Protein AF-A0A521IK72-F1 (afdb_monomer)

Radius of gyration: 29.75 Å; Cα contacts (8 Å, |Δi|>4): 896; chains: 1; bounding box: 71×50×107 Å

Mean predicted aligned error: 8.85 Å

Foldseek 3Di:
DDDDDPDDDPVNVVCCVPPNDPDDDDDPVVVVVPDDPVNVVVVVQVVPPVSVVVVVVVVVLVCCLVPVCVVVPDDPPFFDQLQAPFAAFLKQPVWDCVLFLFWQEWEGESFKIWTAGVQQAITIIGDADPFNVPDDDRVFRWRYKEDESFKIWTATPQQDIAIIGDCPQNRRPDPPVSVPFRWDDWYHEHFKIWTATPQGAIDIGGNCPQAPFDDDPVQGSFFDDKEDYNHWIWTAGVQRAIDTRGPDDAQAVPDPPVQGSFFQEKYDAQFKIWTQGVQQAIDITGDCAQNQRVDDPVSGSFFRYWEDANFKIKTQGNQRDIAIGGDQSQPQRVDDGTGQWDDKYYYNFKIWTQHPSSGIDIGGHSAANRGAHRRSTHPVSVCSNVVSVVVVVVVVVVVVVVVD

pLDDT: mean 89.46, std 13.86, range [34.28, 98.69]

Nearest PDB structures (foldseek):
  8bqs-assembly1_Dl  TM=6.826E-01  e=6.479E-10  Tetrahymena thermophila SB210
  6g6o-assembly3_C  TM=5.583E-01  e=1.402E-08  synthetic construct
  6g6n-assembly2_B  TM=5.170E-01  e=1.220E-07  synthetic construct
  6y7o-assembly2_B  TM=5.011E-01  e=4.032E-07  synthetic construct
  4gbf-assembly1_A  TM=4.387E-01  e=2.776E-08  Phikzvirus phiKZ

Secondary structure (DSSP, 8-state):
-PPPP----HHHHHHHHHH-PPPP---HHHHHHS--HHHHHHHHHHH-HHHHHHHHHHHHHHHHHHHHHHHS---SS---GGGTTPPSBS-TT---GGGTTTEEEEEE-SSEEEEEETT--EEEEES--TTTTSPPPTTS-EEEEEE-SSEEEEEETTS-EEEEE--GGGTT---GGGGGS-EEEEEE-SSEEEEEETTS-EEEEE-TTT---PPPGGGTT-EEEEEE-SS-EEEEETT--EEEE-SS--GGG---GGGTT-EEEEEE-SSEEEEEETTS-EEEEE--GGGTT---GGGTTTEEEEEE-SSEEEEEETTS-EEEEE--TTSTT---S--SEEEEEE-SSEEEEEETT--EEEEE---BSS-B-TTS-BHHHHHHHHHHHHHHHHHHHHHHHHH-

Solvent-accessible surface area (backbone atoms only — not comparable to full-atom values): 21494 Å² total; per-residue (Å²): 138,84,87,79,82,89,72,85,51,74,66,56,55,50,48,50,72,73,68,57,77,89,72,82,90,73,60,74,72,63,55,66,78,70,55,54,71,66,58,56,49,52,50,59,42,63,72,33,61,71,55,44,51,51,52,52,51,49,50,50,51,52,50,45,29,65,52,47,40,74,82,42,72,74,68,86,83,58,71,34,85,74,42,40,60,37,68,58,39,69,32,36,72,53,64,66,72,78,37,55,50,33,49,58,24,63,31,34,15,55,46,22,25,27,29,12,22,73,86,6,52,80,47,74,32,38,64,73,50,82,46,47,68,54,63,77,74,83,93,49,45,31,52,38,33,20,23,11,58,62,30,34,32,36,31,31,75,84,17,49,78,47,60,38,22,54,50,70,55,48,45,60,57,73,64,73,74,52,78,83,44,48,42,74,46,68,42,25,27,50,61,36,39,38,40,32,28,71,68,9,36,77,48,77,43,23,33,62,88,84,39,45,62,53,74,61,78,91,53,54,49,38,39,71,46,75,40,58,30,74,65,39,33,39,34,32,32,77,65,17,34,76,43,72,21,48,79,61,92,48,61,65,66,66,61,66,74,88,46,57,54,36,41,69,30,59,27,37,25,70,55,27,38,40,35,24,29,77,71,9,35,69,48,62,44,42,53,59,64,61,47,49,64,63,67,59,75,88,47,56,54,33,28,70,40,51,26,23,16,48,45,25,43,37,35,36,33,77,80,14,36,69,50,45,40,29,41,47,96,50,40,52,36,63,67,71,100,61,65,49,39,74,47,72,37,40,13,50,46,38,35,41,35,28,28,78,67,24,41,72,47,77,46,27,44,39,66,30,91,62,7,23,36,87,40,31,44,55,40,54,44,49,51,30,49,52,48,35,54,54,51,50,54,50,51,51,52,52,54,49,67,73,75,106

Sequence (404 aa):
MAKKPLGSTFTDVLKTFFLGRQRATLSILEEEQVQSPYRTMLRNFREKWSAMLGVYMFLAIFLAVFILPIFFPLDTQFQDPTQQNTRPTFSYMKYDKALQGNVASIDGGSVFGVGVDRDGKLYQWGTLSAKLQKMPPADKRYVQASAGLDHAVALDADGKVYTWGNDRFTLNMIPPELSSRKVKQVIAGHQISIALTEGGEIYVWGNSNLISIPVPKDKQGTFTKVVANTTLAAAITGNNELVILSSRETPFSYIPSEIQGRVRDVDLTERSAAAVTTDGRIYVWGGNDYGVMDIPAHAQGRAIAVSAGRGHFVALLDDGSVVAWGRNNYKQTNVPKL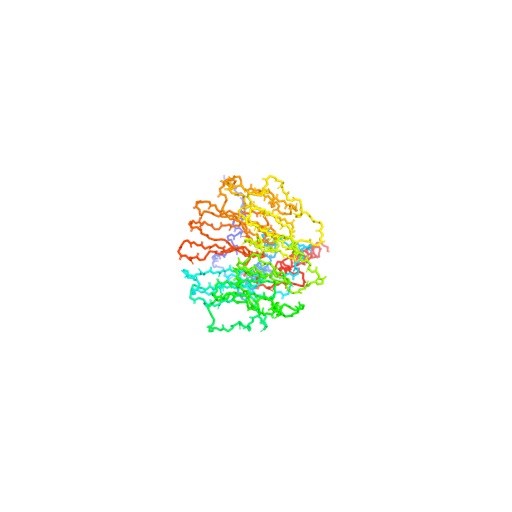KNIVSIQSSYYQNYAVDKNGRIHTWGLKGYLMGTDQYGRDLFVRLLTGGRVTLTIGALAVIISAII

Structure (mmCIF, N/CA/C/O backbone):
data_AF-A0A521IK72-F1
#
_entry.id   AF-A0A521IK72-F1
#
loop_
_atom_site.group_PDB
_atom_site.id
_atom_site.type_symbol
_atom_site.label_atom_id
_atom_site.label_alt_id
_atom_site.label_comp_id
_atom_site.label_asym_id
_atom_site.label_entity_id
_atom_site.label_seq_id
_atom_site.pdbx_PDB_ins_code
_atom_site.Cartn_x
_atom_site.Cartn_y
_atom_site.Cartn_z
_atom_site.occupancy
_atom_site.B_iso_or_equiv
_atom_site.auth_seq_id
_atom_site.auth_comp_id
_atom_site.auth_asym_id
_atom_site.auth_atom_id
_atom_site.pdbx_PDB_model_num
ATOM 1 N N . MET A 1 1 ? 17.890 -14.342 -79.275 1.00 38.78 1 MET A N 1
ATOM 2 C CA . MET A 1 1 ? 18.682 -14.633 -78.056 1.00 38.78 1 MET A CA 1
ATOM 3 C C . MET A 1 1 ? 18.665 -13.405 -77.156 1.00 38.78 1 MET A C 1
ATOM 5 O O . MET A 1 1 ? 19.284 -12.409 -77.500 1.00 38.78 1 MET A O 1
ATOM 9 N N . ALA A 1 2 ? 17.902 -13.434 -76.062 1.00 35.03 2 ALA A N 1
ATOM 10 C CA . ALA A 1 2 ? 17.752 -12.293 -75.158 1.00 35.03 2 ALA A CA 1
ATOM 11 C C . ALA A 1 2 ? 18.741 -12.399 -73.983 1.00 35.03 2 ALA A C 1
ATOM 13 O O . ALA A 1 2 ? 18.732 -13.392 -73.257 1.00 35.03 2 ALA A O 1
ATOM 14 N N . LYS A 1 3 ? 19.591 -11.381 -73.794 1.00 41.09 3 LYS A N 1
ATOM 15 C CA . LYS A 1 3 ? 20.442 -11.225 -72.602 1.00 41.09 3 LYS A CA 1
ATOM 16 C C . LYS A 1 3 ? 19.570 -10.768 -71.423 1.00 41.09 3 LYS A C 1
ATOM 18 O O . LYS A 1 3 ? 18.978 -9.696 -71.489 1.00 41.09 3 LYS A O 1
ATOM 23 N N . LYS A 1 4 ? 19.503 -11.561 -70.348 1.00 34.28 4 LYS A N 1
ATOM 24 C CA . LYS A 1 4 ? 18.968 -11.129 -69.041 1.00 34.28 4 LYS A CA 1
ATOM 25 C C . LYS A 1 4 ? 20.072 -10.416 -68.241 1.00 34.28 4 LYS A C 1
ATOM 27 O O . LYS A 1 4 ? 21.198 -10.914 -68.239 1.00 34.28 4 LYS A O 1
ATOM 32 N N . PRO A 1 5 ? 19.783 -9.303 -67.543 1.00 41.03 5 PRO A N 1
ATOM 33 C CA . PRO A 1 5 ? 20.752 -8.655 -66.671 1.00 41.03 5 PRO A CA 1
ATOM 34 C C . PRO A 1 5 ? 20.843 -9.413 -65.339 1.00 41.03 5 PRO A C 1
ATOM 36 O O . PRO A 1 5 ? 19.829 -9.734 -64.718 1.00 41.03 5 PRO A O 1
ATOM 39 N N . LEU A 1 6 ? 22.068 -9.714 -64.906 1.00 47.88 6 LEU A N 1
ATOM 40 C CA . LEU A 1 6 ? 22.363 -10.292 -63.595 1.00 47.88 6 LEU A CA 1
ATOM 41 C C . LEU A 1 6 ? 22.220 -9.191 -62.528 1.00 47.88 6 LEU A C 1
ATOM 43 O O . LEU A 1 6 ? 23.176 -8.490 -62.212 1.00 47.88 6 LEU A O 1
ATOM 47 N N . GLY A 1 7 ? 21.014 -9.002 -62.000 1.00 44.12 7 GLY A N 1
ATOM 48 C CA . GLY A 1 7 ? 20.789 -8.213 -60.791 1.00 44.12 7 GLY A CA 1
ATOM 49 C C . GLY A 1 7 ? 20.762 -9.144 -59.585 1.00 44.12 7 GLY A C 1
ATOM 50 O O . GLY A 1 7 ? 19.801 -9.889 -59.423 1.00 44.12 7 GLY A O 1
ATOM 51 N N . SER A 1 8 ? 21.802 -9.138 -58.749 1.00 50.53 8 SER A N 1
ATOM 52 C CA . SER A 1 8 ? 21.770 -9.837 -57.461 1.00 50.53 8 SER A CA 1
ATOM 53 C C . SER A 1 8 ? 20.790 -9.132 -56.522 1.00 50.53 8 SER A C 1
ATOM 55 O O . SER A 1 8 ? 20.986 -7.965 -56.175 1.00 50.53 8 SER A O 1
ATOM 57 N N . THR A 1 9 ? 19.749 -9.832 -56.089 1.00 55.84 9 THR A N 1
ATOM 58 C CA . THR A 1 9 ? 18.769 -9.298 -55.140 1.00 55.84 9 THR A CA 1
ATOM 59 C C . THR A 1 9 ? 19.326 -9.262 -53.712 1.00 55.84 9 THR A C 1
ATOM 61 O O . THR A 1 9 ? 20.138 -10.100 -53.323 1.00 55.84 9 THR A O 1
ATOM 64 N N . PHE A 1 10 ? 18.874 -8.302 -52.897 1.00 46.41 10 PHE A N 1
ATOM 65 C CA . PHE A 1 10 ? 19.293 -8.108 -51.494 1.00 46.41 10 PHE A CA 1
ATOM 66 C C . PHE A 1 10 ? 19.143 -9.384 -50.635 1.00 46.41 10 PHE A C 1
ATOM 68 O O . PHE A 1 10 ? 19.936 -9.658 -49.734 1.00 46.41 10 PHE A O 1
ATOM 75 N N . THR A 1 11 ? 18.170 -10.225 -50.983 1.00 47.75 11 THR A N 1
ATOM 76 C CA . THR A 1 11 ? 17.919 -11.548 -50.397 1.00 47.75 11 THR A CA 1
ATOM 77 C C . THR A 1 11 ? 19.032 -12.565 -50.657 1.00 47.75 11 THR A C 1
ATOM 79 O O . THR A 1 11 ? 19.299 -13.407 -49.798 1.00 47.75 11 THR A O 1
ATOM 82 N N . ASP A 1 12 ? 19.719 -12.483 -51.797 1.00 48.94 12 ASP A N 1
ATOM 83 C CA . ASP A 1 12 ? 20.824 -13.388 -52.135 1.00 48.94 12 ASP A CA 1
ATOM 84 C C . ASP A 1 12 ? 22.108 -12.995 -51.409 1.00 48.94 12 ASP A C 1
ATOM 86 O O . ASP A 1 12 ? 22.876 -13.861 -50.989 1.00 48.94 12 ASP A O 1
ATOM 90 N N . VAL A 1 13 ? 22.307 -11.695 -51.175 1.00 55.47 13 VAL A N 1
ATOM 91 C CA . VAL A 1 13 ? 23.398 -11.185 -50.335 1.00 55.47 13 VAL A CA 1
ATOM 92 C C . VAL A 1 13 ? 23.219 -11.674 -48.898 1.00 55.47 13 VAL A C 1
ATOM 94 O O . VAL A 1 13 ? 24.152 -12.238 -48.333 1.00 55.47 13 VAL A O 1
ATOM 97 N N . LEU A 1 14 ? 22.004 -11.578 -48.347 1.00 47.62 14 LEU A N 1
ATOM 98 C CA . LEU A 1 14 ? 21.662 -12.078 -47.009 1.00 47.62 14 LEU A CA 1
ATOM 99 C C . LEU A 1 14 ? 21.850 -13.596 -46.869 1.00 47.62 14 LEU A C 1
ATOM 101 O O . LEU A 1 14 ? 22.486 -14.049 -45.918 1.00 47.62 14 LEU A O 1
ATOM 105 N N . LYS A 1 15 ? 21.379 -14.396 -47.833 1.00 49.59 15 LYS A N 1
ATOM 106 C CA . LYS A 1 15 ? 21.599 -15.855 -47.819 1.00 49.59 15 LYS A CA 1
ATOM 107 C C . LYS A 1 15 ? 23.081 -16.219 -47.905 1.00 49.59 15 LYS A C 1
ATOM 109 O O . LYS A 1 15 ? 23.531 -17.122 -47.205 1.00 49.59 15 LYS A O 1
ATOM 114 N N . THR A 1 16 ? 23.855 -15.488 -48.704 1.00 55.19 16 THR A N 1
ATOM 115 C CA . THR A 1 16 ? 25.302 -15.720 -48.837 1.00 55.19 16 THR A CA 1
ATOM 116 C C . THR A 1 16 ? 26.066 -15.314 -47.570 1.00 55.19 16 THR A C 1
ATOM 118 O O . THR A 1 16 ? 27.059 -15.956 -47.220 1.00 55.19 16 THR A O 1
ATOM 121 N N . PHE A 1 17 ? 25.584 -14.291 -46.859 1.00 47.25 17 PHE A N 1
ATOM 122 C CA . PHE A 1 17 ? 26.175 -13.799 -45.614 1.00 47.25 17 PHE A CA 1
ATOM 123 C C . PHE A 1 17 ? 25.916 -14.736 -44.421 1.00 47.25 17 PHE A C 1
ATOM 125 O O . PHE A 1 17 ? 26.812 -14.927 -43.602 1.00 47.25 17 PHE A O 1
ATOM 132 N N . PHE A 1 18 ? 24.734 -15.365 -44.349 1.00 45.03 18 PHE A N 1
ATOM 133 C CA . PHE A 1 18 ? 24.325 -16.193 -43.203 1.00 45.03 18 PHE A CA 1
ATOM 134 C C . PHE A 1 18 ? 24.533 -17.707 -43.364 1.00 45.03 18 PHE A C 1
ATOM 136 O O . PHE A 1 18 ? 24.784 -18.372 -42.365 1.00 45.03 18 PHE A O 1
ATOM 143 N N . LEU A 1 19 ? 24.441 -18.272 -44.575 1.00 49.16 19 LEU A N 1
ATOM 144 C CA . LEU A 1 19 ? 24.436 -19.737 -44.765 1.00 49.16 19 LEU A CA 1
ATOM 145 C C . LEU A 1 19 ? 25.697 -20.304 -45.428 1.00 49.16 19 LEU A C 1
ATOM 147 O O . LEU A 1 19 ? 25.856 -21.519 -45.474 1.00 49.16 19 LEU A O 1
ATOM 151 N N . GLY A 1 20 ? 26.617 -19.449 -45.887 1.00 43.03 20 GLY A N 1
ATOM 152 C CA . GLY A 1 20 ? 27.845 -19.879 -46.559 1.00 43.03 20 GLY A CA 1
ATOM 153 C C . GLY A 1 20 ? 27.587 -20.500 -47.941 1.00 43.03 20 GLY A C 1
ATOM 154 O O . GLY A 1 20 ? 26.664 -21.276 -48.158 1.00 43.03 20 GLY A O 1
ATOM 155 N N . ARG A 1 21 ? 28.413 -20.151 -48.932 1.00 46.16 21 ARG A N 1
ATOM 156 C CA . ARG A 1 21 ? 28.364 -20.799 -50.251 1.00 46.16 21 ARG A CA 1
ATOM 157 C C . ARG A 1 21 ? 28.992 -22.192 -50.150 1.00 46.16 21 ARG A C 1
ATOM 159 O O . ARG A 1 21 ? 30.169 -22.279 -49.810 1.00 46.16 21 ARG A O 1
ATOM 166 N N . GLN A 1 22 ? 28.272 -23.247 -50.539 1.00 50.16 22 GLN A N 1
ATOM 167 C CA . GLN A 1 22 ? 28.930 -24.460 -51.036 1.00 50.16 22 GLN A CA 1
ATOM 168 C C . GLN A 1 22 ? 29.690 -24.076 -52.312 1.00 50.16 22 GLN A C 1
ATOM 170 O O . GLN A 1 22 ? 29.088 -23.569 -53.263 1.00 50.16 22 GLN A O 1
ATOM 175 N N . ARG A 1 23 ? 31.017 -24.232 -52.317 1.00 46.41 23 ARG A N 1
ATOM 176 C CA . ARG A 1 23 ? 31.846 -23.981 -53.501 1.00 46.41 23 ARG A CA 1
ATOM 177 C C . ARG A 1 23 ? 32.214 -25.299 -54.168 1.00 46.41 23 ARG A C 1
ATOM 179 O O . ARG A 1 23 ? 32.703 -26.211 -53.512 1.00 46.41 23 ARG A O 1
ATOM 186 N N . ALA A 1 24 ? 32.003 -25.338 -55.482 1.00 47.16 24 ALA A N 1
ATOM 187 C CA . ALA A 1 24 ? 32.691 -26.251 -56.378 1.00 47.16 24 ALA A CA 1
ATOM 188 C C . ALA A 1 24 ? 34.210 -26.052 -56.242 1.00 47.16 24 ALA A C 1
ATOM 190 O O . ALA A 1 24 ? 34.688 -24.923 -56.109 1.00 47.16 24 ALA A O 1
ATOM 191 N N . THR A 1 25 ? 34.932 -27.166 -56.236 1.00 43.25 25 THR A N 1
ATOM 192 C CA . THR A 1 25 ? 36.379 -27.283 -56.048 1.00 43.25 25 THR A CA 1
ATOM 193 C C . THR A 1 25 ? 37.148 -26.565 -57.157 1.00 43.25 25 THR A C 1
ATOM 195 O O . THR A 1 25 ? 37.098 -26.987 -58.311 1.00 43.25 25 THR A O 1
ATOM 198 N N . LEU A 1 26 ? 37.878 -25.507 -56.803 1.00 49.88 26 LEU A N 1
ATOM 199 C CA . LEU A 1 26 ? 38.933 -24.918 -57.629 1.00 49.88 26 LEU A CA 1
ATOM 200 C C . LEU A 1 26 ? 40.292 -25.167 -56.964 1.00 49.88 26 LEU A C 1
ATOM 202 O O . LEU A 1 26 ? 40.383 -25.290 -55.743 1.00 49.88 26 LEU A O 1
ATOM 20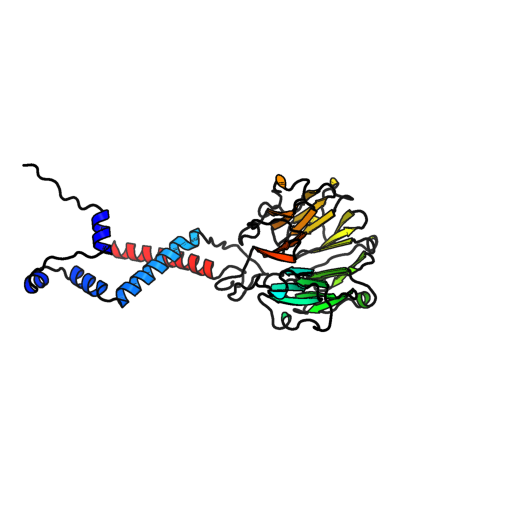6 N N . SER A 1 27 ? 41.320 -25.285 -57.802 1.00 50.66 27 SER A N 1
ATOM 207 C CA . SER A 1 27 ? 42.713 -25.563 -57.446 1.00 50.66 27 SER A CA 1
ATOM 208 C C . SER A 1 27 ? 43.263 -24.543 -56.438 1.00 50.66 27 SER A C 1
ATOM 210 O O . SER A 1 27 ? 43.130 -23.335 -56.631 1.00 50.66 27 SER A O 1
ATOM 212 N N . ILE A 1 28 ? 43.924 -25.040 -55.386 1.00 52.28 28 ILE A N 1
ATOM 213 C CA . ILE A 1 28 ? 44.531 -24.266 -54.283 1.00 52.28 28 ILE A CA 1
ATOM 214 C C . ILE A 1 28 ? 45.421 -23.108 -54.773 1.00 52.28 28 ILE A C 1
ATOM 216 O O . ILE A 1 28 ? 45.452 -22.055 -54.143 1.00 52.28 28 ILE A O 1
ATOM 220 N N . LEU A 1 29 ? 46.086 -23.270 -55.921 1.00 49.31 29 LEU A N 1
ATOM 221 C CA . LEU A 1 29 ? 47.016 -22.281 -56.477 1.00 49.31 29 LEU A CA 1
ATOM 222 C C . LEU A 1 29 ? 46.310 -21.128 -57.217 1.00 49.31 29 LEU A C 1
ATOM 224 O O . LEU A 1 29 ? 46.814 -20.008 -57.233 1.00 49.31 29 LEU A O 1
ATOM 228 N N . GLU A 1 30 ? 45.119 -21.363 -57.778 1.00 52.41 30 GLU A N 1
ATOM 229 C CA . GLU A 1 30 ? 44.314 -20.314 -58.427 1.00 52.41 30 GLU A CA 1
ATOM 230 C C . GLU A 1 30 ? 43.484 -19.512 -57.410 1.00 52.41 30 GLU A C 1
ATOM 232 O O . GLU A 1 30 ? 43.156 -18.347 -57.647 1.00 52.41 30 GLU A O 1
ATOM 237 N N . GLU A 1 31 ? 43.173 -20.095 -56.245 1.00 50.66 31 GLU A N 1
ATOM 238 C CA . GLU A 1 31 ? 42.528 -19.362 -55.149 1.00 50.66 31 GLU A CA 1
ATOM 239 C C . GLU A 1 31 ? 43.481 -18.388 -54.434 1.00 50.66 31 GLU A C 1
ATOM 241 O O . GLU A 1 31 ? 43.010 -17.350 -53.962 1.00 50.66 31 GLU A O 1
ATOM 246 N N . GLU A 1 32 ? 44.791 -18.661 -54.382 1.00 51.66 32 GLU A N 1
ATOM 247 C CA . GLU A 1 32 ? 45.775 -17.767 -53.747 1.00 51.66 32 GLU A CA 1
ATOM 248 C C . GLU A 1 32 ? 46.127 -16.534 -54.595 1.00 51.66 32 GLU A C 1
ATOM 250 O O . GLU A 1 32 ? 46.355 -15.463 -54.035 1.00 51.66 32 GLU A O 1
ATOM 255 N N . GLN A 1 33 ? 46.098 -16.622 -55.931 1.00 49.12 33 GLN A N 1
ATOM 256 C CA . GLN A 1 33 ? 46.442 -15.489 -56.809 1.00 49.12 33 GLN A CA 1
ATOM 257 C C . GLN A 1 33 ? 45.295 -14.491 -57.063 1.00 49.12 33 GLN A C 1
ATOM 259 O O . GLN A 1 33 ? 45.544 -13.397 -57.568 1.00 49.12 33 GLN A O 1
ATOM 264 N N . VAL A 1 34 ? 44.045 -14.820 -56.706 1.00 55.25 34 VAL A N 1
ATOM 265 C CA . VAL A 1 34 ? 42.853 -14.012 -57.069 1.00 55.25 34 VAL A CA 1
ATOM 266 C C . VAL A 1 34 ? 42.024 -13.562 -55.853 1.00 55.25 34 VAL A C 1
ATOM 268 O O . VAL A 1 34 ? 40.974 -12.924 -55.991 1.00 55.25 34 VAL A O 1
ATOM 271 N N . GLN A 1 35 ? 42.461 -13.841 -54.623 1.00 55.25 35 GLN A N 1
ATOM 272 C CA . GLN A 1 35 ? 41.761 -13.354 -53.432 1.00 55.25 35 GLN A CA 1
ATOM 273 C C . GLN A 1 35 ? 42.338 -12.027 -52.948 1.00 55.25 35 GLN A C 1
ATOM 275 O O . GLN A 1 35 ? 43.495 -11.931 -52.556 1.00 55.25 35 GLN A O 1
ATOM 280 N N . SER A 1 36 ? 41.499 -10.982 -52.952 1.00 74.56 36 SER A N 1
ATOM 281 C CA . SER A 1 36 ? 41.892 -9.708 -52.357 1.00 74.56 36 SER A CA 1
ATOM 282 C C . SER A 1 36 ? 42.227 -9.918 -50.873 1.00 74.56 36 SER A C 1
ATOM 284 O O . SER A 1 36 ? 41.519 -10.680 -50.202 1.00 74.56 36 SER A O 1
ATOM 286 N N . PRO A 1 37 ? 43.242 -9.221 -50.330 1.00 74.69 37 PRO A N 1
ATOM 287 C CA . PRO A 1 37 ? 43.638 -9.335 -48.923 1.00 74.69 37 PRO A CA 1
ATOM 288 C C . PRO A 1 37 ? 42.454 -9.242 -47.944 1.00 74.69 37 PRO A C 1
ATOM 290 O O . PRO A 1 37 ? 42.395 -9.949 -46.940 1.00 74.69 37 PRO A O 1
ATOM 293 N N . TYR A 1 38 ? 41.448 -8.437 -48.297 1.00 72.38 38 TYR A N 1
ATOM 294 C CA . TYR A 1 38 ? 40.195 -8.286 -47.562 1.00 72.38 38 TYR A CA 1
ATOM 295 C C . TYR A 1 38 ? 39.359 -9.576 -47.478 1.00 72.38 38 TYR A C 1
ATOM 297 O O . TYR A 1 38 ? 38.846 -9.918 -46.412 1.00 72.38 38 TYR A O 1
ATOM 305 N N . ARG A 1 39 ? 39.224 -10.325 -48.580 1.00 74.50 39 ARG A N 1
ATOM 306 C CA . ARG A 1 39 ? 38.463 -11.588 -48.599 1.00 74.50 39 ARG A CA 1
ATOM 307 C C . ARG A 1 39 ? 39.148 -12.669 -47.768 1.00 74.50 39 ARG A C 1
ATOM 309 O O . ARG A 1 39 ? 38.462 -13.377 -47.032 1.00 74.50 39 ARG A O 1
ATOM 316 N N . THR A 1 40 ? 40.475 -12.744 -47.832 1.00 77.25 40 THR A N 1
ATOM 317 C CA . THR A 1 40 ? 41.277 -13.665 -47.014 1.00 77.25 40 THR A CA 1
ATOM 318 C C . THR A 1 40 ? 41.147 -13.330 -45.527 1.00 77.25 40 THR A C 1
ATOM 320 O O . THR A 1 40 ? 40.929 -14.222 -44.708 1.00 77.25 40 THR A O 1
ATOM 323 N N . MET A 1 41 ? 41.176 -12.039 -45.176 1.00 76.00 41 MET A N 1
ATOM 324 C CA . MET A 1 41 ? 40.956 -11.575 -43.804 1.00 76.00 41 MET A CA 1
ATOM 325 C C . MET A 1 41 ? 39.560 -11.948 -43.285 1.00 76.00 41 MET A C 1
ATOM 327 O O . MET A 1 41 ? 39.456 -12.512 -42.198 1.00 76.00 41 MET A O 1
ATOM 331 N N . LEU A 1 42 ? 38.492 -11.695 -44.053 1.00 75.62 42 LEU A N 1
ATOM 332 C CA . LEU A 1 42 ? 37.123 -12.047 -43.646 1.00 75.62 42 LEU A CA 1
ATOM 333 C C . LEU A 1 42 ? 36.916 -13.551 -43.485 1.00 75.62 42 LEU A C 1
ATOM 335 O O . LEU A 1 42 ? 36.214 -13.974 -42.567 1.00 75.62 42 LEU A O 1
ATOM 339 N N . ARG A 1 43 ? 37.511 -14.360 -44.365 1.00 79.75 43 ARG A N 1
ATOM 340 C CA . ARG A 1 43 ? 37.460 -15.820 -44.253 1.00 79.75 43 ARG A CA 1
ATOM 341 C C . ARG A 1 43 ? 38.117 -16.276 -42.952 1.00 79.75 43 ARG A C 1
ATOM 343 O O . ARG A 1 43 ? 37.454 -16.918 -42.143 1.00 79.75 43 ARG A O 1
ATOM 350 N N . ASN A 1 44 ? 39.355 -15.845 -42.710 1.00 79.94 44 ASN A N 1
ATOM 351 C CA . ASN A 1 44 ? 40.103 -16.180 -41.496 1.00 79.94 44 ASN A CA 1
ATOM 352 C C . ASN A 1 44 ? 39.402 -15.670 -40.224 1.00 79.94 44 ASN A C 1
ATOM 354 O O . ASN A 1 44 ? 39.478 -16.298 -39.170 1.00 79.94 44 ASN A O 1
ATOM 358 N N . PHE A 1 45 ? 38.713 -14.530 -40.310 1.00 79.44 45 PHE A N 1
ATOM 359 C CA . PHE A 1 45 ? 37.910 -13.987 -39.219 1.00 79.44 45 PHE A CA 1
ATOM 360 C C . PHE A 1 45 ? 36.675 -14.850 -38.935 1.00 79.44 45 PHE A C 1
ATOM 362 O O . PHE A 1 45 ? 36.399 -15.163 -37.780 1.00 79.44 45 PHE A O 1
ATOM 369 N N . ARG A 1 46 ? 35.960 -15.282 -39.981 1.00 79.38 46 ARG A N 1
ATOM 370 C CA . ARG A 1 46 ? 34.752 -16.106 -39.857 1.00 79.38 46 ARG A CA 1
ATOM 371 C C . ARG A 1 46 ? 35.042 -17.535 -39.399 1.00 79.38 46 ARG A C 1
ATOM 373 O O . ARG A 1 46 ? 34.220 -18.129 -38.712 1.00 79.38 46 ARG A O 1
ATOM 380 N N . GLU A 1 47 ? 36.200 -18.076 -39.760 1.00 83.00 47 GLU A N 1
ATOM 381 C CA . GLU A 1 47 ? 36.652 -19.404 -39.326 1.00 83.00 47 GLU A CA 1
ATOM 382 C C . GLU A 1 47 ? 37.066 -19.427 -37.845 1.00 83.00 47 GLU A C 1
ATOM 384 O O . GLU A 1 47 ? 36.993 -20.467 -37.190 1.00 83.00 47 GLU A O 1
ATOM 389 N N . LYS A 1 48 ? 37.430 -18.273 -37.269 1.00 88.06 48 LYS A N 1
ATOM 390 C CA . LYS A 1 48 ? 37.703 -18.143 -35.835 1.00 88.06 48 LYS A CA 1
ATOM 391 C C . LYS A 1 48 ? 36.402 -17.962 -35.055 1.00 88.06 48 LYS A C 1
ATOM 393 O O . LYS A 1 48 ? 35.878 -16.856 -34.931 1.00 88.06 48 LYS A O 1
ATOM 398 N N . TRP A 1 49 ? 35.928 -19.043 -34.436 1.00 81.81 49 TRP A N 1
ATOM 399 C CA . TRP A 1 49 ? 34.732 -19.038 -33.580 1.00 81.81 49 TRP A CA 1
ATOM 400 C C . TRP A 1 49 ? 34.743 -17.930 -32.511 1.00 81.81 49 TRP A C 1
ATOM 402 O O . TRP A 1 49 ? 33.739 -17.252 -32.316 1.00 81.81 49 TRP A O 1
ATOM 412 N N . SER A 1 50 ? 35.884 -17.693 -31.854 1.00 85.88 50 SER A N 1
ATOM 413 C CA . SER A 1 50 ? 36.024 -16.640 -30.836 1.00 85.88 50 SER A CA 1
ATOM 414 C C . SER A 1 50 ? 35.842 -15.225 -31.398 1.00 85.88 50 SER A C 1
ATOM 416 O O . SER A 1 50 ? 35.270 -14.369 -30.725 1.00 85.88 50 SER A O 1
ATOM 418 N N . ALA A 1 51 ? 36.269 -14.983 -32.640 1.00 81.06 51 ALA A N 1
ATOM 419 C CA . ALA A 1 51 ? 36.092 -13.702 -33.317 1.00 81.06 51 ALA A CA 1
ATOM 420 C C . ALA A 1 51 ? 34.623 -13.478 -33.712 1.00 81.06 51 ALA A C 1
ATOM 422 O O . ALA A 1 51 ? 34.069 -12.405 -33.465 1.00 81.06 51 ALA A O 1
ATOM 423 N N . MET A 1 52 ? 33.961 -14.516 -34.234 1.00 87.00 52 MET A N 1
ATOM 424 C CA . MET A 1 52 ? 32.528 -14.478 -34.543 1.00 87.00 52 MET A CA 1
ATOM 425 C C . MET A 1 52 ? 31.670 -14.291 -33.290 1.00 87.00 52 MET A C 1
ATOM 427 O O . MET A 1 52 ? 30.756 -13.468 -33.298 1.00 87.00 52 MET A O 1
ATOM 431 N N . LEU A 1 53 ? 32.003 -14.974 -32.190 1.00 89.44 53 LEU A N 1
ATOM 432 C CA . LEU A 1 53 ? 31.347 -14.783 -30.895 1.00 89.44 53 LEU A CA 1
ATOM 433 C C . LEU A 1 53 ? 31.461 -13.330 -30.416 1.00 89.44 53 LEU A C 1
ATOM 435 O O . LEU A 1 53 ? 30.470 -12.758 -29.967 1.00 89.44 53 LEU A O 1
ATOM 439 N N . GLY A 1 54 ? 32.642 -12.720 -30.557 1.00 88.44 54 GLY A N 1
ATOM 440 C CA . GLY A 1 54 ? 32.859 -11.311 -30.230 1.00 88.44 54 GLY A CA 1
ATOM 441 C C . GLY A 1 54 ? 31.945 -10.373 -31.023 1.00 88.44 54 GLY A C 1
ATOM 442 O O . GLY A 1 54 ? 31.316 -9.494 -30.437 1.00 88.44 54 GLY A O 1
ATOM 443 N N . VAL A 1 55 ? 31.798 -10.599 -32.333 1.00 88.06 55 VAL A N 1
ATOM 444 C CA . VAL A 1 55 ? 30.889 -9.807 -33.182 1.00 88.06 55 VAL A CA 1
ATOM 445 C C . VAL A 1 55 ? 29.432 -10.032 -32.811 1.00 88.06 55 VAL A C 1
ATOM 447 O O . VAL A 1 55 ? 28.684 -9.063 -32.720 1.00 88.06 55 VAL A O 1
ATOM 450 N N . TYR A 1 56 ? 29.015 -11.272 -32.554 1.00 91.50 56 TYR A N 1
ATOM 451 C CA . TYR A 1 56 ? 27.642 -11.550 -32.134 1.00 91.50 56 TYR A CA 1
ATOM 452 C C . TYR A 1 56 ? 27.307 -10.882 -30.802 1.00 91.50 56 TYR A C 1
ATOM 454 O O . TYR A 1 56 ? 26.256 -10.256 -30.689 1.00 91.50 56 TYR A O 1
ATOM 462 N N . MET A 1 57 ? 28.211 -10.947 -29.824 1.00 91.62 57 MET A N 1
ATOM 463 C CA . MET A 1 57 ? 28.049 -10.258 -28.543 1.00 91.62 57 MET A CA 1
ATOM 464 C C . MET A 1 57 ? 28.012 -8.740 -28.717 1.00 91.62 57 MET A C 1
ATOM 466 O O . MET A 1 57 ? 27.143 -8.084 -28.145 1.00 91.62 57 MET A O 1
ATOM 470 N N . PHE A 1 58 ? 28.903 -8.180 -29.538 1.00 88.31 58 PHE A N 1
ATOM 471 C CA . PHE A 1 58 ? 28.906 -6.753 -29.842 1.00 88.31 58 PHE A CA 1
ATOM 472 C C . PHE A 1 58 ? 27.594 -6.315 -30.497 1.00 88.31 58 PHE A C 1
ATOM 474 O O . PHE A 1 58 ? 26.969 -5.373 -30.022 1.00 88.31 58 PHE A O 1
ATOM 481 N N . LEU A 1 59 ? 27.140 -7.018 -31.538 1.00 90.12 59 LEU A N 1
ATOM 482 C CA . LEU A 1 59 ? 25.881 -6.718 -32.220 1.00 90.12 59 LEU A CA 1
ATOM 483 C C . LEU A 1 59 ? 24.683 -6.876 -31.283 1.00 90.12 59 LEU A C 1
ATOM 485 O O . LEU A 1 59 ? 23.780 -6.047 -31.319 1.00 90.12 59 LEU A O 1
ATOM 489 N N . ALA A 1 60 ? 24.680 -7.889 -30.415 1.00 90.56 60 ALA A N 1
ATOM 490 C CA . ALA A 1 60 ? 23.627 -8.077 -29.426 1.00 90.56 60 ALA A CA 1
ATOM 491 C C . ALA A 1 60 ? 23.575 -6.915 -28.423 1.00 90.56 60 ALA A C 1
ATOM 493 O O . ALA A 1 60 ? 22.499 -6.371 -28.187 1.00 90.56 60 ALA A O 1
ATOM 494 N N . ILE A 1 61 ? 24.721 -6.491 -27.875 1.00 87.69 61 ILE A N 1
ATOM 495 C CA . ILE A 1 61 ? 24.808 -5.334 -26.969 1.00 87.69 61 ILE A CA 1
ATOM 496 C C . ILE A 1 61 ? 24.406 -4.054 -27.703 1.00 87.69 61 ILE A C 1
ATOM 498 O O . ILE A 1 61 ? 23.619 -3.272 -27.177 1.00 87.69 61 ILE A O 1
ATOM 502 N N . PHE A 1 62 ? 24.905 -3.855 -28.921 1.00 86.81 62 PHE A N 1
ATOM 503 C CA . PHE A 1 62 ? 24.590 -2.695 -29.747 1.00 86.81 62 PHE A CA 1
ATOM 504 C C . PHE A 1 62 ? 23.081 -2.602 -29.984 1.00 86.81 62 PHE A C 1
ATOM 506 O O . PHE A 1 62 ? 22.455 -1.606 -29.627 1.00 86.81 62 PHE A O 1
ATOM 513 N N . LEU A 1 63 ? 22.464 -3.672 -30.488 1.00 90.62 63 LEU A N 1
ATOM 514 C CA . LEU A 1 63 ? 21.019 -3.734 -30.690 1.00 90.62 63 LEU A CA 1
ATOM 515 C C . LEU A 1 63 ? 20.262 -3.529 -29.375 1.00 90.62 63 LEU A C 1
ATOM 517 O O . LEU A 1 63 ? 19.311 -2.753 -29.346 1.00 90.62 63 LEU A O 1
ATOM 521 N N . ALA A 1 64 ? 20.695 -4.149 -28.277 1.00 88.31 64 ALA A N 1
ATOM 522 C CA . ALA A 1 64 ? 20.068 -3.972 -26.971 1.00 88.31 64 ALA A CA 1
ATOM 523 C C . ALA A 1 64 ? 20.095 -2.506 -26.507 1.00 88.31 64 ALA A C 1
ATOM 525 O O . ALA A 1 64 ? 19.078 -1.993 -26.049 1.00 88.31 64 ALA A O 1
ATOM 526 N N . VAL A 1 65 ? 21.217 -1.805 -26.671 1.00 87.94 65 VAL A N 1
ATOM 527 C CA . VAL A 1 65 ? 21.373 -0.401 -26.266 1.00 87.94 65 VAL A CA 1
ATOM 528 C C . VAL A 1 65 ? 20.506 0.551 -27.100 1.00 87.94 65 VAL A C 1
ATOM 530 O O . VAL A 1 65 ? 20.045 1.563 -26.579 1.00 87.94 65 VAL A O 1
ATOM 533 N N . PHE A 1 66 ? 20.229 0.243 -28.368 1.00 87.88 66 PHE A N 1
ATOM 534 C CA . PHE A 1 66 ? 19.349 1.080 -29.195 1.00 87.88 66 PHE A CA 1
ATOM 535 C C . PHE A 1 66 ? 17.866 0.711 -29.071 1.00 87.88 66 PHE A C 1
ATOM 537 O O . PHE A 1 66 ? 17.017 1.603 -29.083 1.00 87.88 66 PHE A O 1
ATOM 544 N N . ILE A 1 67 ? 17.549 -0.575 -28.912 1.00 90.25 67 ILE A N 1
ATOM 545 C CA . ILE A 1 67 ? 16.172 -1.081 -28.889 1.00 90.25 67 ILE A CA 1
ATOM 546 C C . ILE A 1 67 ? 15.571 -1.005 -27.482 1.00 90.25 67 ILE A C 1
ATOM 548 O O . ILE A 1 67 ? 14.447 -0.532 -27.326 1.00 90.25 67 ILE A O 1
ATOM 552 N N . LEU A 1 68 ? 16.284 -1.445 -26.438 1.00 89.38 68 LEU A N 1
ATOM 553 C CA . LEU A 1 68 ? 15.703 -1.546 -25.093 1.00 89.38 68 LEU A CA 1
ATOM 554 C C . LEU A 1 68 ? 15.256 -0.194 -24.509 1.00 89.38 68 LEU A C 1
ATOM 556 O O . LEU A 1 68 ? 14.160 -0.165 -23.953 1.00 89.38 68 LEU A O 1
ATOM 560 N N . PRO A 1 69 ? 15.981 0.935 -24.660 1.00 88.62 69 PRO A N 1
ATOM 561 C CA . PRO A 1 69 ? 15.500 2.234 -24.174 1.00 88.62 69 PRO A CA 1
ATOM 562 C C . PRO A 1 69 ? 14.157 2.692 -24.749 1.00 88.62 69 PRO A C 1
ATOM 564 O O . PRO A 1 69 ? 13.518 3.557 -24.161 1.00 88.62 69 PRO A O 1
ATOM 567 N N . ILE A 1 70 ? 13.720 2.141 -25.889 1.00 86.94 70 ILE A N 1
ATOM 568 C CA . ILE A 1 70 ? 12.395 2.430 -26.459 1.00 86.94 70 ILE A CA 1
ATOM 569 C C . ILE A 1 70 ? 11.297 1.841 -25.563 1.00 86.94 70 ILE A C 1
ATOM 571 O O . ILE A 1 70 ? 10.261 2.464 -25.353 1.00 86.94 70 ILE A O 1
ATOM 575 N N . PHE A 1 71 ? 11.539 0.659 -24.997 1.00 86.19 71 PHE A N 1
ATOM 576 C CA . PHE A 1 71 ? 10.608 -0.030 -24.099 1.00 86.19 71 PHE A CA 1
ATOM 577 C C . PHE A 1 71 ? 10.786 0.365 -22.629 1.00 86.19 71 PHE A C 1
ATOM 579 O O . PHE A 1 71 ? 9.876 0.171 -21.825 1.00 86.19 71 PHE A O 1
ATOM 586 N N . PHE A 1 72 ? 11.949 0.918 -22.283 1.00 84.75 72 PHE A N 1
ATOM 587 C CA . PHE A 1 72 ? 12.303 1.356 -20.937 1.00 84.75 72 PHE A CA 1
ATOM 588 C C . PHE A 1 72 ? 12.784 2.814 -20.969 1.00 84.75 72 PHE A C 1
ATOM 590 O O . PHE A 1 72 ? 13.990 3.062 -20.899 1.00 84.75 72 PHE A O 1
ATOM 597 N N . PRO A 1 73 ? 11.872 3.790 -21.114 1.00 82.69 73 PRO A N 1
ATOM 598 C CA . PRO A 1 73 ? 12.250 5.195 -21.124 1.00 82.69 73 PRO A CA 1
ATOM 599 C C . PRO A 1 73 ? 12.772 5.627 -19.748 1.00 82.69 73 PRO A C 1
ATOM 601 O O . PRO A 1 73 ? 12.182 5.310 -18.713 1.00 82.69 73 PRO A O 1
ATOM 604 N N . LEU A 1 74 ? 13.877 6.377 -19.742 1.00 84.62 74 LEU A N 1
ATOM 605 C CA . LEU A 1 74 ? 14.395 7.018 -18.538 1.00 84.62 74 LEU A CA 1
ATOM 606 C C . LEU A 1 74 ? 13.766 8.400 -18.375 1.00 84.62 74 LEU A C 1
ATOM 608 O O . LEU A 1 74 ? 13.992 9.283 -19.201 1.00 84.62 74 LEU A O 1
ATOM 612 N N . ASP A 1 75 ? 13.068 8.607 -17.266 1.00 83.25 75 ASP A N 1
ATOM 613 C CA . ASP A 1 75 ? 12.754 9.948 -16.787 1.00 83.25 75 ASP A CA 1
ATOM 614 C C . ASP A 1 75 ? 13.953 10.489 -15.991 1.00 83.25 75 ASP A C 1
ATOM 616 O O . ASP A 1 75 ? 14.330 9.963 -14.940 1.00 83.25 75 ASP A O 1
ATOM 620 N N . THR A 1 76 ? 14.603 11.521 -16.528 1.00 77.81 76 THR A N 1
ATOM 621 C CA . THR A 1 76 ? 15.789 12.134 -15.921 1.00 77.81 76 THR A CA 1
ATOM 622 C C . THR A 1 76 ? 15.452 13.011 -14.720 1.00 77.81 76 THR A C 1
ATOM 624 O O . THR A 1 76 ? 16.317 13.182 -13.855 1.00 77.81 76 THR A O 1
ATOM 627 N N . GLN A 1 77 ? 14.220 13.520 -14.650 1.00 82.94 77 GLN A N 1
ATOM 628 C CA . GLN A 1 77 ? 13.714 14.360 -13.565 1.00 82.94 77 GLN A CA 1
ATOM 629 C C . GLN A 1 77 ? 13.129 13.532 -12.415 1.00 82.94 77 GLN A C 1
ATOM 631 O O . GLN A 1 77 ? 12.897 14.072 -11.334 1.00 82.94 77 GLN A O 1
ATOM 636 N N . PHE A 1 78 ? 12.942 12.224 -12.616 1.00 84.25 78 PHE A N 1
ATOM 637 C CA . PHE A 1 78 ? 12.411 11.333 -11.595 1.00 84.25 78 PHE A CA 1
ATOM 638 C C . PHE A 1 78 ? 13.270 11.330 -10.325 1.00 84.25 78 PHE A C 1
ATOM 640 O O . PHE A 1 78 ? 14.473 11.049 -10.363 1.00 84.25 78 PHE A O 1
ATOM 647 N N . GLN A 1 79 ? 12.620 11.594 -9.191 1.00 86.62 79 GLN A N 1
ATOM 648 C CA . GLN A 1 79 ? 13.198 11.452 -7.861 1.00 86.62 79 GLN A CA 1
ATOM 649 C C . GLN A 1 79 ? 12.237 10.707 -6.948 1.00 86.62 79 GLN A C 1
ATOM 651 O O . GLN A 1 79 ? 11.050 11.025 -6.863 1.00 86.62 79 GLN A O 1
ATOM 656 N N . ASP A 1 80 ? 12.779 9.735 -6.228 1.00 89.12 80 ASP A N 1
ATOM 657 C CA . ASP A 1 80 ? 12.048 8.941 -5.263 1.00 89.12 80 ASP A CA 1
ATOM 658 C C . ASP A 1 80 ? 12.921 8.607 -4.046 1.00 89.12 80 ASP A C 1
ATOM 660 O O . ASP A 1 80 ? 13.709 7.658 -4.091 1.00 89.12 80 ASP A O 1
ATOM 664 N N . PRO A 1 81 ? 12.733 9.335 -2.928 1.00 88.00 81 PRO A N 1
ATOM 665 C CA . PRO A 1 81 ? 13.424 9.066 -1.669 1.00 88.00 81 PRO A CA 1
ATOM 666 C C . PRO A 1 81 ? 13.216 7.647 -1.125 1.00 88.00 81 PRO A C 1
ATOM 668 O O . PRO A 1 81 ? 14.103 7.089 -0.488 1.00 88.00 81 PRO A O 1
ATOM 671 N N . THR A 1 82 ? 12.059 7.041 -1.393 1.00 89.75 82 THR A N 1
ATOM 672 C CA . THR A 1 82 ? 11.670 5.732 -0.846 1.00 89.75 82 THR A CA 1
ATOM 673 C C . THR A 1 82 ? 12.351 4.572 -1.569 1.00 89.75 82 THR A C 1
ATOM 675 O O . THR A 1 82 ? 12.373 3.457 -1.055 1.00 89.75 82 THR A O 1
ATOM 678 N N . GLN A 1 83 ? 12.917 4.837 -2.750 1.00 92.00 83 GLN A N 1
ATOM 679 C CA . GLN A 1 83 ? 13.623 3.867 -3.582 1.00 92.00 83 GLN A CA 1
ATOM 680 C C . GLN A 1 83 ? 15.104 4.225 -3.735 1.00 92.00 83 GLN A C 1
ATOM 682 O O . GLN A 1 83 ? 15.738 3.735 -4.660 1.00 92.00 83 GLN A O 1
ATOM 687 N N . GLN A 1 84 ? 15.692 5.073 -2.888 1.00 92.19 84 GLN A N 1
ATOM 688 C CA . GLN A 1 84 ? 17.109 5.438 -3.017 1.00 92.19 84 GLN A CA 1
ATOM 689 C C . GLN A 1 84 ? 18.040 4.267 -2.696 1.00 92.19 84 GLN A C 1
ATOM 691 O O . GLN A 1 84 ? 17.858 3.575 -1.695 1.00 92.19 84 GLN A O 1
ATOM 696 N N . ASN A 1 85 ? 19.085 4.100 -3.513 1.00 92.75 85 ASN A N 1
ATOM 697 C CA . ASN A 1 85 ? 20.197 3.171 -3.275 1.00 92.75 85 ASN A CA 1
ATOM 698 C C . ASN A 1 85 ? 19.747 1.738 -2.944 1.00 92.75 85 ASN A C 1
ATOM 700 O O . ASN A 1 85 ? 20.347 1.045 -2.116 1.00 92.75 85 ASN A O 1
ATOM 704 N N . THR A 1 86 ? 18.663 1.283 -3.569 1.00 93.62 86 THR A N 1
ATOM 705 C CA . THR A 1 86 ? 18.186 -0.080 -3.366 1.00 93.62 86 THR A CA 1
ATOM 706 C C . THR A 1 86 ? 19.127 -1.047 -4.065 1.00 93.62 86 THR A C 1
ATOM 708 O O . THR A 1 86 ? 19.590 -0.813 -5.180 1.00 93.62 86 THR A O 1
ATOM 711 N N . ARG A 1 87 ? 19.424 -2.160 -3.400 1.00 93.88 87 ARG A N 1
ATOM 712 C CA . ARG A 1 87 ? 20.237 -3.234 -3.976 1.00 93.88 87 ARG A CA 1
ATOM 713 C C . ARG A 1 87 ? 19.483 -3.980 -5.093 1.00 93.88 87 ARG A C 1
ATOM 715 O O . ARG A 1 87 ? 18.252 -4.045 -5.044 1.00 93.88 87 ARG A O 1
ATOM 722 N N . PRO A 1 88 ? 20.199 -4.634 -6.024 1.00 96.44 88 PRO A N 1
ATOM 723 C CA . PRO A 1 88 ? 19.615 -5.582 -6.974 1.00 96.44 88 PRO A CA 1
ATOM 724 C C . PRO A 1 88 ? 18.717 -6.623 -6.289 1.00 96.44 88 PRO A C 1
ATOM 726 O O . PRO A 1 88 ? 19.173 -7.346 -5.399 1.00 96.44 88 PRO A O 1
ATOM 729 N N . THR A 1 89 ? 17.442 -6.712 -6.676 1.00 96.06 89 THR A N 1
ATOM 730 C CA . THR A 1 89 ? 16.515 -7.734 -6.163 1.00 96.06 89 THR A CA 1
ATOM 731 C C . THR A 1 89 ? 15.212 -7.796 -6.961 1.00 96.06 89 THR A C 1
ATOM 733 O O . THR A 1 89 ? 14.794 -6.824 -7.573 1.00 96.06 89 THR A O 1
ATOM 736 N N . PHE A 1 90 ? 14.508 -8.926 -6.865 1.00 96.06 90 PHE A N 1
ATOM 737 C CA . PHE A 1 90 ? 13.105 -9.068 -7.275 1.00 96.06 90 PHE A CA 1
ATOM 738 C C . PHE A 1 90 ? 12.224 -9.595 -6.129 1.00 96.06 90 PHE A C 1
ATOM 740 O O . PHE A 1 90 ? 11.300 -10.380 -6.352 1.00 96.06 90 PHE A O 1
ATOM 747 N N . SER A 1 91 ? 12.578 -9.272 -4.881 1.00 95.94 91 SER A N 1
ATOM 748 C CA . SER A 1 91 ? 11.953 -9.835 -3.678 1.00 95.94 91 SER A CA 1
ATOM 749 C C . SER A 1 91 ? 10.783 -9.031 -3.112 1.00 95.94 91 SER A C 1
ATOM 751 O O . SER A 1 91 ? 10.170 -9.507 -2.162 1.00 95.94 91 SER A O 1
ATOM 753 N N . TYR A 1 92 ? 10.430 -7.866 -3.665 1.00 96.06 92 TYR A N 1
ATOM 754 C CA . TYR A 1 92 ? 9.465 -6.952 -3.024 1.00 96.06 92 TYR A CA 1
ATOM 755 C C . TYR A 1 92 ? 8.057 -7.547 -2.872 1.00 96.06 92 TYR A C 1
ATOM 757 O O . TYR A 1 92 ? 7.329 -7.166 -1.967 1.00 96.06 92 TYR A O 1
ATOM 765 N N . MET A 1 93 ? 7.698 -8.524 -3.709 1.00 95.56 93 MET A N 1
ATOM 766 C CA . MET A 1 93 ? 6.424 -9.259 -3.630 1.00 95.56 93 MET A CA 1
ATOM 767 C C . MET A 1 93 ? 6.603 -10.755 -3.319 1.00 95.56 93 MET A C 1
ATOM 769 O O . MET A 1 93 ? 5.667 -11.535 -3.488 1.00 95.56 93 MET A O 1
ATOM 773 N N . LYS A 1 94 ? 7.809 -11.195 -2.930 1.00 96.06 94 LYS A N 1
ATOM 774 C CA . LYS A 1 94 ? 8.110 -12.610 -2.647 1.00 96.06 94 LYS A CA 1
ATOM 775 C C . LYS A 1 94 ? 7.812 -12.950 -1.185 1.00 96.06 94 LYS A C 1
ATOM 777 O O . LYS A 1 94 ? 8.741 -13.137 -0.405 1.00 96.06 94 LYS A O 1
ATOM 782 N N . TYR A 1 95 ? 6.531 -13.019 -0.841 1.00 95.69 95 TYR A N 1
ATOM 783 C CA . TYR A 1 95 ? 6.067 -13.446 0.480 1.00 95.69 95 TYR A CA 1
ATOM 784 C C . TYR A 1 95 ? 6.269 -14.958 0.709 1.00 95.69 95 TYR A C 1
ATOM 786 O O . TYR A 1 95 ? 6.519 -15.722 -0.230 1.00 95.69 95 TYR A O 1
ATOM 794 N N . ASP A 1 96 ? 6.176 -15.391 1.969 1.00 95.94 96 ASP A N 1
ATOM 795 C CA . ASP A 1 96 ? 6.292 -16.802 2.351 1.00 95.94 96 ASP A CA 1
ATOM 796 C C . ASP A 1 96 ? 5.062 -17.601 1.892 1.00 95.94 96 ASP A C 1
ATOM 798 O O . ASP A 1 96 ? 3.922 -17.204 2.129 1.00 95.94 96 ASP A O 1
ATOM 802 N N . LYS A 1 97 ? 5.280 -18.763 1.266 1.00 95.62 97 LYS A N 1
ATOM 803 C CA . LYS A 1 97 ? 4.198 -19.615 0.751 1.00 95.62 97 LYS A CA 1
ATOM 804 C C . LYS A 1 97 ? 3.224 -20.080 1.837 1.00 95.62 97 LYS A C 1
ATOM 806 O O . LYS A 1 97 ? 2.093 -20.397 1.488 1.00 95.62 97 LYS A O 1
ATOM 811 N N . ALA A 1 98 ? 3.627 -20.102 3.107 1.00 96.06 98 ALA A N 1
ATOM 812 C CA . ALA A 1 98 ? 2.746 -20.436 4.225 1.00 96.06 98 ALA A CA 1
ATOM 813 C C . ALA A 1 98 ? 1.563 -19.459 4.382 1.00 96.06 98 ALA A C 1
ATOM 815 O O . ALA A 1 98 ? 0.506 -19.859 4.857 1.00 96.06 98 ALA A O 1
ATOM 816 N N . LEU A 1 99 ? 1.696 -18.210 3.918 1.00 96.56 99 LEU A N 1
ATOM 817 C CA . LEU A 1 99 ? 0.583 -17.252 3.891 1.00 96.56 99 LEU A CA 1
ATOM 818 C C . LEU A 1 99 ? -0.480 -17.613 2.841 1.00 96.56 99 LEU A C 1
ATOM 820 O O . LEU A 1 99 ? -1.623 -17.167 2.928 1.00 96.56 99 LEU A O 1
ATOM 824 N N . GLN A 1 100 ? -0.133 -18.416 1.833 1.00 96.25 100 GLN A N 1
ATOM 825 C CA . GLN A 1 100 ? -1.053 -18.758 0.756 1.00 96.25 100 GLN A CA 1
ATOM 826 C C . GLN A 1 100 ? -2.184 -19.655 1.273 1.00 96.25 100 GLN A C 1
ATOM 828 O O . GLN A 1 100 ? -1.952 -20.787 1.682 1.00 96.25 100 GLN A O 1
ATOM 833 N N . GLY A 1 101 ? -3.423 -19.173 1.203 1.00 95.75 101 GLY A N 1
ATOM 834 C CA . GLY A 1 101 ? -4.602 -19.875 1.725 1.00 95.75 101 GLY A CA 1
ATOM 835 C C . GLY A 1 101 ? -4.858 -19.641 3.218 1.00 95.75 101 GLY A C 1
ATOM 836 O O . GLY A 1 101 ? -5.937 -19.975 3.706 1.00 95.75 101 GLY A O 1
ATOM 837 N N . ASN A 1 102 ? -3.909 -19.023 3.928 1.00 96.75 102 ASN A N 1
ATOM 838 C CA . ASN A 1 102 ? -3.963 -18.825 5.377 1.00 96.75 102 ASN A CA 1
ATOM 839 C C . ASN A 1 102 ? -3.692 -17.378 5.815 1.00 96.75 102 ASN A C 1
ATOM 841 O O . ASN A 1 102 ? -3.444 -17.128 6.985 1.00 96.75 102 ASN A O 1
ATOM 845 N N . VAL A 1 103 ? -3.711 -16.409 4.903 1.00 97.62 103 VAL A N 1
ATOM 846 C CA . VAL A 1 103 ? -3.449 -15.005 5.239 1.00 97.62 103 VAL A CA 1
ATOM 847 C C . VAL A 1 103 ? -4.577 -14.406 6.089 1.00 97.62 103 VAL A C 1
ATOM 849 O O . VAL A 1 103 ? -5.763 -14.562 5.779 1.00 97.62 103 VAL A O 1
ATOM 852 N N . ALA A 1 104 ? -4.195 -13.710 7.159 1.00 96.69 104 ALA A N 1
ATOM 853 C CA . ALA A 1 104 ? -5.069 -12.867 7.972 1.00 96.69 104 ALA A CA 1
ATOM 854 C C . ALA A 1 104 ? -4.879 -11.382 7.632 1.00 96.69 104 ALA A C 1
ATOM 856 O O . ALA A 1 104 ? -5.852 -10.662 7.433 1.00 96.69 104 ALA A O 1
ATOM 857 N N . SER A 1 105 ? -3.626 -10.944 7.497 1.00 97.38 105 SER A N 1
ATOM 858 C CA . SER A 1 105 ? -3.260 -9.571 7.141 1.00 97.38 105 SER A CA 1
ATOM 859 C C . SER A 1 105 ? -2.035 -9.584 6.238 1.00 97.38 105 SER A C 1
ATOM 861 O O . SER A 1 105 ? -1.124 -10.387 6.432 1.00 97.38 105 SER A O 1
ATOM 863 N N . ILE A 1 106 ? -1.985 -8.681 5.266 1.00 97.56 106 ILE A N 1
ATOM 864 C CA . ILE A 1 106 ? -0.829 -8.496 4.390 1.00 97.56 106 ILE A CA 1
ATOM 865 C C . ILE A 1 106 ? -0.694 -7.022 4.057 1.00 97.56 106 ILE A C 1
ATOM 867 O O . ILE A 1 106 ? -1.689 -6.387 3.731 1.00 97.56 106 ILE A O 1
ATOM 871 N N . ASP A 1 107 ? 0.522 -6.498 4.143 1.00 96.75 107 ASP A N 1
ATOM 872 C CA . ASP A 1 107 ? 0.826 -5.111 3.816 1.00 96.75 107 ASP A CA 1
ATOM 873 C C . ASP A 1 107 ? 2.243 -4.979 3.239 1.00 96.75 107 ASP A C 1
ATOM 875 O O . ASP A 1 107 ? 3.110 -5.842 3.426 1.00 96.75 107 ASP A O 1
ATOM 879 N N . GLY A 1 108 ? 2.484 -3.901 2.500 1.00 93.19 108 GLY A N 1
ATOM 880 C CA . GLY A 1 108 ? 3.777 -3.599 1.900 1.00 93.19 108 GLY A CA 1
ATOM 881 C C . GLY A 1 108 ? 4.268 -2.210 2.284 1.00 93.19 108 GLY A C 1
ATOM 882 O O . GLY A 1 108 ? 3.506 -1.254 2.304 1.00 93.19 108 GLY A O 1
ATOM 883 N N . GLY A 1 109 ? 5.570 -2.099 2.513 1.00 91.69 109 GLY A N 1
ATOM 884 C CA . GLY A 1 109 ? 6.274 -0.829 2.616 1.00 91.69 109 GLY A CA 1
ATOM 885 C C . GLY A 1 109 ? 6.792 -0.365 1.254 1.00 91.69 109 GLY A C 1
ATOM 886 O O . GLY A 1 109 ? 6.254 -0.703 0.197 1.00 91.69 109 GLY A O 1
ATOM 887 N N . SER A 1 110 ? 7.887 0.394 1.264 1.00 90.75 110 SER A N 1
ATOM 888 C CA . SER A 1 110 ? 8.546 0.866 0.037 1.00 90.75 110 SER A CA 1
ATOM 889 C C . SER A 1 110 ? 9.286 -0.252 -0.717 1.00 90.75 110 SER A C 1
ATOM 891 O O . SER A 1 110 ? 9.170 -0.378 -1.939 1.00 90.75 110 SER A O 1
ATOM 893 N N . VAL A 1 111 ? 10.063 -1.063 0.010 1.00 94.31 111 VAL A N 1
ATOM 894 C CA . VAL A 1 111 ? 10.993 -2.080 -0.533 1.00 94.31 111 VAL A CA 1
ATOM 895 C C . VAL A 1 111 ? 10.877 -3.441 0.162 1.00 94.31 111 VAL A C 1
ATOM 897 O O . VAL A 1 111 ? 11.652 -4.365 -0.107 1.00 94.31 111 VAL A O 1
ATOM 900 N N . PHE A 1 112 ? 9.937 -3.569 1.093 1.00 96.44 112 PHE A N 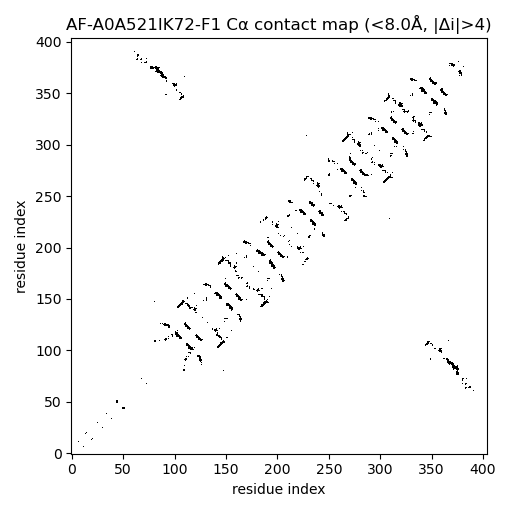1
ATOM 901 C CA . PHE A 1 112 ? 9.702 -4.766 1.892 1.00 96.44 112 PHE A CA 1
ATOM 902 C C . PHE A 1 112 ? 8.207 -4.938 2.152 1.00 96.44 112 PHE A C 1
ATOM 904 O O . PHE A 1 112 ? 7.422 -4.046 1.847 1.00 96.44 112 PHE A O 1
ATOM 911 N N . GLY A 1 113 ? 7.803 -6.084 2.683 1.00 97.25 113 GLY A N 1
ATOM 912 C CA . GLY A 1 113 ? 6.424 -6.307 3.102 1.00 97.25 113 GLY A CA 1
ATOM 913 C C . GLY A 1 113 ? 6.344 -7.183 4.337 1.00 97.25 113 GLY A C 1
ATOM 914 O O . GLY A 1 113 ? 7.329 -7.832 4.710 1.00 97.25 113 GLY A O 1
ATOM 915 N N . VAL A 1 114 ? 5.176 -7.158 4.969 1.00 98.12 114 VAL A N 1
ATOM 916 C CA . VAL A 1 114 ? 4.854 -7.895 6.191 1.00 98.12 114 VAL A CA 1
ATOM 917 C C . VAL A 1 114 ? 3.509 -8.586 6.042 1.00 98.12 114 VAL A C 1
ATOM 919 O O . VAL A 1 114 ? 2.609 -8.108 5.353 1.00 98.12 114 VAL A O 1
ATOM 922 N N . GLY A 1 115 ? 3.364 -9.733 6.686 1.00 97.75 115 GLY A N 1
ATOM 923 C CA . GLY A 1 115 ? 2.122 -10.489 6.647 1.00 97.75 115 GLY A CA 1
ATOM 924 C C . GLY A 1 115 ? 1.936 -11.308 7.905 1.00 97.75 115 GLY A C 1
ATOM 925 O O . GLY A 1 115 ? 2.901 -11.651 8.581 1.00 97.75 115 GLY A O 1
ATOM 926 N N . VAL A 1 116 ? 0.686 -11.611 8.207 1.00 98.12 116 VAL A N 1
ATOM 927 C CA . VAL A 1 116 ? 0.274 -12.425 9.344 1.00 98.12 116 VAL A CA 1
ATOM 928 C C . VAL A 1 116 ? -0.652 -13.509 8.818 1.00 98.12 116 VAL A C 1
ATOM 930 O O . VAL A 1 116 ? -1.549 -13.218 8.019 1.00 98.12 116 VAL A O 1
ATOM 933 N N . ASP A 1 117 ? -0.420 -14.752 9.223 1.00 97.62 117 ASP A N 1
ATOM 934 C CA . ASP A 1 117 ? -1.339 -15.854 8.93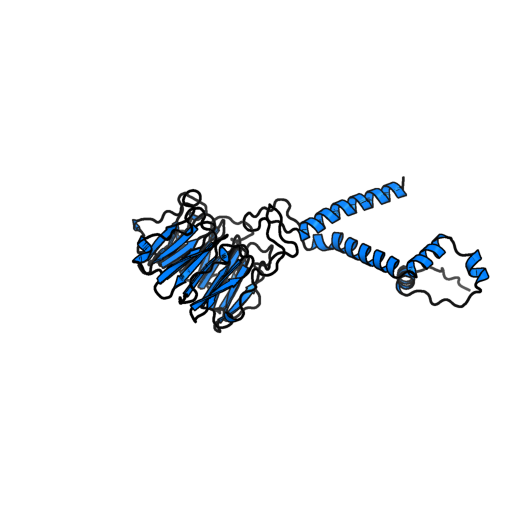6 1.00 97.62 117 ASP A CA 1
ATOM 935 C C . ASP A 1 117 ? -2.456 -15.959 9.997 1.00 97.62 117 ASP A C 1
ATOM 937 O O . ASP A 1 117 ? -2.438 -15.267 11.013 1.00 97.62 117 ASP A O 1
ATOM 941 N N . ARG A 1 118 ? -3.469 -16.802 9.776 1.00 96.31 118 ARG A N 1
ATOM 942 C CA . ARG A 1 118 ? -4.596 -16.964 10.721 1.00 96.31 118 ARG A CA 1
ATOM 943 C C . ARG A 1 118 ? -4.213 -17.692 12.013 1.00 96.31 118 ARG A C 1
ATOM 945 O O . ARG A 1 118 ? -4.942 -17.592 13.008 1.00 96.31 118 ARG A O 1
ATOM 952 N N . ASP A 1 119 ? -3.069 -18.371 12.012 1.00 96.25 119 ASP A N 1
ATOM 953 C CA . ASP A 1 119 ? -2.463 -18.973 13.203 1.00 96.25 119 ASP A CA 1
ATOM 954 C C . ASP A 1 119 ? -1.739 -17.917 14.060 1.00 96.25 119 ASP A C 1
ATOM 956 O O . ASP A 1 119 ? -1.453 -18.142 15.236 1.00 96.25 119 ASP A O 1
ATOM 960 N N . GLY A 1 120 ? -1.534 -16.725 13.499 1.00 97.00 120 GLY A N 1
ATOM 961 C CA . GLY A 1 120 ? -0.956 -15.548 14.126 1.00 97.00 120 GLY A CA 1
ATOM 962 C C . GLY A 1 120 ? 0.560 -15.474 14.039 1.00 97.00 120 GLY A C 1
ATOM 963 O O . GLY A 1 120 ? 1.184 -14.726 14.791 1.00 97.00 120 GLY A O 1
ATOM 964 N N . LYS A 1 121 ? 1.174 -16.213 13.117 1.00 97.94 121 LYS A N 1
ATOM 965 C CA . LYS A 1 121 ? 2.597 -16.104 12.825 1.00 97.94 121 LYS A CA 1
ATOM 966 C C . LYS A 1 121 ? 2.862 -14.901 11.925 1.00 97.94 121 LYS A C 1
ATOM 968 O O . LYS A 1 121 ? 2.177 -14.672 10.929 1.00 97.94 121 LYS A O 1
ATOM 973 N N . LEU A 1 122 ? 3.898 -14.146 12.279 1.00 98.00 122 LEU A N 1
ATOM 974 C CA . LEU A 1 122 ? 4.359 -12.973 11.544 1.00 98.00 122 LEU A CA 1
ATOM 975 C C . LEU A 1 122 ? 5.412 -13.359 10.493 1.00 98.00 122 LEU A C 1
ATOM 977 O O . LEU A 1 122 ? 6.306 -14.168 10.747 1.00 98.00 122 LEU A O 1
ATOM 981 N N . TYR A 1 123 ? 5.335 -12.725 9.328 1.00 97.62 123 TYR A N 1
ATOM 982 C CA . TYR A 1 123 ? 6.199 -12.934 8.169 1.00 97.62 123 TYR A CA 1
ATOM 983 C C . TYR A 1 123 ? 6.710 -11.600 7.626 1.00 97.62 123 TYR A C 1
ATOM 985 O O . TYR A 1 123 ? 6.036 -10.576 7.730 1.00 97.62 123 TYR A O 1
ATOM 993 N N . GLN A 1 124 ? 7.882 -11.627 6.988 1.00 97.38 124 GLN A N 1
ATOM 994 C CA . GLN A 1 124 ? 8.463 -10.479 6.292 1.00 97.38 124 GLN A CA 1
ATOM 995 C C . GLN A 1 124 ? 9.223 -10.905 5.032 1.00 97.38 124 GLN A C 1
ATOM 997 O O . GLN A 1 124 ? 9.778 -12.003 4.970 1.00 97.38 124 GLN A O 1
ATOM 1002 N N . TRP A 1 125 ? 9.274 -10.032 4.028 1.00 97.25 125 TRP A N 1
ATOM 1003 C CA . TRP A 1 125 ? 9.998 -10.263 2.773 1.00 97.25 125 TRP A CA 1
ATOM 1004 C C . TRP A 1 125 ? 10.518 -8.958 2.166 1.00 97.25 125 TRP A C 1
ATOM 1006 O O . TRP A 1 125 ? 10.236 -7.873 2.659 1.00 97.25 125 TRP A O 1
ATOM 1016 N N . GLY A 1 126 ? 11.269 -9.052 1.066 1.00 95.81 126 GLY A N 1
ATOM 1017 C CA . GLY A 1 126 ? 11.810 -7.893 0.353 1.00 95.81 126 GLY A CA 1
ATOM 1018 C C . GLY A 1 126 ? 13.248 -7.558 0.743 1.00 95.81 126 GLY A C 1
ATOM 1019 O O . GLY A 1 126 ? 14.098 -8.451 0.830 1.00 95.81 126 GLY A O 1
ATOM 1020 N N . THR A 1 127 ? 13.556 -6.271 0.896 1.00 94.50 127 THR A N 1
ATOM 1021 C CA . THR A 1 127 ? 14.863 -5.785 1.356 1.00 94.50 127 THR A CA 1
ATOM 1022 C C . THR A 1 127 ? 14.761 -5.308 2.795 1.00 94.50 127 THR A C 1
ATOM 1024 O O . THR A 1 127 ? 14.180 -4.269 3.075 1.00 94.50 127 THR A O 1
ATOM 1027 N N . LEU A 1 128 ? 15.361 -6.080 3.700 1.00 94.62 128 LEU A N 1
ATOM 1028 C CA . LEU A 1 128 ? 15.274 -5.867 5.140 1.00 94.62 128 LEU A CA 1
ATOM 1029 C C . LEU A 1 128 ? 16.586 -5.290 5.671 1.00 94.62 128 LEU A C 1
ATOM 1031 O O . LEU A 1 128 ? 17.655 -5.872 5.466 1.00 94.62 128 LEU A O 1
ATOM 1035 N N . SER A 1 129 ? 16.497 -4.173 6.391 1.00 93.50 129 SER A N 1
ATOM 1036 C CA . SER A 1 129 ? 17.616 -3.640 7.170 1.00 93.50 129 SER A CA 1
ATOM 1037 C C . SER A 1 129 ? 17.948 -4.562 8.351 1.00 93.50 129 SER A C 1
ATOM 1039 O O . SER A 1 129 ? 17.120 -5.368 8.778 1.00 93.50 129 SER A O 1
ATOM 1041 N N . ALA A 1 130 ? 19.138 -4.412 8.940 1.00 95.00 130 ALA A N 1
ATOM 1042 C CA . ALA A 1 130 ? 19.520 -5.178 10.131 1.00 95.00 130 ALA A CA 1
ATOM 1043 C C . ALA A 1 130 ? 18.546 -4.980 11.311 1.00 95.00 130 ALA A C 1
ATOM 1045 O O . ALA A 1 130 ? 18.373 -5.883 12.125 1.00 95.00 130 ALA A O 1
ATOM 1046 N N . LYS A 1 131 ? 17.887 -3.814 11.401 1.00 95.31 131 LYS A N 1
ATOM 1047 C CA . LYS A 1 131 ? 16.865 -3.560 12.424 1.00 95.31 131 LYS A CA 1
ATOM 1048 C C . LYS A 1 131 ? 15.526 -4.218 12.085 1.00 95.31 131 LYS A C 1
ATOM 1050 O O . LYS A 1 131 ? 14.893 -4.755 12.983 1.00 95.31 131 LYS A O 1
ATOM 1055 N N . LEU A 1 132 ? 15.116 -4.230 10.813 1.00 95.19 132 LEU A N 1
ATOM 1056 C CA . LEU A 1 132 ? 13.885 -4.913 10.381 1.00 95.19 132 LEU A CA 1
ATOM 1057 C C . LEU A 1 132 ? 13.974 -6.431 10.578 1.00 95.19 132 LEU A C 1
ATOM 1059 O O . LEU A 1 132 ? 12.983 -7.073 10.899 1.00 95.19 132 LEU A O 1
ATOM 10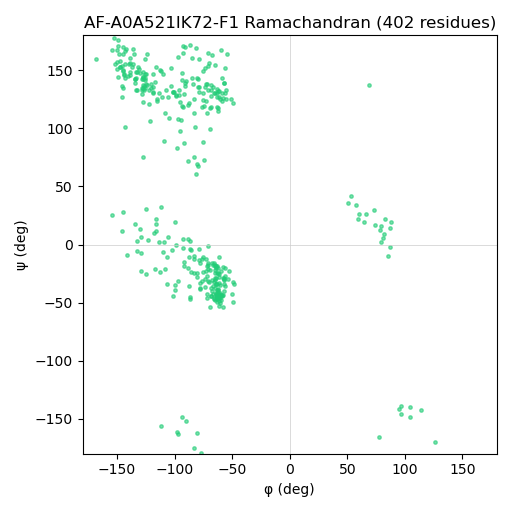63 N N . GLN A 1 133 ? 15.173 -7.007 10.473 1.00 95.50 133 GLN A N 1
ATOM 1064 C CA . GLN A 1 133 ? 15.386 -8.432 10.743 1.00 95.50 133 GLN A CA 1
ATOM 1065 C C . GLN A 1 133 ? 15.102 -8.831 12.204 1.00 95.50 133 GLN A C 1
ATOM 1067 O O . GLN A 1 133 ? 14.834 -10.001 12.465 1.00 95.50 133 GLN A O 1
ATOM 1072 N N . LYS A 1 134 ? 15.114 -7.881 13.151 1.00 95.50 134 LYS A N 1
ATOM 1073 C CA . LYS A 1 134 ? 14.788 -8.120 14.564 1.00 95.50 134 LYS A CA 1
ATOM 1074 C C . LYS A 1 134 ? 13.273 -8.096 14.769 1.00 95.50 134 LYS A C 1
ATOM 1076 O O . LYS A 1 134 ? 12.722 -7.109 15.248 1.00 95.50 134 LYS A O 1
ATOM 1081 N N . MET A 1 135 ? 12.613 -9.171 14.351 1.00 95.31 135 MET A N 1
ATOM 1082 C CA . MET A 1 135 ? 11.163 -9.301 14.471 1.00 95.31 135 MET A CA 1
ATOM 1083 C C . MET A 1 135 ? 10.707 -9.349 15.941 1.00 95.31 135 MET A C 1
ATOM 1085 O O . MET A 1 135 ? 11.474 -9.775 16.811 1.00 95.31 135 MET A O 1
ATOM 1089 N N . PRO A 1 136 ? 9.453 -8.947 16.215 1.00 95.81 136 PRO A N 1
ATOM 1090 C CA . PRO A 1 136 ? 8.792 -9.166 17.495 1.00 95.81 136 PRO A CA 1
ATOM 1091 C C . PRO A 1 136 ? 8.774 -10.646 17.940 1.00 95.81 136 PRO A C 1
ATOM 1093 O O . PRO A 1 136 ? 9.004 -11.538 17.118 1.00 95.81 136 PRO A O 1
ATOM 1096 N N . PRO A 1 137 ? 8.499 -10.922 19.231 1.00 96.25 137 PRO A N 1
ATOM 1097 C CA . PRO A 1 137 ? 8.523 -12.276 19.781 1.00 96.25 137 PRO A CA 1
ATOM 1098 C C . PRO A 1 137 ? 7.592 -13.251 19.046 1.00 96.25 137 PRO A C 1
ATOM 1100 O O . PRO A 1 137 ? 6.410 -12.981 18.852 1.00 96.25 137 PRO A O 1
ATOM 1103 N N . ALA A 1 138 ? 8.122 -14.413 18.662 1.00 94.56 138 ALA A N 1
ATOM 1104 C CA . ALA A 1 138 ? 7.388 -15.410 17.881 1.00 94.56 138 ALA A CA 1
ATOM 1105 C C . ALA A 1 138 ? 6.343 -16.203 18.692 1.00 94.56 138 ALA A C 1
ATOM 1107 O O . ALA A 1 138 ? 5.547 -16.927 18.104 1.00 94.56 138 ALA A O 1
ATOM 1108 N N . ASP A 1 139 ? 6.347 -16.090 20.024 1.00 94.56 139 ASP A N 1
ATOM 1109 C CA . ASP A 1 139 ? 5.380 -16.724 20.933 1.00 94.56 139 ASP A CA 1
ATOM 1110 C C . ASP A 1 139 ? 4.037 -15.977 21.004 1.00 94.56 139 ASP A C 1
ATOM 1112 O O . ASP A 1 139 ? 3.114 -16.420 21.687 1.00 94.56 139 ASP A O 1
ATOM 1116 N N . LYS A 1 140 ? 3.924 -14.827 20.330 1.00 96.81 140 LYS A N 1
ATOM 1117 C CA . LYS A 1 140 ? 2.700 -14.027 20.276 1.00 96.81 140 LYS A CA 1
ATOM 1118 C C . LYS A 1 140 ? 1.861 -14.387 19.063 1.00 96.81 140 LYS A C 1
ATOM 1120 O O . LYS A 1 140 ? 2.380 -14.711 17.998 1.00 96.81 140 LYS A O 1
ATOM 1125 N N . ARG A 1 141 ? 0.545 -14.278 19.236 1.00 97.75 141 ARG A N 1
ATOM 1126 C CA . ARG A 1 141 ? -0.435 -14.502 18.177 1.00 97.75 141 ARG A CA 1
ATOM 1127 C C . ARG A 1 141 ? -0.809 -13.170 17.542 1.00 97.75 141 ARG A C 1
ATOM 1129 O O . ARG A 1 141 ? -1.647 -12.447 18.072 1.00 97.75 141 ARG A O 1
ATOM 1136 N N . TYR A 1 142 ? -0.184 -12.845 16.420 1.00 98.31 142 TYR A N 1
ATOM 1137 C CA . TYR A 1 142 ? -0.461 -11.625 15.668 1.00 98.31 142 TYR A CA 1
ATOM 1138 C C . TYR A 1 142 ? -1.798 -11.707 14.921 1.00 98.31 142 TYR A C 1
ATOM 1140 O O . TYR A 1 142 ? -2.237 -12.786 14.535 1.00 98.31 142 TYR A O 1
ATOM 1148 N N . VAL A 1 143 ? -2.447 -10.567 14.694 1.00 98.06 143 VAL A N 1
ATOM 1149 C CA . VAL A 1 143 ? -3.683 -10.467 13.888 1.00 98.06 143 VAL A CA 1
ATOM 1150 C C . VAL A 1 143 ? -3.563 -9.455 12.754 1.00 98.06 143 VAL A C 1
ATOM 1152 O O . VAL A 1 143 ? -4.221 -9.598 11.727 1.00 98.06 143 VAL A O 1
ATOM 1155 N N . GLN A 1 144 ? -2.688 -8.459 12.902 1.00 98.19 144 GLN A N 1
ATOM 1156 C CA . GLN A 1 144 ? -2.430 -7.449 11.881 1.00 98.19 144 GLN A CA 1
ATOM 1157 C C . GLN A 1 144 ? -0.953 -7.062 11.872 1.00 98.19 144 GLN A C 1
ATOM 1159 O O . GLN A 1 144 ? -0.305 -7.020 12.918 1.00 98.19 144 GLN A O 1
ATOM 1164 N N . ALA A 1 145 ? -0.436 -6.739 10.691 1.00 98.00 145 ALA A N 1
ATOM 1165 C CA . ALA A 1 145 ? 0.853 -6.081 10.532 1.00 98.00 145 ALA A CA 1
ATOM 1166 C C . ALA A 1 145 ? 0.772 -5.037 9.418 1.00 98.00 145 ALA A C 1
ATOM 1168 O O . ALA A 1 145 ? 0.073 -5.255 8.428 1.00 98.00 145 ALA A O 1
ATOM 1169 N N . SER A 1 146 ? 1.497 -3.934 9.586 1.00 97.44 146 SER A N 1
ATOM 1170 C CA . SER A 1 146 ? 1.607 -2.858 8.602 1.00 97.44 146 SER A CA 1
ATOM 1171 C C . SER A 1 146 ? 3.064 -2.430 8.429 1.00 97.44 146 SER A C 1
ATOM 1173 O O . SER A 1 146 ? 3.838 -2.419 9.394 1.00 97.44 146 SER A O 1
ATOM 1175 N N . ALA A 1 147 ? 3.448 -2.117 7.191 1.00 96.00 147 ALA A N 1
ATOM 1176 C CA . ALA A 1 147 ? 4.822 -1.795 6.807 1.00 96.00 147 ALA A CA 1
ATOM 1177 C C . ALA A 1 147 ? 4.954 -0.345 6.325 1.00 96.00 147 ALA A C 1
ATOM 1179 O O . ALA A 1 147 ? 4.293 0.076 5.383 1.00 96.00 147 ALA A O 1
ATOM 1180 N N . GLY A 1 148 ? 5.868 0.396 6.952 1.00 93.19 148 GLY A N 1
ATOM 1181 C CA . GLY A 1 148 ? 6.171 1.785 6.624 1.00 93.19 148 GLY A CA 1
ATOM 1182 C C . GLY A 1 148 ? 7.336 1.923 5.643 1.00 93.19 148 GLY A C 1
ATOM 1183 O O . GLY A 1 148 ? 7.575 1.069 4.785 1.00 93.19 148 GLY A O 1
ATOM 1184 N N . LEU A 1 149 ? 8.101 3.011 5.771 1.00 91.56 149 LEU A N 1
ATOM 1185 C CA . LEU A 1 149 ? 9.307 3.227 4.960 1.00 91.56 149 LEU A CA 1
ATOM 1186 C C . LEU A 1 149 ? 10.428 2.245 5.323 1.00 91.56 149 LEU A C 1
ATOM 1188 O O . LEU A 1 149 ? 10.996 1.589 4.452 1.00 91.56 149 LEU A O 1
ATOM 1192 N N . ASP A 1 150 ? 10.781 2.196 6.606 1.00 91.62 150 ASP A N 1
ATOM 1193 C CA . ASP A 1 150 ? 11.913 1.433 7.142 1.00 91.62 150 ASP A CA 1
ATOM 1194 C C . ASP A 1 150 ? 11.644 0.853 8.547 1.00 91.62 150 ASP A C 1
ATOM 1196 O O . ASP A 1 150 ? 12.551 0.317 9.198 1.00 91.62 150 ASP A O 1
ATOM 1200 N N . HIS A 1 151 ? 10.386 0.904 8.990 1.00 95.44 151 HIS A N 1
ATOM 1201 C CA . HIS A 1 151 ? 9.859 0.301 10.212 1.00 95.44 151 HIS A CA 1
ATOM 1202 C C . HIS A 1 151 ? 8.531 -0.408 9.934 1.00 95.44 151 HIS A C 1
ATOM 1204 O O . HIS A 1 151 ? 7.894 -0.193 8.902 1.00 95.44 151 HIS A O 1
ATOM 1210 N N . ALA A 1 152 ? 8.114 -1.260 10.860 1.00 97.25 152 ALA A N 1
ATOM 1211 C CA . ALA A 1 152 ? 6.839 -1.954 10.790 1.00 97.25 152 ALA A CA 1
ATOM 1212 C C . ALA A 1 152 ? 6.176 -2.011 12.164 1.00 97.25 152 ALA A C 1
ATOM 1214 O O . ALA A 1 152 ? 6.841 -1.938 13.204 1.00 97.25 152 ALA A O 1
ATOM 1215 N N . VAL A 1 153 ? 4.853 -2.142 12.148 1.00 97.50 153 VAL A N 1
ATOM 1216 C CA . VAL A 1 153 ? 4.019 -2.278 13.341 1.00 97.50 153 VAL A CA 1
ATOM 1217 C C . VAL A 1 153 ? 3.172 -3.534 13.239 1.00 97.50 153 VAL A C 1
ATOM 1219 O O . VAL A 1 153 ? 2.756 -3.927 12.150 1.00 97.50 153 VAL A O 1
ATOM 1222 N N . ALA A 1 154 ? 2.917 -4.174 14.373 1.00 98.00 154 ALA A N 1
ATOM 1223 C CA . ALA A 1 154 ? 2.049 -5.337 14.456 1.00 98.00 154 ALA A CA 1
ATOM 1224 C C . ALA A 1 154 ? 1.128 -5.234 15.666 1.00 98.00 154 ALA A C 1
ATOM 1226 O O . ALA A 1 154 ? 1.460 -4.600 16.669 1.00 98.00 154 ALA A O 1
ATOM 1227 N N . LEU A 1 155 ? -0.023 -5.878 15.542 1.00 98.06 155 LEU A N 1
ATOM 1228 C CA . LEU A 1 155 ? -1.052 -6.000 16.559 1.00 98.06 155 LEU A CA 1
ATOM 1229 C C . LEU A 1 155 ? -1.228 -7.480 16.881 1.00 98.06 155 LEU A C 1
ATOM 1231 O O . LEU A 1 155 ? -1.361 -8.289 15.957 1.00 98.06 155 LEU A O 1
ATOM 1235 N N . ASP A 1 156 ? -1.219 -7.833 18.162 1.00 97.31 156 ASP A N 1
ATOM 1236 C CA . ASP A 1 156 ? -1.560 -9.181 18.616 1.00 97.31 156 ASP A CA 1
ATOM 1237 C C . ASP A 1 156 ? -3.051 -9.346 18.945 1.00 97.31 156 ASP A C 1
ATOM 1239 O O . ASP A 1 156 ? -3.821 -8.386 18.970 1.00 97.31 156 ASP A O 1
ATOM 1243 N N . ALA A 1 157 ? -3.467 -10.594 19.156 1.00 96.50 157 ALA A N 1
ATOM 1244 C CA . ALA A 1 157 ? -4.846 -10.956 19.469 1.00 96.50 157 ALA A CA 1
ATOM 1245 C C . ALA A 1 157 ? -5.339 -10.398 20.818 1.00 96.50 157 ALA A C 1
ATOM 1247 O O . ALA A 1 157 ? -6.549 -10.320 21.029 1.00 96.50 157 ALA A O 1
ATOM 1248 N N . ASP A 1 158 ? -4.426 -9.993 21.705 1.00 95.12 158 ASP A N 1
ATOM 1249 C CA . ASP A 1 158 ? -4.742 -9.368 22.992 1.00 95.12 158 ASP A CA 1
ATOM 1250 C C . ASP A 1 158 ? -4.927 -7.842 22.865 1.00 95.12 158 ASP A C 1
ATOM 1252 O O . ASP A 1 158 ? -5.305 -7.169 23.828 1.00 95.12 158 ASP A O 1
ATOM 1256 N N . GLY A 1 159 ? -4.699 -7.284 21.671 1.00 95.50 159 GLY A N 1
ATOM 1257 C CA . GLY A 1 159 ? -4.819 -5.857 21.387 1.00 95.50 159 GLY A CA 1
ATOM 1258 C C . GLY A 1 159 ? -3.544 -5.063 21.681 1.00 95.50 159 GLY A C 1
ATOM 1259 O O . GLY A 1 159 ? -3.605 -3.832 21.749 1.00 95.50 159 GLY A O 1
ATOM 1260 N N . LYS A 1 160 ? -2.399 -5.732 21.867 1.00 96.25 160 LYS A N 1
ATOM 1261 C CA . LYS A 1 160 ? -1.107 -5.109 22.162 1.00 96.25 160 LYS A CA 1
ATOM 1262 C C . LYS A 1 160 ? -0.325 -4.809 20.886 1.00 96.25 160 LYS A C 1
ATOM 1264 O O . LYS A 1 160 ? -0.251 -5.606 19.951 1.00 96.25 160 LYS A O 1
ATOM 1269 N N . VAL A 1 161 ? 0.303 -3.636 20.881 1.00 97.62 161 VAL A N 1
ATOM 1270 C CA . VAL A 1 161 ? 1.080 -3.120 19.750 1.00 97.62 161 VAL A CA 1
ATOM 1271 C C . VAL A 1 161 ? 2.557 -3.471 19.897 1.00 97.62 161 VAL A C 1
ATOM 1273 O O . VAL A 1 161 ? 3.133 -3.409 20.984 1.00 97.62 161 VAL A O 1
ATOM 1276 N N . TYR A 1 162 ? 3.179 -3.796 18.771 1.00 96.81 162 TYR A N 1
ATOM 1277 C CA . TYR A 1 162 ? 4.605 -4.052 18.627 1.00 96.81 162 TYR A CA 1
ATOM 1278 C C . TYR A 1 162 ? 5.155 -3.183 17.501 1.00 96.81 162 TYR A C 1
ATOM 1280 O O . TYR A 1 162 ? 4.490 -2.974 16.489 1.00 96.81 162 TYR A O 1
ATOM 1288 N N . THR A 1 163 ? 6.373 -2.670 17.654 1.00 96.69 163 THR A N 1
ATOM 1289 C CA . THR A 1 163 ? 7.067 -1.903 16.609 1.00 96.69 163 THR A CA 1
ATOM 1290 C C . THR A 1 163 ? 8.507 -2.378 16.493 1.00 96.69 163 THR A C 1
ATOM 1292 O O . THR A 1 163 ? 9.153 -2.647 17.506 1.00 96.69 163 THR A O 1
ATOM 1295 N N . TRP A 1 164 ? 9.008 -2.502 15.266 1.00 96.94 164 TRP A N 1
ATOM 1296 C CA . TRP A 1 164 ? 10.391 -2.892 14.990 1.00 96.94 164 TRP A CA 1
ATOM 1297 C C . TRP A 1 164 ? 10.899 -2.254 13.693 1.00 96.94 164 TRP A C 1
ATOM 1299 O O . TRP A 1 164 ? 10.143 -1.648 12.935 1.00 96.94 164 TRP A O 1
ATOM 1309 N N . GLY A 1 165 ? 12.200 -2.385 13.429 1.00 95.56 165 GLY A N 1
ATOM 1310 C CA . GLY A 1 165 ? 12.862 -1.683 12.332 1.00 95.56 165 GLY A CA 1
ATOM 1311 C C . GLY A 1 165 ? 13.507 -0.383 12.794 1.00 95.56 165 GLY A C 1
ATOM 1312 O O . GLY A 1 165 ? 14.139 -0.344 13.852 1.00 95.56 165 GLY A O 1
ATOM 1313 N N . ASN A 1 166 ? 13.438 0.659 11.969 1.00 93.38 166 ASN A N 1
ATOM 1314 C CA . ASN A 1 166 ? 14.021 1.945 12.325 1.00 93.38 166 ASN A CA 1
ATOM 1315 C C . ASN A 1 166 ? 13.335 2.546 13.565 1.00 93.38 166 ASN A C 1
ATOM 1317 O O . ASN A 1 166 ? 12.117 2.553 13.679 1.00 93.38 166 ASN A O 1
ATOM 1321 N N . ASP A 1 167 ? 14.145 3.038 14.495 1.00 91.12 167 ASP A N 1
ATOM 1322 C CA . ASP A 1 167 ? 13.761 3.588 15.799 1.00 91.12 167 ASP A CA 1
ATOM 1323 C C . ASP A 1 167 ? 14.038 5.098 15.898 1.00 91.12 167 ASP A C 1
ATOM 1325 O O . ASP A 1 167 ? 13.801 5.712 16.940 1.00 91.12 167 ASP A O 1
ATOM 1329 N N . ARG A 1 168 ? 14.539 5.720 14.819 1.00 90.44 168 ARG A N 1
ATOM 1330 C CA . ARG A 1 168 ? 14.715 7.175 14.751 1.00 90.44 168 ARG A CA 1
ATOM 1331 C C . ARG A 1 168 ? 13.389 7.875 15.013 1.00 90.44 168 ARG A C 1
ATOM 1333 O O . ARG A 1 168 ? 12.326 7.354 14.692 1.00 90.44 168 ARG A O 1
ATOM 1340 N N . PHE A 1 169 ? 13.480 9.091 15.548 1.00 90.69 169 PHE A N 1
ATOM 1341 C CA . PHE A 1 169 ? 12.312 9.917 15.844 1.00 90.69 169 PHE A CA 1
ATOM 1342 C C . PHE A 1 169 ? 11.282 9.178 16.703 1.00 90.69 169 PHE A C 1
ATOM 1344 O O . PHE A 1 169 ? 10.105 9.230 16.398 1.00 90.69 169 PHE A O 1
ATOM 1351 N N . THR A 1 170 ? 11.735 8.429 17.713 1.00 90.25 170 THR A N 1
ATOM 1352 C CA . THR A 1 170 ? 10.869 7.741 18.688 1.00 90.25 170 THR A CA 1
ATOM 1353 C C . THR A 1 170 ? 9.882 6.734 18.084 1.00 90.25 170 THR A C 1
ATOM 1355 O O . THR A 1 170 ? 8.910 6.355 18.733 1.00 90.25 170 THR A O 1
ATOM 1358 N N . LEU A 1 171 ? 10.147 6.215 16.877 1.00 87.94 171 LEU A N 1
ATOM 1359 C CA . LEU A 1 171 ? 9.295 5.211 16.224 1.00 87.94 171 LEU A CA 1
ATOM 1360 C C . LEU A 1 171 ? 9.104 3.937 17.061 1.00 87.94 171 LEU A C 1
ATOM 1362 O O . LEU A 1 171 ? 8.049 3.313 16.998 1.00 87.94 171 LEU A O 1
ATOM 1366 N N . ASN A 1 172 ? 10.084 3.568 17.886 1.00 89.38 172 ASN A N 1
ATOM 1367 C CA . ASN A 1 172 ? 9.998 2.431 18.806 1.00 89.38 172 ASN A CA 1
ATOM 1368 C C . ASN A 1 172 ? 9.352 2.763 20.168 1.00 89.38 172 ASN A C 1
ATOM 1370 O O . ASN A 1 172 ? 9.180 1.860 20.987 1.00 89.38 172 ASN A O 1
ATOM 1374 N N . MET A 1 173 ? 9.021 4.028 20.440 1.00 91.38 173 MET A N 1
ATOM 1375 C CA . MET A 1 173 ? 8.409 4.458 21.697 1.00 91.38 173 MET A CA 1
ATOM 1376 C C . MET A 1 173 ? 6.888 4.442 21.575 1.00 91.38 173 MET A C 1
ATOM 1378 O O . MET A 1 173 ? 6.262 5.444 21.236 1.00 91.38 173 MET A O 1
ATOM 1382 N N . ILE A 1 174 ? 6.297 3.286 21.863 1.00 95.38 174 ILE A N 1
ATOM 1383 C CA . ILE A 1 174 ? 4.842 3.126 21.908 1.00 95.38 174 ILE A CA 1
ATOM 1384 C C . ILE A 1 174 ? 4.281 3.990 23.058 1.00 95.38 174 ILE A C 1
ATOM 1386 O O . ILE A 1 174 ? 4.797 3.886 24.176 1.00 95.38 174 ILE A O 1
ATOM 1390 N N . PRO A 1 175 ? 3.240 4.816 22.818 1.00 95.31 175 PRO A N 1
ATOM 1391 C CA . PRO A 1 175 ? 2.591 5.610 23.859 1.00 95.31 175 PRO A CA 1
ATOM 1392 C C . PRO A 1 175 ? 2.196 4.759 25.082 1.00 95.31 175 PRO A C 1
ATOM 1394 O O . PRO A 1 175 ? 1.494 3.756 24.909 1.00 95.31 175 PRO A O 1
ATOM 1397 N N . PRO A 1 176 ? 2.620 5.115 26.313 1.00 93.94 176 PRO A N 1
ATOM 1398 C CA . PRO A 1 176 ? 2.302 4.348 27.521 1.00 93.94 176 PRO A CA 1
ATOM 1399 C C . PRO A 1 176 ? 0.799 4.164 27.750 1.00 93.94 176 PRO A C 1
ATOM 1401 O O . PRO A 1 176 ? 0.376 3.153 28.309 1.00 93.94 176 PRO A O 1
ATOM 1404 N N . GLU A 1 177 ? -0.016 5.102 27.277 1.00 93.31 177 GLU A N 1
ATOM 1405 C CA . GLU A 1 177 ? -1.475 5.076 27.352 1.00 93.31 177 GLU A CA 1
ATOM 1406 C C . GLU A 1 177 ? -2.074 3.884 26.602 1.00 93.31 177 GLU A C 1
ATOM 1408 O O . GLU A 1 177 ? -3.130 3.394 26.989 1.00 93.31 177 GLU A O 1
ATOM 1413 N N . LEU A 1 178 ? -1.396 3.372 25.568 1.00 94.62 178 LEU A N 1
ATOM 1414 C CA . LEU A 1 178 ? -1.848 2.187 24.838 1.00 94.62 178 LEU A CA 1
ATOM 1415 C C . LEU A 1 178 ? -1.717 0.901 25.661 1.00 94.62 178 LEU A C 1
ATOM 1417 O O . LEU A 1 178 ? -2.363 -0.086 25.333 1.00 94.62 178 LEU A O 1
ATOM 1421 N N . SER A 1 179 ? -0.928 0.890 26.742 1.00 90.12 179 SER A N 1
ATOM 1422 C CA . SER A 1 179 ? -0.750 -0.312 27.573 1.00 90.12 179 SER A CA 1
ATOM 1423 C C . SER A 1 179 ? -2.030 -0.765 28.285 1.00 90.12 179 SER A C 1
ATOM 1425 O O . SER A 1 179 ? -2.158 -1.945 28.606 1.00 90.12 179 SER A O 1
ATOM 1427 N N . SER A 1 180 ? -2.979 0.149 28.510 1.00 90.88 180 SER A N 1
ATOM 1428 C CA . SER A 1 180 ? -4.269 -0.116 29.159 1.00 90.88 180 SER A CA 1
ATOM 1429 C C . SER A 1 180 ? -5.451 -0.131 28.184 1.00 90.88 180 SER A C 1
ATOM 1431 O O . SER A 1 180 ? -6.605 -0.209 28.611 1.00 90.88 180 SER A O 1
ATOM 1433 N N . ARG A 1 181 ? -5.193 -0.047 26.873 1.00 94.62 181 ARG A N 1
ATOM 1434 C CA . ARG A 1 181 ? -6.218 0.037 25.826 1.00 94.62 181 ARG A CA 1
ATOM 1435 C C . ARG A 1 181 ? -6.112 -1.150 24.879 1.00 94.62 181 ARG A C 1
ATOM 1437 O O . ARG A 1 181 ? -5.021 -1.613 24.572 1.00 94.62 181 ARG A O 1
ATOM 1444 N N . LYS A 1 182 ? -7.255 -1.601 24.364 1.00 95.69 182 LYS A N 1
ATOM 1445 C CA . LYS A 1 182 ? -7.297 -2.592 23.286 1.00 95.69 182 LYS A CA 1
ATOM 1446 C C . LYS A 1 182 ? -7.232 -1.894 21.938 1.00 95.69 182 LYS A C 1
ATOM 1448 O O . LYS A 1 182 ? -8.080 -1.050 21.637 1.00 95.69 182 LYS A O 1
ATOM 1453 N N . VAL A 1 183 ? -6.224 -2.229 21.141 1.00 98.00 183 VAL A N 1
ATOM 1454 C CA . VAL A 1 183 ? -6.051 -1.708 19.782 1.00 98.00 183 VAL A CA 1
ATOM 1455 C C . VAL A 1 183 ? -6.749 -2.627 18.783 1.00 98.00 183 VAL A C 1
ATOM 1457 O O . VAL A 1 183 ? -6.637 -3.843 18.888 1.00 98.00 183 VAL A O 1
ATOM 1460 N N . LYS A 1 184 ? -7.470 -2.046 17.814 1.00 97.19 184 LYS A N 1
ATOM 1461 C CA . LYS A 1 184 ? -8.133 -2.786 16.722 1.00 97.19 184 LYS A CA 1
ATOM 1462 C C . LYS A 1 184 ? -7.472 -2.591 15.360 1.00 97.19 184 LYS A C 1
ATOM 1464 O O . LYS A 1 184 ? -7.693 -3.392 14.460 1.00 97.19 184 LYS A O 1
ATOM 1469 N N . GLN A 1 185 ? -6.704 -1.513 15.186 1.00 98.12 185 GLN A N 1
ATOM 1470 C CA . GLN A 1 185 ? -6.018 -1.217 13.932 1.00 98.12 185 GLN A CA 1
ATOM 1471 C C . GLN A 1 185 ? -4.672 -0.535 14.195 1.00 98.12 185 GLN A C 1
ATOM 1473 O O . GLN A 1 185 ? -4.592 0.389 15.006 1.00 98.12 185 GLN A O 1
ATOM 1478 N N . VAL A 1 186 ? -3.634 -0.956 13.472 1.00 98.06 186 VAL A N 1
ATOM 1479 C CA . VAL A 1 186 ? -2.308 -0.324 13.444 1.00 98.06 186 VAL A CA 1
ATOM 1480 C C . VAL A 1 186 ? -1.890 0.017 12.013 1.00 98.06 186 VAL A C 1
ATOM 1482 O O . VAL A 1 186 ? -2.174 -0.740 11.086 1.00 98.06 186 VAL A O 1
ATOM 1485 N N . ILE A 1 187 ? -1.204 1.147 11.831 1.00 96.75 187 ILE A N 1
ATOM 1486 C CA . ILE A 1 187 ? -0.634 1.584 10.546 1.00 96.75 187 ILE A CA 1
ATOM 1487 C C . ILE A 1 187 ? 0.806 2.044 10.753 1.00 96.75 187 ILE A C 1
ATOM 1489 O O . ILE A 1 187 ? 1.081 2.851 11.644 1.00 96.75 187 ILE A O 1
ATOM 1493 N N . ALA A 1 188 ? 1.710 1.577 9.894 1.00 94.75 188 ALA A N 1
ATOM 1494 C CA . ALA A 1 188 ? 3.035 2.157 9.735 1.00 94.75 188 ALA A CA 1
ATOM 1495 C C . ALA A 1 188 ? 3.019 3.114 8.534 1.00 94.75 188 ALA A C 1
ATOM 1497 O O . ALA A 1 188 ? 2.944 2.694 7.385 1.00 94.75 188 ALA A O 1
ATOM 1498 N N . GLY A 1 189 ? 3.085 4.419 8.803 1.00 90.62 189 GLY A N 1
ATOM 1499 C CA . GLY A 1 189 ? 3.234 5.439 7.766 1.00 90.62 189 GLY A CA 1
ATOM 1500 C C . GLY A 1 189 ? 4.689 5.584 7.307 1.00 90.62 189 GLY A C 1
ATOM 1501 O O . GLY A 1 189 ? 5.542 4.736 7.559 1.00 90.62 189 GLY A O 1
ATOM 1502 N N . HIS A 1 190 ? 5.018 6.699 6.654 1.00 88.00 190 HIS A N 1
ATOM 1503 C CA . HIS A 1 190 ? 6.384 6.939 6.166 1.00 88.00 190 HIS A CA 1
ATOM 1504 C C . HIS A 1 190 ? 7.417 7.062 7.296 1.00 88.00 190 HIS A C 1
ATOM 1506 O O . HIS A 1 190 ? 8.466 6.436 7.237 1.00 88.00 190 HIS A O 1
ATOM 1512 N N . GLN A 1 191 ? 7.132 7.851 8.334 1.00 89.69 191 GLN A N 1
ATOM 1513 C CA . GLN A 1 191 ? 7.999 8.005 9.518 1.00 89.69 191 GLN A CA 1
ATOM 1514 C C . GLN A 1 191 ? 7.179 8.192 10.797 1.00 89.69 191 GLN A C 1
ATOM 1516 O O . GLN A 1 191 ? 7.601 8.852 11.747 1.00 89.69 191 GLN A O 1
ATOM 1521 N N . ILE A 1 192 ? 5.976 7.636 10.794 1.00 93.31 192 ILE A N 1
ATOM 1522 C CA . ILE A 1 192 ? 5.023 7.689 11.893 1.00 93.31 192 ILE A CA 1
ATOM 1523 C C . ILE A 1 192 ? 4.364 6.326 12.038 1.00 93.31 192 ILE A C 1
ATOM 1525 O O . ILE A 1 192 ? 4.331 5.529 11.097 1.00 93.31 192 ILE A O 1
ATOM 1529 N N . SER A 1 193 ? 3.800 6.097 13.206 1.00 95.56 193 SER A N 1
ATOM 1530 C CA . SER A 1 193 ? 2.978 4.942 13.509 1.00 95.56 193 SER A CA 1
ATOM 1531 C C . SER A 1 193 ? 1.671 5.423 14.117 1.00 95.56 193 SER A C 1
ATOM 1533 O O . SER A 1 193 ? 1.647 6.407 14.859 1.00 95.56 193 SER A O 1
ATOM 1535 N N . ILE A 1 194 ? 0.583 4.746 13.768 1.00 96.75 194 ILE A N 1
ATOM 1536 C CA . ILE A 1 194 ? -0.763 5.076 14.226 1.00 96.75 194 ILE A CA 1
ATOM 1537 C C . ILE A 1 194 ? -1.396 3.823 14.817 1.00 96.75 194 ILE A C 1
ATOM 1539 O O . ILE A 1 194 ? -1.300 2.742 14.235 1.00 96.75 194 ILE A O 1
ATOM 1543 N N . ALA A 1 195 ? -2.070 3.981 15.951 1.00 97.94 195 ALA A N 1
ATOM 1544 C CA . ALA A 1 195 ? -2.933 2.970 16.541 1.00 97.94 195 ALA A CA 1
ATOM 1545 C C . ALA A 1 195 ? -4.337 3.546 16.736 1.00 97.94 195 ALA A C 1
ATOM 1547 O O . ALA A 1 195 ? -4.489 4.678 17.194 1.00 97.94 195 ALA A O 1
ATOM 1548 N N . LEU A 1 196 ? -5.352 2.754 16.409 1.00 98.44 196 LEU A N 1
ATOM 1549 C CA . LEU A 1 196 ? -6.756 3.046 16.672 1.00 98.44 196 LEU A CA 1
ATOM 1550 C C . LEU A 1 196 ? -7.305 2.008 17.654 1.00 98.44 196 LEU A C 1
ATOM 1552 O O . LEU A 1 196 ? -7.249 0.801 17.397 1.00 98.44 196 LEU A O 1
ATOM 1556 N N . THR A 1 197 ? -7.836 2.479 18.779 1.00 98.19 197 THR A N 1
ATOM 1557 C CA . THR A 1 197 ? -8.397 1.626 19.831 1.00 98.19 197 THR A CA 1
ATOM 1558 C C . THR A 1 197 ? -9.797 1.124 19.482 1.00 98.19 197 THR A C 1
ATOM 1560 O O . THR A 1 197 ? -10.503 1.701 18.651 1.00 98.19 197 THR A O 1
ATOM 1563 N N . GLU A 1 198 ? -10.232 0.044 20.135 1.00 96.50 198 GLU A N 1
ATOM 1564 C CA . GLU A 1 198 ? -11.625 -0.423 20.078 1.00 96.50 198 GLU A CA 1
ATOM 1565 C C . GLU A 1 198 ? -12.607 0.669 20.512 1.00 96.50 198 GLU A C 1
ATOM 1567 O O . GLU A 1 198 ? -13.663 0.820 19.901 1.00 96.50 198 GLU A O 1
ATOM 1572 N N . GLY A 1 199 ? -12.207 1.481 21.496 1.00 96.06 199 GLY A N 1
ATOM 1573 C CA . GLY A 1 199 ? -12.962 2.634 21.982 1.00 96.06 199 GLY A CA 1
ATOM 1574 C C . GLY A 1 199 ? -13.010 3.820 21.019 1.00 96.06 199 GLY A C 1
ATOM 1575 O O . GLY A 1 199 ? -13.638 4.811 21.357 1.00 96.06 199 GLY A O 1
ATOM 1576 N N . GLY A 1 200 ? -12.368 3.745 19.848 1.00 97.06 200 GLY A N 1
ATOM 1577 C CA . GLY A 1 200 ? -12.395 4.801 18.834 1.00 97.06 200 GLY A CA 1
ATOM 1578 C C . GLY A 1 200 ? -11.399 5.934 19.071 1.00 97.06 200 GLY A C 1
ATOM 1579 O O . GLY A 1 200 ? -11.603 7.036 18.561 1.00 97.06 200 GLY A O 1
ATOM 1580 N N . GLU A 1 201 ? -10.340 5.690 19.846 1.00 97.44 201 GLU A N 1
ATOM 1581 C CA . GLU A 1 201 ? -9.282 6.666 20.122 1.00 97.44 201 GLU A CA 1
ATOM 1582 C C . GLU A 1 201 ? -8.087 6.457 19.176 1.00 97.44 201 GLU A C 1
ATOM 1584 O O . GLU A 1 201 ? -7.621 5.329 19.009 1.00 97.44 201 GLU A O 1
ATOM 1589 N N . ILE A 1 202 ? -7.566 7.529 18.572 1.00 97.62 202 ILE A N 1
ATOM 1590 C CA . ILE A 1 202 ? -6.373 7.493 17.707 1.00 97.62 202 ILE A CA 1
ATOM 1591 C C . ILE A 1 202 ? -5.150 7.996 18.477 1.00 97.62 202 ILE A C 1
ATOM 1593 O O . ILE A 1 202 ? -5.178 9.081 19.061 1.00 97.62 202 ILE A O 1
ATOM 1597 N N . TYR A 1 203 ? -4.062 7.232 18.411 1.00 95.94 203 TYR A N 1
ATOM 1598 C CA . TYR A 1 203 ? -2.748 7.571 18.954 1.00 95.94 203 TYR A CA 1
ATOM 1599 C C . TYR A 1 203 ? -1.712 7.574 17.833 1.00 95.94 203 TYR A C 1
ATOM 1601 O O . TYR A 1 203 ? -1.677 6.651 17.020 1.00 95.94 203 TYR A O 1
ATOM 1609 N N . VAL A 1 204 ? -0.858 8.599 17.802 1.00 94.94 204 VAL A N 1
ATOM 1610 C CA . VAL A 1 204 ? 0.187 8.776 16.784 1.00 94.94 204 VAL A CA 1
ATOM 1611 C C . VAL A 1 204 ? 1.530 8.990 17.474 1.00 94.94 204 VAL A C 1
ATOM 1613 O O . VAL A 1 204 ? 1.622 9.781 18.410 1.00 94.94 204 VAL A O 1
ATOM 1616 N N . TRP A 1 205 ? 2.573 8.305 17.008 1.00 94.62 205 TRP A N 1
ATOM 1617 C CA . TRP A 1 205 ? 3.953 8.490 17.470 1.00 94.62 205 TRP A CA 1
ATOM 1618 C C . TRP A 1 205 ? 4.943 8.366 16.306 1.00 94.62 205 TRP A C 1
ATOM 1620 O O . TRP A 1 205 ? 4.569 7.969 15.200 1.00 94.62 205 TRP A O 1
ATOM 1630 N N . GLY A 1 206 ? 6.203 8.739 16.528 1.00 92.94 206 GLY A N 1
ATOM 1631 C CA . GLY A 1 206 ? 7.219 8.834 15.480 1.00 92.94 206 GLY A CA 1
ATOM 1632 C C . GLY A 1 206 ? 7.680 10.276 15.252 1.00 92.94 206 GLY A C 1
ATOM 1633 O O . GLY A 1 206 ? 7.786 11.072 16.185 1.00 92.94 206 GLY A O 1
ATOM 1634 N N . ASN A 1 207 ? 7.934 10.637 13.992 1.00 90.06 207 ASN A N 1
ATOM 1635 C CA . ASN A 1 207 ? 8.486 11.937 13.610 1.00 90.06 207 ASN A CA 1
ATOM 1636 C C . ASN A 1 207 ? 7.478 13.097 13.701 1.00 90.06 207 ASN A C 1
ATOM 1638 O O . ASN A 1 207 ? 7.073 13.662 12.686 1.00 90.06 207 ASN A O 1
ATOM 1642 N N . SER A 1 208 ? 7.143 13.503 14.928 1.00 83.56 208 SER A N 1
ATOM 1643 C CA . SER A 1 208 ? 6.236 14.621 15.226 1.00 83.56 208 SER A CA 1
ATOM 1644 C C . SER A 1 208 ? 6.760 15.995 14.791 1.00 83.56 208 SER A C 1
ATOM 1646 O O . SER A 1 208 ? 5.988 16.948 14.724 1.00 83.56 208 SER A O 1
ATOM 1648 N N . ASN A 1 209 ? 8.061 16.112 14.505 1.00 83.25 209 ASN A N 1
ATOM 1649 C CA . ASN A 1 209 ? 8.681 17.365 14.068 1.00 83.25 209 ASN A CA 1
ATOM 1650 C C . ASN A 1 209 ? 8.409 17.659 12.588 1.00 83.25 209 ASN A C 1
ATOM 1652 O O . ASN A 1 209 ? 8.237 18.816 12.213 1.00 83.25 209 ASN A O 1
ATOM 1656 N N . LEU A 1 210 ? 8.402 16.619 11.746 1.00 81.81 210 LEU A N 1
ATOM 1657 C CA . LEU A 1 210 ? 8.196 16.751 10.301 1.00 81.81 210 LEU A CA 1
ATOM 1658 C C . LEU A 1 210 ? 6.759 16.420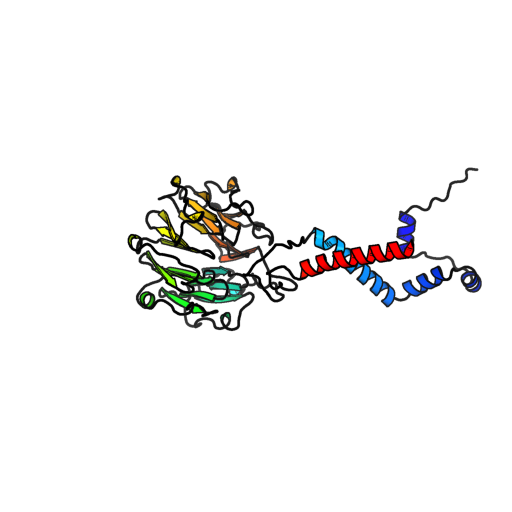 9.887 1.00 81.81 210 LEU A C 1
ATOM 1660 O O . LEU A 1 210 ? 6.233 17.031 8.960 1.00 81.81 210 LEU A O 1
ATOM 1664 N N . ILE A 1 211 ? 6.137 15.452 10.564 1.00 83.62 211 ILE A N 1
ATOM 1665 C CA . ILE A 1 211 ? 4.803 14.944 10.251 1.00 83.62 211 ILE A CA 1
ATOM 1666 C C . ILE A 1 211 ? 3.926 15.155 11.483 1.00 83.62 211 ILE A C 1
ATOM 1668 O O . ILE A 1 211 ? 4.053 14.460 12.489 1.00 83.62 211 ILE A O 1
ATOM 1672 N N . SER A 1 212 ? 3.026 16.134 11.401 1.00 85.31 212 SER A N 1
ATOM 1673 C CA . SER A 1 212 ? 2.077 16.439 12.470 1.00 85.31 212 SER A CA 1
ATOM 1674 C C . SER A 1 212 ? 0.675 16.009 12.058 1.00 85.31 212 SER A C 1
ATOM 1676 O O . SER A 1 212 ? 0.089 16.582 11.135 1.00 85.31 212 SER A O 1
ATOM 1678 N N . ILE A 1 213 ? 0.156 15.005 12.767 1.00 91.31 213 ILE A N 1
ATOM 1679 C CA . ILE A 1 213 ? -1.203 14.478 12.619 1.00 91.31 213 ILE A CA 1
ATOM 1680 C C . ILE A 1 213 ? -2.000 14.877 13.862 1.00 91.31 213 ILE A C 1
ATOM 1682 O O . ILE A 1 213 ? -1.987 14.154 14.862 1.00 91.31 213 ILE A O 1
ATOM 1686 N N . PRO A 1 214 ? -2.654 16.050 13.852 1.00 92.00 214 PRO A N 1
ATOM 1687 C CA . PRO A 1 214 ? -3.498 16.457 14.959 1.00 92.00 214 PRO A CA 1
ATOM 1688 C C . PRO A 1 214 ? -4.778 15.621 14.957 1.00 92.00 214 PRO A C 1
ATOM 1690 O O . PRO A 1 214 ? -5.526 15.608 13.981 1.00 92.00 214 PRO A O 1
ATOM 1693 N N . VAL A 1 215 ? -5.040 14.942 16.071 1.00 94.12 215 VAL A N 1
ATOM 1694 C CA . VAL A 1 215 ? -6.315 14.259 16.305 1.00 94.12 215 VAL A CA 1
ATOM 1695 C C . VAL A 1 215 ? -7.243 15.217 17.065 1.00 94.12 215 VAL A C 1
ATOM 1697 O O . VAL A 1 215 ? -6.884 15.631 18.173 1.00 94.12 215 VAL A O 1
ATOM 1700 N N . PRO A 1 216 ? -8.411 15.599 16.510 1.00 93.44 216 PRO A N 1
ATOM 1701 C CA . PRO A 1 216 ? -9.359 16.478 17.192 1.00 93.44 216 PRO A CA 1
ATOM 1702 C C . PRO A 1 216 ? -9.850 15.857 18.502 1.00 93.44 216 PRO A C 1
ATOM 1704 O O . PRO A 1 216 ? -10.350 14.730 18.519 1.00 93.44 216 PRO A O 1
ATOM 1707 N N . LYS A 1 217 ? -9.695 16.585 19.615 1.00 93.25 217 LYS A N 1
ATOM 1708 C CA . LYS A 1 217 ? -10.042 16.085 20.957 1.00 93.25 217 LYS A CA 1
ATOM 1709 C C . LYS A 1 217 ? -11.536 15.799 21.106 1.00 93.25 217 LYS A C 1
ATOM 1711 O O . LYS A 1 217 ? -11.901 14.859 21.796 1.00 93.25 217 LYS A O 1
ATOM 1716 N N . ASP A 1 218 ? -12.372 16.594 20.450 1.00 94.44 218 ASP A N 1
ATOM 1717 C CA . ASP A 1 218 ? -13.832 16.480 20.413 1.00 94.44 218 ASP A CA 1
ATOM 1718 C C . ASP A 1 218 ? -14.328 15.257 19.628 1.00 94.44 218 ASP A C 1
ATOM 1720 O O . ASP A 1 218 ? -15.438 14.790 19.867 1.00 94.44 218 ASP A O 1
ATOM 1724 N N . LYS A 1 219 ? -13.501 14.710 18.726 1.00 94.69 219 LYS A N 1
ATOM 1725 C CA . LYS A 1 219 ? -13.820 13.504 17.945 1.00 94.69 219 LYS A CA 1
ATOM 1726 C C . LYS A 1 219 ? -13.141 12.235 18.464 1.00 94.69 219 LYS A C 1
ATOM 1728 O O . LYS A 1 219 ? -13.429 11.152 17.949 1.00 94.69 219 LYS A O 1
ATOM 1733 N N . GLN A 1 220 ? -12.270 12.328 19.473 1.00 95.50 220 GLN A N 1
ATOM 1734 C CA . GLN A 1 220 ? -11.717 11.132 20.111 1.00 95.50 220 GLN A CA 1
ATOM 1735 C C . GLN A 1 220 ? -12.842 10.247 20.654 1.00 95.50 220 GLN A C 1
ATOM 1737 O O . GLN A 1 220 ? -13.825 10.733 21.206 1.00 95.50 220 GLN A O 1
ATOM 1742 N N . GLY A 1 221 ? -12.700 8.938 20.473 1.00 95.62 221 GLY A N 1
ATOM 1743 C CA . GLY A 1 221 ? -13.712 7.961 20.864 1.00 95.62 221 GLY A CA 1
ATOM 1744 C C . GLY A 1 221 ? -14.790 7.701 19.805 1.00 95.62 221 GLY A C 1
ATOM 1745 O O . GLY A 1 221 ? -15.662 6.862 20.006 1.00 95.62 221 GLY A O 1
ATOM 1746 N N . THR A 1 222 ? -14.746 8.397 18.663 1.00 97.25 222 THR A N 1
ATOM 1747 C CA . THR A 1 222 ? -15.740 8.231 17.587 1.00 97.25 222 THR A CA 1
ATOM 1748 C C . THR A 1 222 ? -15.202 7.478 16.372 1.00 97.25 222 THR A C 1
ATOM 1750 O O . THR A 1 222 ? -15.985 7.107 15.500 1.00 97.25 222 THR A O 1
ATOM 1753 N N . PHE A 1 223 ? -13.891 7.238 16.279 1.00 98.12 223 PHE A N 1
ATOM 1754 C CA . PHE A 1 223 ? -13.265 6.737 15.056 1.00 98.12 223 PHE A CA 1
ATOM 1755 C C . PHE A 1 223 ? -13.457 5.223 14.844 1.00 98.12 223 PHE A C 1
ATOM 1757 O O . PHE A 1 223 ? -13.269 4.388 15.734 1.00 98.12 223 PHE A O 1
ATOM 1764 N N . THR A 1 224 ? -13.793 4.838 13.616 1.00 97.69 224 THR A N 1
ATOM 1765 C CA . THR A 1 224 ? -13.994 3.441 13.201 1.00 97.69 224 THR A CA 1
ATOM 1766 C C . THR A 1 224 ? -12.857 2.919 12.338 1.00 97.69 224 THR A C 1
ATOM 1768 O O . THR A 1 224 ? -12.496 1.751 12.489 1.00 97.69 224 THR A O 1
ATOM 1771 N N . LYS A 1 225 ? -12.255 3.783 11.515 1.00 97.69 225 LYS A N 1
ATOM 1772 C CA . LYS A 1 225 ? -11.109 3.479 10.652 1.00 97.69 225 LYS A CA 1
ATOM 1773 C C . LYS A 1 225 ? -10.172 4.680 10.576 1.00 97.69 225 LYS A C 1
ATOM 1775 O O . LYS A 1 225 ? -10.630 5.820 10.559 1.00 97.69 225 LYS A O 1
ATOM 1780 N N . VAL A 1 226 ? -8.873 4.422 10.478 1.00 97.88 226 VAL A N 1
ATOM 1781 C CA . VAL A 1 226 ? -7.852 5.425 10.145 1.00 97.88 226 VAL A CA 1
ATOM 1782 C C . VAL A 1 226 ? -7.006 4.929 8.974 1.00 97.88 226 VAL A C 1
ATOM 1784 O O . VAL A 1 226 ? -6.838 3.725 8.805 1.00 97.88 226 VAL A O 1
ATOM 1787 N N . VAL A 1 227 ? -6.517 5.845 8.145 1.00 96.62 227 VAL A N 1
ATOM 1788 C CA . VAL A 1 227 ? -5.576 5.611 7.038 1.00 96.62 227 VAL A CA 1
ATOM 1789 C C . VAL A 1 227 ? -4.539 6.725 7.016 1.00 96.62 227 VAL A C 1
ATOM 1791 O O . VAL A 1 227 ? -4.800 7.820 7.516 1.00 96.62 227 VAL A O 1
ATOM 1794 N N . ALA A 1 228 ? -3.362 6.472 6.450 1.00 93.25 228 ALA A N 1
ATOM 1795 C CA . ALA A 1 228 ? -2.295 7.464 6.393 1.00 93.25 228 ALA A CA 1
ATOM 1796 C C . ALA A 1 228 ? -1.482 7.354 5.108 1.00 93.25 228 ALA A C 1
ATOM 1798 O O . ALA A 1 228 ? -1.286 6.263 4.581 1.00 93.25 228 ALA A O 1
ATOM 1799 N N . ASN A 1 229 ? -0.962 8.492 4.654 1.00 89.81 229 ASN A N 1
ATOM 1800 C CA . ASN A 1 229 ? 0.038 8.556 3.595 1.00 89.81 229 ASN A CA 1
ATOM 1801 C C . ASN A 1 229 ? 1.390 9.032 4.168 1.00 89.81 229 ASN A C 1
ATOM 1803 O O . ASN A 1 229 ? 1.686 8.872 5.355 1.00 89.81 229 ASN A O 1
ATOM 1807 N N . THR A 1 230 ? 2.249 9.606 3.323 1.00 83.81 230 THR A N 1
ATOM 1808 C CA . THR A 1 230 ? 3.570 10.104 3.728 1.00 83.81 230 THR A CA 1
ATOM 1809 C C . THR A 1 230 ? 3.542 11.378 4.576 1.00 83.81 230 THR A C 1
ATOM 1811 O O . THR A 1 230 ? 4.548 11.667 5.224 1.00 83.81 230 THR A O 1
ATOM 1814 N N . THR A 1 231 ? 2.444 12.140 4.584 1.00 82.81 231 THR A N 1
ATOM 1815 C CA . THR A 1 231 ? 2.392 13.491 5.174 1.00 82.81 231 THR A CA 1
ATOM 1816 C C . THR A 1 231 ? 1.233 13.734 6.144 1.00 82.81 231 THR A C 1
ATOM 1818 O O . THR A 1 231 ? 1.354 14.619 6.989 1.00 82.81 231 THR A O 1
ATOM 1821 N N . LEU A 1 232 ? 0.136 12.977 6.064 1.00 91.44 232 LEU A N 1
ATOM 1822 C CA . LEU A 1 232 ? -1.061 13.152 6.894 1.00 91.44 232 LEU A CA 1
ATOM 1823 C C . LEU A 1 232 ? -1.831 11.838 7.091 1.00 91.44 232 LEU A C 1
ATOM 1825 O O . LEU A 1 232 ? -1.487 10.803 6.514 1.00 91.44 232 LEU A O 1
ATOM 1829 N N . ALA A 1 233 ? -2.907 11.896 7.879 1.00 94.69 233 ALA A N 1
ATOM 1830 C CA . ALA A 1 233 ? -3.890 10.820 7.985 1.00 94.69 233 ALA A CA 1
ATOM 1831 C C . ALA A 1 233 ? -5.311 11.300 7.683 1.00 94.69 233 ALA A C 1
ATOM 1833 O O . ALA A 1 233 ? -5.612 12.492 7.706 1.00 94.69 233 ALA A O 1
ATOM 1834 N N . ALA A 1 234 ? -6.195 10.345 7.429 1.00 96.38 234 ALA A N 1
ATOM 1835 C CA . ALA A 1 234 ? -7.634 10.542 7.398 1.00 96.38 234 ALA A CA 1
ATOM 1836 C C . ALA A 1 234 ? -8.307 9.469 8.253 1.00 96.38 234 ALA A C 1
ATOM 1838 O O . ALA A 1 234 ? -7.783 8.365 8.405 1.00 96.38 234 ALA A O 1
ATOM 1839 N N . ALA A 1 235 ? -9.461 9.788 8.820 1.00 97.62 235 ALA A N 1
ATOM 1840 C CA . ALA A 1 235 ? -10.215 8.861 9.646 1.00 97.62 235 ALA A CA 1
ATOM 1841 C C . ALA A 1 235 ? -11.711 8.950 9.357 1.00 97.62 235 ALA A C 1
ATOM 1843 O O . ALA A 1 235 ? -12.229 10.017 9.027 1.00 97.62 235 ALA A O 1
ATOM 1844 N N . ILE A 1 236 ? -12.389 7.816 9.502 1.00 98.19 236 ILE A N 1
ATOM 1845 C CA . ILE A 1 236 ? -13.845 7.703 9.422 1.00 98.19 236 ILE A CA 1
ATOM 1846 C C . ILE A 1 236 ? -14.384 7.568 10.845 1.00 98.19 236 ILE A C 1
ATOM 1848 O O . ILE A 1 236 ? -13.813 6.845 11.666 1.00 98.19 236 ILE A O 1
ATOM 1852 N N . THR A 1 237 ? -15.464 8.274 11.151 1.00 97.94 237 THR A N 1
ATOM 1853 C CA . THR A 1 237 ? -16.174 8.212 12.437 1.00 97.94 237 THR A CA 1
ATOM 1854 C C . THR A 1 237 ? -17.325 7.193 12.408 1.00 97.94 237 THR A C 1
ATOM 1856 O O . THR A 1 237 ? -17.720 6.689 11.359 1.00 97.94 237 THR A O 1
ATOM 1859 N N . GLY A 1 238 ? -17.922 6.900 13.565 1.00 95.75 238 GLY A N 1
ATOM 1860 C CA . GLY A 1 238 ? -19.071 5.994 13.698 1.00 95.75 238 GLY A CA 1
ATOM 1861 C C . GLY A 1 238 ? -20.342 6.453 12.977 1.00 95.75 238 GLY A C 1
ATOM 1862 O O . GLY A 1 238 ? -21.215 5.635 12.712 1.00 95.75 238 GLY A O 1
ATOM 1863 N N . ASN A 1 239 ? -20.437 7.738 12.624 1.00 95.62 239 ASN A N 1
ATOM 1864 C CA . ASN A 1 239 ? -21.511 8.293 11.801 1.00 95.62 239 ASN A CA 1
ATOM 1865 C C . ASN A 1 239 ? -21.109 8.471 10.324 1.00 95.62 239 ASN A C 1
ATOM 1867 O O . ASN A 1 239 ? -21.769 9.217 9.608 1.00 95.62 239 ASN A O 1
ATOM 1871 N N . ASN A 1 240 ? -20.057 7.780 9.863 1.00 96.81 240 ASN A N 1
ATOM 1872 C CA . ASN A 1 240 ? -19.562 7.803 8.481 1.00 96.81 240 ASN A CA 1
ATOM 1873 C C . ASN A 1 240 ? -19.119 9.198 7.991 1.00 96.81 240 ASN A C 1
ATOM 1875 O O . ASN A 1 240 ? -19.154 9.482 6.788 1.00 96.81 240 ASN A O 1
ATOM 1879 N N . GLU A 1 241 ? -18.717 10.086 8.904 1.00 97.31 241 GLU A N 1
ATOM 1880 C CA . GLU A 1 241 ? -18.041 11.333 8.544 1.00 97.31 241 GLU A CA 1
ATOM 1881 C C . GLU A 1 241 ? -16.570 11.063 8.260 1.00 97.31 241 GLU A C 1
ATOM 1883 O O . GLU A 1 241 ? -15.915 10.275 8.947 1.00 97.31 241 GLU A O 1
ATOM 1888 N N . LEU A 1 242 ? -16.041 11.764 7.261 1.00 97.69 242 LEU A N 1
ATOM 1889 C CA . LEU A 1 242 ? -14.626 11.739 6.934 1.00 97.69 242 LEU A CA 1
ATOM 1890 C C . LEU A 1 242 ? -13.933 12.953 7.542 1.00 97.69 242 LEU A C 1
ATOM 1892 O O . LEU A 1 242 ? -14.345 14.094 7.325 1.00 97.69 242 LEU A O 1
ATOM 1896 N N . VAL A 1 243 ? -12.843 12.700 8.259 1.00 96.44 243 VAL A N 1
ATOM 1897 C CA . VAL A 1 243 ? -12.033 13.715 8.931 1.00 96.44 243 VAL A CA 1
ATOM 1898 C C . VAL A 1 243 ? -10.604 13.628 8.411 1.00 96.44 243 VAL A C 1
ATOM 1900 O O . VAL A 1 243 ? -9.956 12.592 8.552 1.00 96.44 243 VAL A O 1
ATOM 1903 N N . ILE A 1 244 ? -10.089 14.716 7.832 1.00 95.38 244 ILE A N 1
ATOM 1904 C CA . ILE A 1 244 ? -8.660 14.823 7.516 1.00 95.38 244 ILE A CA 1
ATOM 1905 C C . ILE A 1 244 ? -7.905 15.272 8.764 1.00 95.38 244 ILE A C 1
ATOM 1907 O O . ILE A 1 244 ? -8.202 16.311 9.351 1.00 95.38 244 ILE A O 1
ATOM 1911 N N . LEU A 1 245 ? -6.897 14.494 9.142 1.00 93.94 245 LEU A N 1
ATOM 1912 C CA . LEU A 1 245 ? -6.015 14.737 10.274 1.00 93.94 245 LEU A CA 1
ATOM 1913 C C . LEU A 1 245 ? -4.727 15.389 9.758 1.00 93.94 245 LEU A C 1
ATOM 1915 O O . LEU A 1 245 ? -3.724 14.723 9.491 1.00 93.94 245 LEU A O 1
ATOM 1919 N N . SER A 1 246 ? -4.778 16.709 9.575 1.00 89.38 246 SER A N 1
ATOM 1920 C CA . SER A 1 246 ? -3.663 17.524 9.086 1.00 89.38 246 SER A CA 1
ATOM 1921 C C . SER A 1 246 ? -3.504 18.786 9.929 1.00 89.38 246 SER A C 1
ATOM 1923 O O . SER A 1 246 ? -4.483 19.403 10.338 1.00 89.38 246 SER A O 1
ATOM 1925 N N . SER A 1 247 ? -2.255 19.191 10.167 1.00 82.69 247 SER A N 1
ATOM 1926 C CA . SER A 1 247 ? -1.915 20.442 10.866 1.00 82.69 247 SER A CA 1
ATOM 1927 C C . SER A 1 247 ? -2.092 21.698 10.012 1.00 82.69 247 SER A C 1
ATOM 1929 O O . SER A 1 247 ? -2.040 22.811 10.535 1.00 82.69 247 SER A O 1
ATOM 1931 N N . ARG A 1 248 ? -2.269 21.537 8.698 1.00 83.81 248 ARG A N 1
ATOM 1932 C CA . ARG A 1 248 ? -2.430 22.630 7.735 1.00 83.81 248 ARG A CA 1
ATOM 1933 C C . ARG A 1 248 ? -3.552 22.313 6.762 1.00 83.81 248 ARG A C 1
ATOM 1935 O O . ARG A 1 248 ? -3.841 21.143 6.500 1.00 83.81 248 ARG A O 1
ATOM 1942 N N . GLU A 1 249 ? -4.137 23.354 6.190 1.00 85.00 249 GLU A N 1
ATOM 1943 C CA . GLU A 1 249 ? -5.035 23.195 5.056 1.00 85.00 249 GLU A CA 1
ATOM 1944 C C . GLU A 1 249 ? -4.246 22.670 3.853 1.00 85.00 249 GLU A C 1
ATOM 1946 O O . GLU A 1 249 ? -3.162 23.155 3.521 1.00 85.00 249 GLU A O 1
ATOM 1951 N N . THR A 1 250 ? -4.764 21.617 3.237 1.00 87.44 250 THR A N 1
ATOM 1952 C CA . THR A 1 250 ? -4.145 20.941 2.093 1.00 87.44 250 THR A CA 1
ATOM 1953 C C . THR A 1 250 ? -5.223 20.651 1.052 1.00 87.44 250 THR A C 1
ATOM 1955 O O . THR A 1 250 ? -6.407 20.720 1.377 1.00 87.44 250 THR A O 1
ATOM 1958 N N . PRO A 1 251 ? -4.871 20.248 -0.181 1.00 89.50 251 PRO A N 1
ATOM 1959 C CA . PRO A 1 251 ? -5.859 19.779 -1.153 1.00 89.50 251 PRO A CA 1
ATOM 1960 C C . PRO A 1 251 ? -6.774 18.655 -0.628 1.00 89.50 251 PRO A C 1
ATOM 1962 O O . PRO A 1 251 ? -7.887 18.489 -1.114 1.00 89.50 251 PRO A O 1
ATOM 1965 N N . PHE A 1 252 ? -6.335 17.909 0.390 1.00 91.12 252 PHE A N 1
ATOM 1966 C CA . PHE A 1 252 ? -7.134 16.881 1.053 1.00 91.12 252 PHE A CA 1
ATOM 1967 C C . PHE A 1 252 ? -8.261 17.462 1.917 1.00 91.12 252 PHE A C 1
ATOM 1969 O O . PHE A 1 252 ? -9.284 16.805 2.089 1.00 91.12 252 PHE A O 1
ATOM 1976 N N . SER A 1 253 ? -8.098 18.683 2.437 1.00 89.81 253 SER A N 1
ATOM 1977 C CA . SER A 1 253 ? -9.076 19.361 3.297 1.00 89.81 253 SER A CA 1
ATOM 1978 C C . SER A 1 253 ? -10.392 19.673 2.574 1.00 89.81 253 SER A C 1
ATOM 1980 O O . SER A 1 253 ? -11.427 19.785 3.226 1.00 89.81 253 SER A O 1
ATOM 1982 N N . TYR A 1 254 ? -10.380 19.746 1.240 1.00 91.12 254 TYR A N 1
ATOM 1983 C CA . TYR A 1 254 ? -11.562 19.978 0.405 1.00 91.12 254 TYR A CA 1
ATOM 1984 C C . TYR A 1 254 ? -12.355 18.686 0.174 1.00 91.12 254 TYR A C 1
ATOM 1986 O O . TYR A 1 254 ? -12.501 18.219 -0.956 1.00 91.12 254 TYR A O 1
ATOM 1994 N N . ILE A 1 255 ? -12.842 18.082 1.259 1.00 95.75 255 ILE A N 1
ATOM 1995 C CA . ILE A 1 255 ? -13.712 16.906 1.177 1.00 95.75 255 ILE A CA 1
ATOM 1996 C C . ILE A 1 255 ? -15.017 17.308 0.460 1.00 95.75 255 ILE A C 1
ATOM 1998 O O . ILE A 1 255 ? -15.640 18.287 0.883 1.00 95.75 255 ILE A O 1
ATOM 2002 N N . PRO A 1 256 ? -15.477 16.564 -0.567 1.00 95.69 256 PRO A N 1
ATOM 2003 C CA . PRO A 1 256 ? -16.779 16.808 -1.187 1.00 95.69 256 PRO A CA 1
ATOM 2004 C C . PRO A 1 256 ? -17.900 16.768 -0.139 1.00 95.69 256 PRO A C 1
ATOM 2006 O O . PRO A 1 256 ? -18.029 15.799 0.612 1.00 95.69 256 PRO A O 1
ATOM 2009 N N . SER A 1 257 ? -18.712 17.819 -0.039 1.00 95.19 257 SER A N 1
ATOM 2010 C CA . SER A 1 257 ? -19.708 17.916 1.038 1.00 95.19 257 SER A CA 1
ATOM 2011 C C . SER A 1 257 ? -20.778 16.828 0.927 1.00 95.19 257 SER A C 1
ATOM 2013 O O . SER A 1 257 ? -21.282 16.350 1.942 1.00 95.19 257 SER A O 1
ATOM 2015 N N . GLU A 1 258 ? -21.060 16.358 -0.288 1.00 96.12 258 GLU A N 1
ATOM 2016 C CA . GLU A 1 258 ? -22.033 15.308 -0.565 1.00 96.12 258 GLU A CA 1
ATOM 2017 C C . GLU A 1 258 ? -21.656 13.926 -0.007 1.00 96.12 258 GLU A C 1
ATOM 2019 O O . GLU A 1 258 ? -22.531 13.061 0.090 1.00 96.12 258 GLU A O 1
ATOM 2024 N N . ILE A 1 259 ? -20.388 13.670 0.344 1.00 97.25 259 ILE A N 1
ATOM 2025 C CA . ILE A 1 259 ? -19.979 12.359 0.884 1.00 97.25 259 ILE A CA 1
ATOM 2026 C C . ILE A 1 259 ? -20.036 12.289 2.410 1.00 97.25 259 ILE A C 1
ATOM 2028 O O . ILE A 1 259 ? -20.007 11.189 2.963 1.00 97.25 259 ILE A O 1
ATOM 2032 N N . GLN A 1 260 ? -20.140 13.430 3.095 1.00 97.44 260 GLN A N 1
ATOM 2033 C CA . GLN A 1 260 ? -20.160 13.466 4.555 1.00 97.44 260 GLN A CA 1
ATOM 2034 C C . GLN A 1 260 ? -21.374 12.712 5.115 1.00 97.44 260 GLN A C 1
ATOM 2036 O O . GLN A 1 260 ? -22.497 12.864 4.637 1.00 97.44 260 GLN A O 1
ATOM 2041 N N . GLY A 1 261 ? -21.130 11.844 6.100 1.00 96.62 261 GLY A N 1
ATOM 2042 C CA . GLY A 1 261 ? -22.141 10.952 6.678 1.00 96.62 261 GLY A CA 1
ATOM 2043 C C . GLY A 1 261 ? -22.448 9.700 5.845 1.00 96.62 261 GLY A C 1
ATOM 2044 O O . GLY A 1 261 ? -23.313 8.903 6.211 1.00 96.62 261 GLY A O 1
ATOM 2045 N N . ARG A 1 262 ? -21.761 9.500 4.712 1.00 97.62 262 ARG A N 1
ATOM 2046 C CA . ARG A 1 262 ? -21.985 8.368 3.795 1.00 97.62 262 ARG A CA 1
ATOM 2047 C C . ARG A 1 262 ? -20.703 7.623 3.432 1.00 97.62 262 ARG A C 1
ATOM 2049 O O . ARG A 1 262 ? -20.754 6.751 2.569 1.00 97.62 262 ARG A O 1
ATOM 2056 N N . VAL A 1 263 ? -19.563 7.943 4.043 1.00 98.38 263 VAL A N 1
ATOM 2057 C CA . VAL A 1 263 ? -18.279 7.304 3.723 1.00 98.38 263 VAL A CA 1
ATOM 2058 C C . VAL A 1 263 ? -18.211 5.906 4.336 1.00 98.38 263 VAL A C 1
ATOM 2060 O O . VAL A 1 263 ? -18.265 5.747 5.551 1.00 98.38 263 VAL A O 1
ATOM 2063 N N . ARG A 1 264 ? -18.085 4.889 3.480 1.00 97.69 264 ARG A N 1
ATOM 2064 C CA . ARG A 1 264 ? -17.841 3.492 3.866 1.00 97.69 264 ARG A CA 1
ATOM 2065 C C . ARG A 1 264 ? -16.352 3.222 4.028 1.00 97.69 264 ARG A C 1
ATOM 2067 O O . ARG A 1 264 ? -15.951 2.543 4.966 1.00 97.69 264 ARG A O 1
ATOM 2074 N N . ASP A 1 265 ? -15.561 3.698 3.073 1.00 98.44 265 ASP A N 1
ATOM 2075 C CA . ASP A 1 265 ? -14.130 3.437 3.022 1.00 98.44 265 ASP A CA 1
ATOM 2076 C C . ASP A 1 265 ? -13.367 4.638 2.464 1.00 98.44 265 ASP A C 1
ATOM 2078 O O . ASP A 1 265 ? -13.926 5.431 1.706 1.00 98.44 265 ASP A O 1
ATOM 2082 N N . VAL A 1 266 ? -12.099 4.781 2.836 1.00 98.25 266 VAL A N 1
ATOM 2083 C CA . VAL A 1 266 ? -11.224 5.863 2.378 1.00 98.25 266 VAL A CA 1
ATOM 2084 C C . VAL A 1 266 ? -9.781 5.384 2.334 1.00 98.25 266 VAL A C 1
ATOM 2086 O O . VAL A 1 266 ? -9.361 4.632 3.212 1.00 98.25 266 VAL A O 1
ATOM 2089 N N . ASP A 1 267 ? -9.021 5.856 1.349 1.00 97.81 267 ASP A N 1
ATOM 2090 C CA . ASP A 1 267 ? -7.566 5.714 1.333 1.00 97.81 267 ASP A CA 1
ATOM 2091 C C . ASP A 1 267 ? -6.876 6.898 0.632 1.00 97.81 267 ASP A C 1
ATOM 2093 O O . ASP A 1 267 ? -7.513 7.705 -0.060 1.00 97.81 267 ASP A O 1
ATOM 2097 N N . LEU A 1 268 ? -5.567 7.031 0.844 1.00 96.12 268 LEU A N 1
ATOM 2098 C CA . LEU A 1 268 ? -4.778 8.211 0.510 1.00 96.12 268 LEU A CA 1
ATOM 2099 C C . LEU A 1 268 ? -3.548 7.861 -0.331 1.00 96.12 268 LEU A C 1
ATOM 2101 O O . LEU A 1 268 ? -2.647 7.151 0.105 1.00 96.12 268 LEU A O 1
ATOM 2105 N N . THR A 1 269 ? -3.447 8.473 -1.508 1.00 95.69 269 THR A N 1
ATOM 2106 C CA . THR A 1 269 ? -2.164 8.589 -2.222 1.00 95.69 269 THR A CA 1
ATOM 2107 C C . THR A 1 269 ? -1.312 9.693 -1.587 1.00 95.69 269 THR A C 1
ATOM 2109 O O . THR A 1 269 ? -1.747 10.379 -0.658 1.00 95.69 269 THR A O 1
ATOM 2112 N N . GLU A 1 270 ? -0.111 9.961 -2.107 1.00 91.75 270 GLU A N 1
ATOM 2113 C CA . GLU A 1 270 ? 0.698 11.089 -1.615 1.00 91.75 270 GLU A CA 1
ATOM 2114 C C . GLU A 1 270 ? 0.050 12.460 -1.814 1.00 91.75 270 GLU A C 1
ATOM 2116 O O . GLU A 1 270 ? 0.403 13.406 -1.110 1.00 91.75 270 GLU A O 1
ATOM 2121 N N . ARG A 1 271 ? -0.857 12.598 -2.788 1.00 92.62 271 ARG A N 1
ATOM 2122 C CA . ARG A 1 271 ? -1.384 13.908 -3.210 1.00 92.62 271 ARG A CA 1
ATOM 2123 C C . ARG A 1 271 ? -2.901 13.978 -3.351 1.00 92.62 271 ARG A C 1
ATOM 2125 O O . ARG A 1 271 ? -3.425 15.062 -3.586 1.00 92.62 271 ARG A O 1
ATOM 2132 N N . SER A 1 272 ? -3.593 12.857 -3.197 1.00 95.81 272 SER A N 1
ATOM 2133 C CA . SER A 1 272 ? -5.027 12.734 -3.485 1.00 95.81 272 SER A CA 1
ATOM 2134 C C . SER A 1 272 ? -5.661 11.686 -2.585 1.00 95.81 272 SER A C 1
ATOM 2136 O O . SER A 1 272 ? -5.002 10.713 -2.212 1.00 95.81 272 SER A O 1
ATOM 2138 N N . ALA A 1 273 ? -6.938 11.853 -2.278 1.00 97.19 273 ALA A N 1
ATOM 2139 C CA . ALA A 1 273 ? -7.736 10.909 -1.509 1.00 97.19 273 ALA A CA 1
ATOM 2140 C C . ALA A 1 273 ? -8.819 10.291 -2.387 1.00 97.19 273 ALA A C 1
ATOM 2142 O O . ALA A 1 273 ? -9.318 10.947 -3.303 1.00 97.19 273 ALA A O 1
ATOM 2143 N N . ALA A 1 274 ? -9.193 9.053 -2.079 1.00 98.06 274 ALA A N 1
ATOM 2144 C CA . ALA A 1 274 ? -10.379 8.419 -2.628 1.00 98.06 274 ALA A CA 1
ATOM 2145 C C . ALA A 1 274 ? -11.264 7.918 -1.492 1.00 98.06 274 ALA A C 1
ATOM 2147 O O . ALA A 1 274 ? -10.774 7.275 -0.567 1.00 98.06 274 ALA A O 1
ATOM 2148 N N . ALA A 1 275 ? -12.564 8.175 -1.587 1.00 98.44 275 ALA A N 1
ATOM 2149 C CA . ALA A 1 275 ? -13.568 7.644 -0.679 1.00 98.44 275 ALA A CA 1
ATOM 2150 C C . ALA A 1 275 ? -14.597 6.815 -1.447 1.00 98.44 275 ALA A C 1
ATOM 2152 O O . ALA A 1 275 ? -15.060 7.210 -2.519 1.00 98.44 275 ALA A O 1
ATOM 2153 N N . VAL A 1 276 ? -14.981 5.684 -0.865 1.00 98.62 276 VAL A N 1
ATOM 2154 C CA . VAL A 1 276 ? -16.122 4.873 -1.286 1.00 98.62 276 VAL A CA 1
ATOM 2155 C C . VAL A 1 276 ? -17.287 5.205 -0.373 1.00 98.62 276 VAL A C 1
ATOM 2157 O O . VAL A 1 276 ? -17.177 5.143 0.851 1.00 98.62 276 VAL A O 1
ATOM 2160 N N . THR A 1 277 ? -18.419 5.544 -0.969 1.00 98.44 277 THR A N 1
ATOM 2161 C CA . THR A 1 277 ? -19.656 5.858 -0.247 1.00 98.44 277 THR A CA 1
ATOM 2162 C C . THR A 1 277 ? -20.542 4.623 -0.078 1.00 98.44 277 THR A C 1
ATOM 2164 O O . THR A 1 277 ? -20.338 3.598 -0.730 1.00 98.44 277 THR A O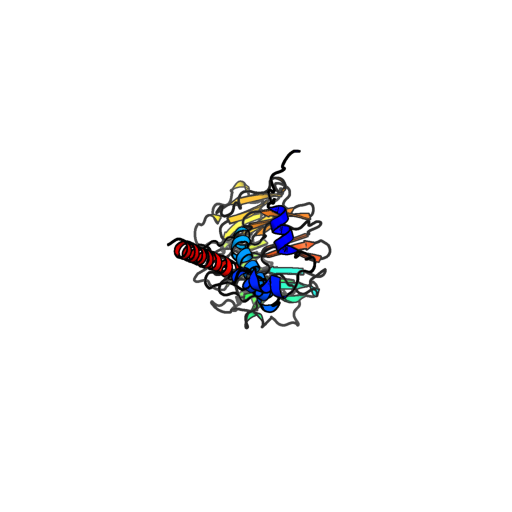 1
ATOM 2167 N N . THR A 1 278 ? -21.533 4.685 0.812 1.00 96.75 278 THR A N 1
ATOM 2168 C CA . THR A 1 278 ? -22.443 3.566 1.115 1.00 96.75 278 THR A CA 1
ATOM 2169 C C . THR A 1 278 ? -23.319 3.131 -0.067 1.00 96.75 278 THR A C 1
ATOM 2171 O O . THR A 1 278 ? -23.783 1.993 -0.088 1.00 96.75 278 THR A O 1
ATOM 2174 N N . ASP A 1 279 ? -23.493 3.964 -1.089 1.00 97.00 279 ASP A N 1
ATOM 2175 C CA . ASP A 1 279 ? -24.152 3.605 -2.356 1.00 97.00 279 ASP A CA 1
ATOM 2176 C C . ASP A 1 279 ? -23.172 3.024 -3.403 1.00 97.00 279 ASP A C 1
ATOM 2178 O O . ASP A 1 279 ? -23.554 2.743 -4.535 1.00 97.00 279 ASP A O 1
ATOM 2182 N N . GLY A 1 280 ? -21.902 2.832 -3.029 1.00 97.62 280 GLY A N 1
ATOM 2183 C CA . GLY A 1 280 ? -20.865 2.238 -3.870 1.00 97.62 280 GLY A CA 1
ATOM 2184 C C . GLY A 1 280 ? -20.206 3.197 -4.861 1.00 97.62 280 GLY A C 1
ATOM 2185 O O . GLY A 1 280 ? -19.449 2.753 -5.729 1.00 97.62 280 GLY A O 1
ATOM 2186 N N . ARG A 1 281 ? -20.467 4.507 -4.770 1.00 98.38 281 ARG A N 1
ATOM 2187 C CA . ARG A 1 281 ? -19.787 5.513 -5.601 1.00 98.38 281 ARG A CA 1
ATOM 2188 C C . ARG A 1 281 ? -18.406 5.852 -5.048 1.00 98.38 281 ARG A C 1
ATOM 2190 O O . ARG A 1 281 ? -18.216 5.938 -3.833 1.00 98.38 281 ARG A O 1
ATOM 2197 N N . ILE A 1 282 ? -17.464 6.083 -5.958 1.00 98.56 282 ILE A N 1
ATOM 2198 C CA . ILE A 1 282 ? -16.096 6.515 -5.657 1.00 98.56 282 ILE A CA 1
ATOM 2199 C C . ILE A 1 282 ? -16.004 8.024 -5.888 1.00 98.56 282 ILE A C 1
ATOM 2201 O O . ILE A 1 282 ? -16.401 8.517 -6.946 1.00 98.56 282 ILE A O 1
ATOM 2205 N N . TYR A 1 283 ? -15.439 8.741 -4.924 1.00 98.12 283 TYR A N 1
ATOM 2206 C CA . TYR A 1 283 ? -15.099 10.157 -5.025 1.00 98.12 283 TYR A CA 1
ATOM 2207 C C . TYR A 1 283 ? -13.594 10.314 -4.858 1.00 98.12 283 TYR A C 1
ATOM 2209 O O . TYR A 1 283 ? -13.035 9.760 -3.916 1.00 98.12 283 TYR A O 1
ATOM 2217 N N . VAL A 1 284 ? -12.950 11.062 -5.754 1.00 97.88 284 VAL A N 1
ATOM 2218 C CA . VAL A 1 284 ? -11.512 11.362 -5.695 1.00 97.88 284 VAL A CA 1
ATOM 2219 C C . VAL A 1 284 ? -11.324 12.874 -5.656 1.00 97.88 284 VAL A C 1
ATOM 2221 O O . VAL A 1 284 ? -11.938 13.587 -6.447 1.00 97.88 284 VAL A O 1
ATOM 2224 N N . TRP A 1 285 ? -10.480 13.364 -4.750 1.00 97.00 285 TRP A N 1
ATOM 2225 C CA . TRP A 1 285 ? -10.136 14.785 -4.639 1.00 97.00 285 TRP A CA 1
ATOM 2226 C C . TRP A 1 285 ? -8.662 14.976 -4.260 1.00 97.00 285 TRP A C 1
ATOM 2228 O O . TRP A 1 285 ? -7.976 14.033 -3.859 1.00 97.00 285 TRP A O 1
ATOM 2238 N N . GLY A 1 286 ? -8.165 16.205 -4.404 1.00 95.19 286 GLY A N 1
ATOM 2239 C CA . GLY A 1 286 ? -6.755 16.556 -4.227 1.00 95.19 286 GLY A CA 1
ATOM 2240 C C . GLY A 1 286 ? -6.044 16.783 -5.564 1.00 95.19 286 GLY A C 1
ATOM 2241 O O . GLY A 1 286 ? -6.599 17.409 -6.464 1.00 95.19 286 GLY A O 1
ATOM 2242 N N . GLY A 1 287 ? -4.801 16.319 -5.690 1.00 93.88 287 GLY A N 1
ATOM 2243 C CA . GLY A 1 287 ? -4.041 16.374 -6.940 1.00 93.88 287 GLY A CA 1
ATOM 2244 C C . GLY A 1 287 ? -4.573 15.400 -7.996 1.00 93.88 287 GLY A C 1
ATOM 2245 O O . GLY A 1 287 ? -5.150 14.371 -7.668 1.00 93.88 287 GLY A O 1
ATOM 2246 N N . ASN A 1 288 ? -4.356 15.703 -9.278 1.00 94.50 288 ASN A N 1
ATOM 2247 C CA . ASN A 1 288 ? -4.686 14.795 -10.387 1.00 94.50 288 ASN A CA 1
ATOM 2248 C C . ASN A 1 288 ? -3.432 14.260 -11.095 1.00 94.50 288 ASN A C 1
ATOM 2250 O O . ASN A 1 288 ? -3.415 14.032 -12.307 1.00 94.50 288 ASN A O 1
ATOM 2254 N N . ASP A 1 289 ? -2.347 14.087 -10.342 1.00 89.69 289 ASP A N 1
ATOM 2255 C CA . ASP A 1 289 ? -1.115 13.540 -10.896 1.00 89.69 289 ASP A CA 1
ATOM 2256 C C . ASP A 1 289 ? -1.390 12.115 -11.410 1.00 89.69 289 ASP A C 1
ATOM 2258 O O . ASP A 1 289 ? -1.989 11.296 -10.714 1.00 89.69 289 ASP A O 1
ATOM 2262 N N . TYR A 1 290 ? -0.951 11.812 -12.634 1.00 92.38 290 TYR A N 1
ATOM 2263 C CA . TYR A 1 290 ? -1.123 10.502 -13.281 1.00 92.38 290 TYR A CA 1
ATOM 2264 C C . TYR A 1 290 ? -2.575 10.080 -13.589 1.00 92.38 290 TYR A C 1
ATOM 2266 O O . TYR A 1 290 ? -2.807 8.891 -13.807 1.00 92.38 290 TYR A O 1
ATOM 2274 N N . GLY A 1 291 ? -3.538 11.011 -13.629 1.00 95.12 291 GLY A N 1
ATOM 2275 C CA . GLY A 1 291 ? -4.932 10.703 -13.990 1.00 95.12 291 GLY A CA 1
ATOM 2276 C C . GLY A 1 291 ? -5.698 9.956 -12.894 1.00 95.12 291 GLY A C 1
ATOM 2277 O O . GLY A 1 291 ? -6.576 9.142 -13.167 1.00 95.12 291 GLY A O 1
ATOM 2278 N N . VAL A 1 292 ? -5.352 10.179 -11.623 1.00 96.19 292 VAL A N 1
ATOM 2279 C CA . VAL A 1 292 ? -6.036 9.541 -10.482 1.00 96.19 292 VAL A CA 1
ATOM 2280 C C . VAL A 1 292 ? -7.503 9.963 -10.328 1.00 96.19 292 VAL A C 1
ATOM 2282 O O . VAL A 1 292 ? -8.259 9.251 -9.671 1.00 96.19 292 VAL A O 1
ATOM 2285 N N . MET A 1 293 ? -7.937 11.066 -10.943 1.00 96.62 293 MET A N 1
ATOM 2286 C CA . MET A 1 293 ? -9.352 11.460 -10.999 1.00 96.62 293 MET A CA 1
ATOM 2287 C C . MET A 1 293 ? -10.138 10.761 -12.121 1.00 96.62 293 MET A C 1
ATOM 2289 O O . MET A 1 293 ? -11.367 10.831 -12.124 1.00 96.62 293 MET A O 1
ATOM 2293 N N . ASP A 1 294 ? -9.471 10.051 -13.037 1.00 96.62 294 ASP A N 1
ATOM 2294 C CA . ASP A 1 294 ? -10.110 9.335 -14.148 1.00 96.62 294 ASP A CA 1
ATOM 2295 C C . ASP A 1 294 ? -10.683 7.991 -13.666 1.00 96.62 294 ASP A C 1
ATOM 2297 O O . ASP A 1 294 ? -10.195 6.906 -13.995 1.00 96.62 294 ASP A O 1
ATOM 2301 N N . ILE A 1 295 ? -11.718 8.066 -12.824 1.00 97.62 295 ILE A N 1
ATOM 2302 C CA . ILE A 1 295 ? -12.352 6.896 -12.210 1.00 97.62 295 ILE A CA 1
ATOM 2303 C C . ILE A 1 295 ? -12.972 6.016 -13.309 1.00 97.62 295 ILE A C 1
ATOM 2305 O O . ILE A 1 295 ? -13.806 6.493 -14.086 1.00 97.62 295 ILE A O 1
ATOM 2309 N N . PRO A 1 296 ? -12.653 4.711 -13.361 1.00 97.31 296 PRO A N 1
ATOM 2310 C CA . PRO A 1 296 ? -13.256 3.804 -14.328 1.00 97.31 296 PRO A CA 1
ATOM 2311 C C . PRO A 1 296 ? -14.783 3.751 -14.188 1.00 97.31 296 PRO A C 1
ATOM 2313 O O . PRO A 1 296 ? -15.310 3.398 -13.135 1.00 97.31 296 PRO A O 1
ATOM 2316 N N . ALA A 1 297 ? -15.510 4.049 -15.270 1.00 97.25 297 ALA A N 1
ATOM 2317 C CA . ALA A 1 297 ? -16.970 4.195 -15.235 1.00 97.25 297 ALA A CA 1
ATOM 2318 C C . ALA A 1 297 ? -17.711 2.954 -14.698 1.00 97.25 297 ALA A C 1
ATOM 2320 O O . ALA A 1 297 ? -18.709 3.083 -13.999 1.00 97.25 297 ALA A O 1
ATOM 2321 N N . HIS A 1 298 ? -17.197 1.751 -14.971 1.00 96.00 298 HIS A N 1
ATOM 2322 C CA . HIS A 1 298 ? -17.786 0.489 -14.508 1.00 96.00 298 HIS A CA 1
ATOM 2323 C C . HIS A 1 298 ? -17.606 0.225 -13.001 1.00 96.00 298 HIS A C 1
ATOM 2325 O O . HIS A 1 298 ? -18.226 -0.697 -12.475 1.00 96.00 298 HIS A O 1
ATOM 2331 N N . ALA A 1 299 ? -16.749 0.995 -12.323 1.00 96.94 299 ALA A N 1
ATOM 2332 C CA . ALA A 1 299 ? -16.540 0.918 -10.879 1.00 96.94 299 ALA A CA 1
ATOM 2333 C C . ALA A 1 299 ? -17.556 1.765 -10.096 1.00 96.94 299 ALA A C 1
ATOM 2335 O O . ALA A 1 299 ? -17.805 1.509 -8.918 1.00 96.94 299 ALA A O 1
ATOM 2336 N N . GLN A 1 300 ? -18.139 2.783 -10.739 1.00 97.69 300 GLN A N 1
ATOM 2337 C CA . GLN A 1 300 ? -19.057 3.703 -10.080 1.00 97.69 300 GLN A CA 1
ATOM 2338 C C . GLN A 1 300 ? -20.365 3.012 -9.686 1.00 97.69 300 GLN A C 1
ATOM 2340 O O . GLN A 1 300 ? -21.018 2.381 -10.514 1.00 97.69 300 GLN A O 1
ATOM 2345 N N . GLY A 1 301 ? -20.749 3.153 -8.415 1.00 97.56 301 GLY A N 1
ATOM 2346 C CA . GLY A 1 301 ? -21.949 2.534 -7.840 1.00 97.56 301 GLY A CA 1
ATOM 2347 C C . GLY A 1 301 ? -21.772 1.064 -7.443 1.00 97.56 301 GLY A C 1
ATOM 2348 O O . GLY A 1 301 ? -22.745 0.424 -7.066 1.00 97.56 301 GLY A O 1
ATOM 2349 N N . ARG A 1 302 ? -20.553 0.518 -7.541 1.00 98.00 302 ARG A N 1
ATOM 2350 C CA . ARG A 1 302 ? -20.259 -0.903 -7.283 1.00 98.00 302 ARG A CA 1
ATOM 2351 C C . ARG A 1 302 ? -19.098 -1.126 -6.321 1.00 98.00 302 ARG A C 1
ATOM 2353 O O . ARG A 1 302 ? -18.827 -2.263 -5.947 1.00 98.00 302 ARG A O 1
ATOM 2360 N N . ALA A 1 303 ? -18.381 -0.070 -5.942 1.00 98.44 303 ALA A N 1
ATOM 2361 C CA . ALA A 1 303 ? -17.211 -0.186 -5.088 1.00 98.44 303 ALA A CA 1
ATOM 2362 C C . ALA A 1 303 ? -17.610 -0.482 -3.638 1.00 98.44 303 ALA A C 1
ATOM 2364 O O . ALA A 1 303 ? -18.502 0.154 -3.075 1.00 98.44 303 ALA A O 1
ATOM 2365 N N . ILE A 1 304 ? -16.913 -1.425 -3.011 1.00 98.19 304 ILE A N 1
ATOM 2366 C CA . ILE A 1 304 ? -17.101 -1.767 -1.595 1.00 98.19 304 ILE A CA 1
ATOM 2367 C C . ILE A 1 304 ? -15.887 -1.408 -0.738 1.00 98.19 304 ILE A C 1
ATOM 2369 O O . ILE A 1 304 ? -16.055 -1.176 0.455 1.00 98.19 304 ILE A O 1
ATOM 2373 N N . ALA A 1 305 ? -14.699 -1.313 -1.340 1.00 98.44 305 ALA A N 1
ATOM 2374 C CA . ALA A 1 305 ? -13.474 -0.881 -0.675 1.00 98.44 305 ALA A CA 1
ATOM 2375 C C . ALA A 1 305 ? -12.532 -0.185 -1.662 1.00 98.44 305 ALA A C 1
ATOM 2377 O O . ALA A 1 305 ? -12.601 -0.423 -2.876 1.00 98.44 305 ALA A O 1
ATOM 2378 N N . VAL A 1 306 ? -11.634 0.643 -1.137 1.00 98.62 306 VAL A N 1
ATOM 2379 C CA . VAL A 1 306 ? -10.565 1.297 -1.895 1.00 98.62 306 VAL A CA 1
ATOM 2380 C C . VAL A 1 306 ? -9.249 1.173 -1.143 1.00 98.62 306 VAL A C 1
ATOM 2382 O O . VAL A 1 306 ? -9.211 1.241 0.081 1.00 98.62 306 VAL A O 1
ATOM 2385 N N . SER A 1 307 ? -8.165 0.992 -1.887 1.00 98.25 307 SER A N 1
ATOM 2386 C CA . SER A 1 307 ? -6.813 1.107 -1.368 1.00 98.25 307 SER A CA 1
ATOM 2387 C C . SER A 1 307 ? -5.955 1.964 -2.292 1.00 98.25 307 SER A C 1
ATOM 2389 O O . SER A 1 307 ? -6.175 2.012 -3.506 1.00 98.25 307 SER A O 1
ATOM 2391 N N . ALA A 1 308 ? -5.000 2.679 -1.719 1.00 97.25 308 ALA A N 1
ATOM 2392 C CA . ALA A 1 308 ? -4.151 3.631 -2.403 1.00 97.25 308 ALA A CA 1
ATOM 2393 C C . ALA A 1 308 ? -2.690 3.211 -2.295 1.00 97.25 308 ALA A C 1
ATOM 2395 O O . ALA A 1 308 ? -2.197 2.852 -1.231 1.00 97.25 308 ALA A O 1
ATOM 2396 N N . GLY A 1 309 ? -1.979 3.296 -3.414 1.00 95.81 309 GLY A N 1
ATOM 2397 C CA . GLY A 1 309 ? -0.530 3.382 -3.371 1.00 95.81 309 GLY A CA 1
ATOM 2398 C C . GLY A 1 309 ? -0.056 4.815 -3.490 1.00 95.81 309 GLY A C 1
ATOM 2399 O O . GLY A 1 309 ? -0.808 5.769 -3.314 1.00 95.81 309 GLY A O 1
ATOM 2400 N N . ARG A 1 310 ? 1.212 5.004 -3.854 1.00 93.50 310 ARG A N 1
ATOM 2401 C CA . ARG A 1 310 ? 1.814 6.343 -3.869 1.00 93.50 310 ARG A CA 1
ATOM 2402 C C . ARG A 1 310 ? 1.114 7.323 -4.822 1.00 93.50 310 ARG A C 1
ATOM 2404 O O . ARG A 1 310 ? 1.045 8.516 -4.541 1.00 93.50 310 ARG A O 1
ATOM 2411 N N . GLY A 1 311 ? 0.617 6.828 -5.954 1.00 95.44 311 GLY A N 1
ATOM 2412 C CA . GLY A 1 311 ? -0.029 7.642 -6.990 1.00 95.44 311 GLY A CA 1
ATOM 2413 C C . GLY A 1 311 ? -1.030 6.862 -7.835 1.00 95.44 311 GLY A C 1
ATOM 2414 O O . GLY A 1 311 ? -1.236 7.193 -8.998 1.00 95.44 311 GLY A O 1
ATOM 2415 N N . HIS A 1 312 ? -1.589 5.786 -7.292 1.00 97.94 312 HIS A N 1
ATOM 2416 C CA . HIS A 1 312 ? -2.594 4.956 -7.950 1.00 97.94 312 HIS A CA 1
ATOM 2417 C C . HIS A 1 312 ? -3.612 4.489 -6.916 1.00 97.94 312 HIS A C 1
ATOM 2419 O O . HIS A 1 312 ? -3.292 4.391 -5.732 1.00 97.94 312 HIS A O 1
ATOM 2425 N N . PHE A 1 313 ? -4.814 4.177 -7.379 1.00 98.56 313 PHE A N 1
ATOM 2426 C CA . PHE A 1 313 ? -5.867 3.586 -6.564 1.00 98.56 313 PHE A CA 1
ATOM 2427 C C . PHE A 1 313 ? -6.212 2.196 -7.083 1.00 98.56 313 PHE A C 1
ATOM 2429 O O . PHE A 1 313 ? -6.067 1.898 -8.273 1.00 98.56 313 PHE A O 1
ATOM 2436 N N . VAL A 1 314 ? -6.687 1.357 -6.173 1.00 98.62 314 VAL A N 1
ATOM 2437 C CA . VAL A 1 314 ? -7.259 0.041 -6.428 1.00 98.62 314 VAL A CA 1
ATOM 2438 C C . VAL A 1 314 ? -8.613 0.002 -5.730 1.00 98.62 314 VAL A C 1
ATOM 2440 O O . VAL A 1 314 ? -8.701 0.324 -4.551 1.00 98.62 314 VAL A O 1
ATOM 2443 N N . ALA A 1 315 ? -9.671 -0.388 -6.431 1.00 98.56 315 ALA A N 1
ATOM 2444 C CA . ALA A 1 315 ? -10.994 -0.572 -5.848 1.00 98.56 315 ALA A CA 1
ATOM 2445 C C . ALA A 1 315 ? -11.439 -2.029 -5.970 1.00 98.56 315 ALA A C 1
ATOM 2447 O O . ALA A 1 315 ? -11.222 -2.681 -6.998 1.00 98.56 315 ALA A O 1
ATOM 2448 N N . LEU A 1 316 ? -12.075 -2.520 -4.909 1.00 98.69 316 LEU A N 1
ATOM 2449 C CA . LEU A 1 316 ? -12.759 -3.806 -4.869 1.00 98.69 316 LEU A CA 1
ATOM 2450 C C . LEU A 1 316 ? -14.242 -3.567 -5.141 1.00 98.69 316 LEU A C 1
ATOM 2452 O O . LEU A 1 316 ? -14.857 -2.719 -4.488 1.00 98.69 316 LEU A O 1
ATOM 2456 N N . LEU A 1 317 ? -14.804 -4.305 -6.094 1.00 98.31 317 LEU A N 1
ATOM 2457 C CA . LEU A 1 317 ? -16.214 -4.210 -6.465 1.00 98.31 317 LEU A CA 1
ATOM 2458 C C . LEU A 1 317 ? -17.056 -5.297 -5.780 1.00 98.31 317 LEU A C 1
ATOM 2460 O O . LEU A 1 317 ? -16.537 -6.313 -5.317 1.00 98.31 317 LEU A O 1
ATOM 2464 N N . ASP A 1 318 ? -18.367 -5.076 -5.743 1.00 97.00 318 ASP A N 1
ATOM 2465 C CA . ASP A 1 318 ? -19.381 -5.955 -5.147 1.00 97.00 318 ASP A CA 1
ATOM 2466 C C . ASP A 1 318 ? -19.404 -7.397 -5.692 1.00 97.00 318 ASP A C 1
ATOM 2468 O O . ASP A 1 318 ? -19.768 -8.328 -4.976 1.00 97.00 318 ASP A O 1
ATOM 2472 N N . ASP A 1 319 ? -18.967 -7.606 -6.934 1.00 96.12 319 ASP A N 1
ATOM 2473 C CA . ASP A 1 319 ? -18.845 -8.920 -7.577 1.00 96.12 319 ASP A CA 1
ATOM 2474 C C . ASP A 1 319 ? -17.505 -9.630 -7.295 1.00 96.12 319 ASP A C 1
ATOM 2476 O O . ASP A 1 319 ? -17.233 -10.713 -7.829 1.00 96.12 319 ASP A O 1
ATOM 2480 N N . GLY A 1 320 ? -16.644 -9.026 -6.471 1.00 96.81 320 GLY A N 1
ATOM 2481 C CA . GLY A 1 320 ? -15.314 -9.533 -6.146 1.00 96.81 320 GLY A CA 1
ATOM 2482 C C . GLY A 1 320 ? -14.293 -9.372 -7.277 1.00 96.81 320 GLY A C 1
ATOM 2483 O O . GLY A 1 320 ? -13.269 -10.067 -7.271 1.00 96.81 320 GLY A O 1
ATOM 2484 N N . SER A 1 321 ? -14.565 -8.521 -8.272 1.00 97.44 321 SER A N 1
ATOM 2485 C CA . SER A 1 321 ? -13.570 -8.043 -9.235 1.00 97.44 321 SER A CA 1
ATOM 2486 C C . SER A 1 321 ? -12.799 -6.835 -8.691 1.00 97.44 321 SER A C 1
ATOM 2488 O O . SER A 1 321 ? -13.212 -6.173 -7.739 1.00 97.44 321 SER A O 1
ATOM 2490 N N . VAL A 1 322 ? -11.632 -6.573 -9.280 1.00 98.50 322 VAL A N 1
ATOM 2491 C CA . VAL A 1 322 ? -10.717 -5.512 -8.851 1.00 98.50 322 VAL A CA 1
ATOM 2492 C C . VAL A 1 322 ? -10.385 -4.631 -10.042 1.00 98.50 322 VAL A C 1
ATOM 2494 O O . VAL A 1 322 ? -10.081 -5.131 -11.127 1.00 98.50 322 VAL A O 1
ATOM 2497 N N . VAL A 1 323 ? -10.395 -3.323 -9.819 1.00 98.12 323 VAL A N 1
ATOM 2498 C CA . VAL A 1 323 ? -10.011 -2.314 -10.805 1.00 98.12 323 VAL A CA 1
ATOM 2499 C C . VAL A 1 323 ? -8.928 -1.417 -10.219 1.00 98.12 323 VAL A C 1
ATOM 2501 O O . VAL A 1 323 ? -8.912 -1.172 -9.018 1.00 98.12 323 VAL A O 1
ATOM 2504 N N . ALA A 1 324 ? -8.012 -0.931 -11.053 1.00 98.44 324 ALA A N 1
ATOM 2505 C CA . ALA A 1 324 ? -6.969 -0.005 -10.635 1.00 98.44 324 ALA A CA 1
ATOM 2506 C C 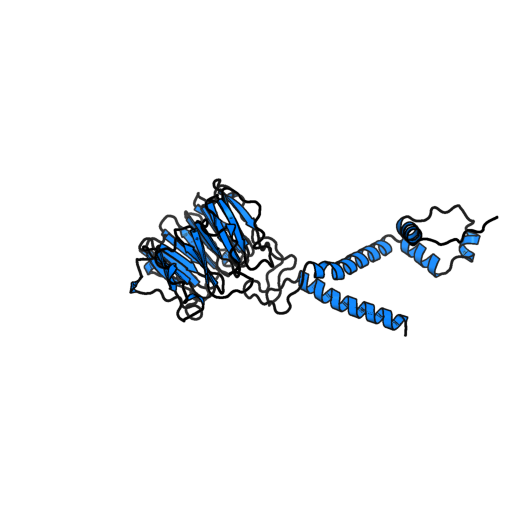. ALA A 1 324 ? -6.756 1.087 -11.685 1.00 98.44 324 ALA A C 1
ATOM 2508 O O . ALA A 1 324 ? -6.883 0.827 -12.883 1.00 98.44 324 ALA A O 1
ATOM 2509 N N . TRP A 1 325 ? -6.422 2.296 -11.242 1.00 98.50 325 TRP A N 1
ATOM 2510 C CA . TRP A 1 325 ? -6.187 3.455 -12.109 1.00 98.50 325 TRP A CA 1
ATOM 2511 C C . TRP A 1 325 ? -5.170 4.422 -11.483 1.00 98.50 325 TRP A C 1
ATOM 2513 O O . TRP A 1 325 ? -4.801 4.286 -10.315 1.00 98.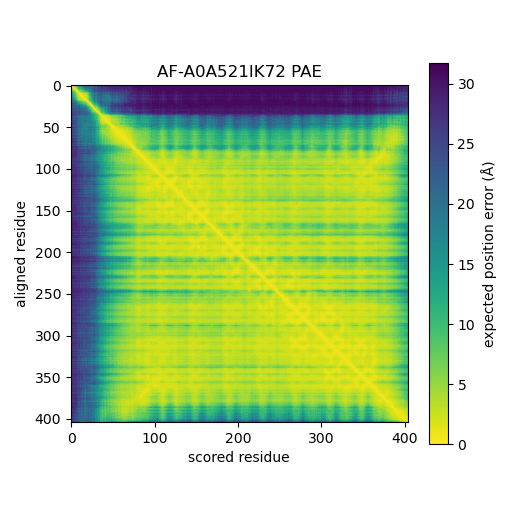50 325 TRP A O 1
ATOM 2523 N N . GLY A 1 326 ? -4.672 5.373 -12.275 1.00 98.00 326 GLY A N 1
ATOM 2524 C CA . GLY A 1 326 ? -3.581 6.274 -11.897 1.00 98.00 326 GLY A CA 1
ATOM 2525 C C . GLY A 1 326 ? -2.207 5.812 -12.398 1.00 98.00 326 GLY A C 1
ATOM 2526 O O . GLY A 1 326 ? -2.069 5.217 -13.472 1.00 98.00 326 GLY A O 1
ATOM 2527 N N . ARG A 1 327 ? -1.161 6.081 -11.611 1.00 96.00 327 ARG A N 1
ATOM 2528 C CA . ARG A 1 327 ? 0.243 5.828 -11.965 1.00 96.00 327 ARG A CA 1
ATOM 2529 C C . ARG A 1 327 ? 0.525 4.356 -12.280 1.00 96.00 327 ARG A C 1
ATOM 2531 O O . ARG A 1 327 ? 0.254 3.477 -11.471 1.00 96.00 327 ARG A O 1
ATOM 2538 N N . ASN A 1 328 ? 1.186 4.103 -13.416 1.00 95.25 328 ASN A N 1
ATOM 2539 C CA . ASN A 1 328 ? 1.421 2.738 -13.907 1.00 95.25 328 ASN A CA 1
ATOM 2540 C C . ASN A 1 328 ? 2.856 2.434 -14.392 1.00 95.25 328 ASN A C 1
ATOM 2542 O O . ASN A 1 328 ? 3.095 1.460 -15.106 1.00 95.25 328 ASN A O 1
ATOM 2546 N N . ASN A 1 329 ? 3.845 3.246 -14.018 1.00 90.44 329 ASN A N 1
ATOM 2547 C CA . ASN A 1 329 ? 5.240 3.072 -14.456 1.00 90.44 329 ASN A CA 1
ATOM 2548 C C . ASN A 1 329 ? 5.884 1.739 -14.008 1.00 90.44 329 ASN A C 1
ATOM 2550 O O . ASN A 1 329 ? 6.851 1.286 -14.613 1.00 90.44 329 ASN A O 1
ATOM 2554 N N . TYR A 1 330 ? 5.338 1.094 -12.977 1.00 92.75 330 TYR A N 1
ATOM 2555 C CA . TYR A 1 330 ? 5.741 -0.220 -12.474 1.00 92.75 330 TYR A CA 1
ATOM 2556 C C . TYR A 1 330 ? 4.635 -1.273 -12.612 1.00 92.75 330 TYR A C 1
ATOM 2558 O O . TYR A 1 330 ? 4.668 -2.290 -11.919 1.00 92.75 330 TYR A O 1
ATOM 2566 N N . LYS A 1 331 ? 3.675 -1.064 -13.525 1.00 95.62 331 LYS A N 1
ATOM 2567 C CA . LYS A 1 331 ? 2.545 -1.977 -13.769 1.00 95.62 331 LYS A CA 1
ATOM 2568 C C . LYS A 1 331 ? 1.567 -2.069 -12.584 1.00 95.62 331 LYS A C 1
ATOM 2570 O O . LYS A 1 331 ? 0.915 -3.099 -12.418 1.00 95.62 331 LYS A O 1
ATOM 2575 N N . GLN A 1 332 ? 1.474 -1.030 -11.750 1.00 96.56 332 GLN A N 1
ATOM 2576 C CA . GLN A 1 332 ? 0.594 -0.988 -10.576 1.00 96.56 332 GLN A CA 1
ATOM 2577 C C . GLN A 1 332 ? -0.893 -1.057 -10.944 1.00 96.56 332 GLN A C 1
ATOM 2579 O O . GLN A 1 332 ? -1.678 -1.595 -10.169 1.00 96.56 332 GLN A O 1
ATOM 2584 N N . THR A 1 333 ? -1.288 -0.572 -12.123 1.00 97.94 333 THR A N 1
ATOM 2585 C CA . THR A 1 333 ? -2.684 -0.621 -12.587 1.00 97.94 333 THR A CA 1
ATOM 2586 C C . THR A 1 333 ? -2.962 -1.783 -13.546 1.00 97.94 333 THR A C 1
ATOM 2588 O O . THR A 1 333 ? -4.101 -2.000 -13.948 1.00 97.94 333 THR A O 1
ATOM 2591 N N . ASN A 1 334 ? -1.955 -2.608 -13.860 1.00 97.62 334 ASN A N 1
ATOM 2592 C CA . ASN A 1 334 ? -2.122 -3.820 -14.668 1.00 97.62 334 ASN A CA 1
ATOM 2593 C C . ASN A 1 334 ? -2.670 -4.973 -13.812 1.00 97.62 334 ASN A C 1
ATOM 2595 O O . ASN A 1 334 ? -1.955 -5.939 -13.525 1.00 97.62 334 ASN A O 1
ATOM 2599 N N . VAL A 1 335 ? -3.931 -4.857 -13.395 1.00 97.81 335 VAL A N 1
ATOM 2600 C CA . VAL A 1 335 ? -4.606 -5.865 -12.568 1.00 97.81 335 VAL A CA 1
ATOM 2601 C C . VAL A 1 335 ? -4.667 -7.201 -13.328 1.00 97.81 335 VAL A C 1
ATOM 2603 O O . VAL A 1 335 ? -5.129 -7.242 -14.473 1.00 97.81 335 VAL A O 1
ATOM 2606 N N . PRO A 1 336 ? -4.203 -8.318 -12.735 1.00 96.81 336 PRO A N 1
ATOM 2607 C CA . PRO A 1 336 ? -4.422 -9.646 -13.298 1.00 96.81 336 PRO A CA 1
ATOM 2608 C C . PRO A 1 336 ? -5.919 -9.962 -13.427 1.00 96.81 336 PRO A C 1
ATOM 2610 O O . PRO A 1 336 ? -6.768 -9.308 -12.832 1.00 96.81 336 PRO A O 1
ATOM 2613 N N . LYS A 1 337 ? -6.280 -11.018 -14.161 1.00 95.00 337 LYS A N 1
ATOM 2614 C CA . LYS A 1 337 ? -7.674 -11.488 -14.164 1.00 95.00 337 LYS A CA 1
ATOM 2615 C C . LYS A 1 337 ? -8.005 -12.100 -12.798 1.00 95.00 337 LYS A C 1
ATOM 2617 O O . LYS A 1 337 ? -7.638 -13.245 -12.540 1.00 95.00 337 LYS A O 1
ATOM 2622 N N . LEU A 1 338 ? -8.667 -11.327 -11.938 1.00 95.75 338 LEU A N 1
ATOM 2623 C CA . LEU A 1 338 ? -9.049 -11.701 -10.575 1.00 95.75 338 LEU A CA 1
ATOM 2624 C C . LEU A 1 338 ? -10.570 -11.880 -10.459 1.00 95.75 338 LEU A C 1
ATOM 2626 O O . LEU A 1 338 ? -11.331 -11.206 -11.152 1.00 95.75 338 LEU A O 1
ATOM 2630 N N . LYS A 1 339 ? -11.005 -12.806 -9.599 1.00 92.12 339 LYS A N 1
ATOM 2631 C CA . LYS A 1 339 ? -12.417 -13.063 -9.266 1.00 92.12 339 LYS A CA 1
ATOM 2632 C C . LYS A 1 339 ? -12.529 -13.525 -7.817 1.00 92.12 339 LYS A C 1
ATOM 2634 O O . LYS A 1 339 ? -11.625 -14.205 -7.338 1.00 92.12 339 LYS A O 1
ATOM 2639 N N . ASN A 1 340 ? -13.675 -13.277 -7.182 1.00 96.38 340 ASN A N 1
ATOM 2640 C CA . ASN A 1 340 ? -13.942 -13.651 -5.787 1.00 96.38 340 ASN A CA 1
ATOM 2641 C C . ASN A 1 340 ? -12.930 -13.053 -4.791 1.00 96.38 340 ASN A C 1
ATOM 2643 O O . ASN A 1 340 ? -12.572 -13.711 -3.810 1.00 96.38 340 ASN A O 1
ATOM 2647 N N . ILE A 1 341 ? -12.434 -11.846 -5.071 1.00 98.25 341 ILE A N 1
ATOM 2648 C CA . ILE A 1 341 ? -11.583 -11.104 -4.142 1.00 98.25 341 ILE A CA 1
ATOM 2649 C C . ILE A 1 341 ? -12.435 -10.611 -2.974 1.00 98.25 341 ILE A C 1
ATOM 2651 O O . ILE A 1 341 ? -13.566 -10.174 -3.171 1.00 98.25 341 ILE A O 1
ATOM 2655 N N . VAL A 1 342 ? -11.893 -10.719 -1.762 1.00 97.94 342 VAL A N 1
ATOM 2656 C CA . VAL A 1 342 ? -12.550 -10.299 -0.514 1.00 97.94 342 VAL A CA 1
ATOM 2657 C C . VAL A 1 342 ? -11.800 -9.174 0.191 1.00 97.94 342 VAL A C 1
ATOM 2659 O O . VAL A 1 342 ? -12.397 -8.451 0.981 1.00 97.94 342 VAL A O 1
ATOM 2662 N N . SER A 1 343 ? -10.510 -8.994 -0.097 1.00 97.69 343 SER A N 1
ATOM 2663 C CA . SER A 1 343 ? -9.742 -7.856 0.399 1.00 97.69 343 SER A CA 1
ATOM 2664 C C . SER A 1 343 ? -8.667 -7.425 -0.588 1.00 97.69 343 SER A C 1
ATOM 2666 O O . SER A 1 343 ? -8.161 -8.219 -1.389 1.00 97.69 343 SER A O 1
ATOM 2668 N N . ILE A 1 344 ? -8.333 -6.140 -0.522 1.00 98.44 344 ILE A N 1
ATOM 2669 C CA . ILE A 1 344 ? -7.272 -5.501 -1.292 1.00 98.44 344 ILE A CA 1
ATOM 2670 C C . ILE A 1 344 ? -6.389 -4.694 -0.343 1.00 98.44 344 ILE A C 1
ATOM 2672 O O . ILE A 1 344 ? -6.881 -4.162 0.648 1.00 98.44 344 ILE A O 1
ATOM 2676 N N . GLN A 1 345 ? -5.104 -4.611 -0.662 1.00 97.75 345 GLN A N 1
ATOM 2677 C CA . GLN A 1 345 ? -4.145 -3.745 0.010 1.00 97.75 345 GLN A CA 1
ATOM 2678 C C . GLN A 1 345 ? -3.129 -3.245 -1.014 1.00 97.75 345 GLN A C 1
ATOM 2680 O O . GLN A 1 345 ? -2.500 -4.037 -1.725 1.00 97.75 345 GLN A O 1
ATOM 2685 N N . SER A 1 346 ? -2.949 -1.936 -1.074 1.00 96.62 346 SER A N 1
ATOM 2686 C CA . SER A 1 346 ? -1.920 -1.275 -1.863 1.00 96.62 346 SER A CA 1
ATOM 2687 C C . SER A 1 346 ? -0.846 -0.720 -0.937 1.00 96.62 346 SER A C 1
ATOM 2689 O O . SER A 1 346 ? -1.133 -0.081 0.066 1.00 96.62 346 SER A O 1
ATOM 2691 N N . SER A 1 347 ? 0.409 -0.981 -1.285 1.00 92.19 347 SER A N 1
ATOM 2692 C CA . SER A 1 347 ? 1.569 -0.306 -0.707 1.00 92.19 347 SER A CA 1
ATOM 2693 C C . SER A 1 347 ? 2.008 0.841 -1.619 1.00 92.19 347 SER A C 1
ATOM 2695 O O . SER A 1 347 ? 1.299 1.222 -2.548 1.00 92.19 347 SER A O 1
ATOM 2697 N N . TYR A 1 348 ? 3.234 1.347 -1.455 1.00 93.75 348 TYR A N 1
ATOM 2698 C CA . TYR A 1 348 ? 3.812 2.377 -2.328 1.00 93.75 348 TYR A CA 1
ATOM 2699 C C . TYR A 1 348 ? 3.661 2.032 -3.818 1.00 93.75 348 TYR A C 1
ATOM 2701 O O . TYR A 1 348 ? 3.201 2.865 -4.605 1.00 93.75 348 TYR A O 1
ATOM 2709 N N . TYR A 1 349 ? 4.032 0.803 -4.196 1.00 95.31 349 TYR A N 1
ATOM 2710 C CA . TYR A 1 349 ? 4.074 0.354 -5.592 1.00 95.31 349 TYR A CA 1
ATOM 2711 C C . TYR A 1 349 ? 3.618 -1.090 -5.821 1.00 95.31 349 TYR A C 1
ATOM 2713 O O . TYR A 1 349 ? 3.528 -1.518 -6.976 1.00 95.31 349 TYR A O 1
ATOM 2721 N N . GLN A 1 350 ? 3.401 -1.863 -4.758 1.00 96.81 350 GLN A N 1
ATOM 2722 C CA . GLN A 1 350 ? 2.916 -3.236 -4.831 1.00 96.81 350 GLN A CA 1
ATOM 2723 C C . GLN A 1 350 ? 1.436 -3.262 -4.472 1.00 96.81 350 GLN A C 1
ATOM 2725 O O . GLN A 1 350 ? 0.945 -2.436 -3.710 1.00 96.81 350 GLN A O 1
ATOM 2730 N N . ASN A 1 351 ? 0.729 -4.234 -5.022 1.00 98.31 351 ASN A N 1
ATOM 2731 C CA . ASN A 1 351 ? -0.659 -4.480 -4.687 1.00 98.31 351 ASN A CA 1
ATOM 2732 C C . ASN A 1 351 ? -0.830 -5.943 -4.305 1.00 98.31 351 ASN A C 1
ATOM 2734 O O . ASN A 1 351 ? -0.203 -6.829 -4.900 1.00 98.31 351 ASN A O 1
ATOM 2738 N N . TYR A 1 352 ? -1.710 -6.170 -3.344 1.00 98.12 352 TYR A N 1
ATOM 2739 C CA . TYR A 1 352 ? -2.103 -7.467 -2.831 1.00 98.12 352 TYR A CA 1
ATOM 2740 C C . TYR A 1 352 ? -3.625 -7.561 -2.908 1.00 98.12 352 TYR A C 1
ATOM 2742 O O . TYR A 1 352 ? -4.337 -6.644 -2.508 1.00 98.12 352 TYR A O 1
ATOM 2750 N N . ALA A 1 353 ? -4.130 -8.673 -3.423 1.00 98.19 353 ALA A N 1
ATOM 2751 C CA . ALA A 1 353 ? -5.543 -9.018 -3.365 1.00 98.19 353 ALA A CA 1
ATOM 2752 C C . ALA A 1 353 ? -5.680 -10.429 -2.802 1.00 98.19 353 ALA A C 1
ATOM 2754 O O . ALA A 1 353 ? -4.943 -11.329 -3.216 1.00 98.19 353 ALA A O 1
ATOM 2755 N N . VAL A 1 354 ? -6.610 -10.626 -1.875 1.00 98.19 354 VAL A N 1
ATOM 2756 C CA . VAL A 1 354 ? -6.872 -11.927 -1.255 1.00 98.19 354 VAL A CA 1
ATOM 2757 C C . VAL A 1 354 ? -8.231 -12.428 -1.716 1.00 98.19 354 VAL A C 1
ATOM 2759 O O . VAL A 1 354 ? -9.228 -11.711 -1.622 1.00 98.19 354 VAL A O 1
ATOM 2762 N N . ASP A 1 355 ? -8.277 -13.651 -2.238 1.00 97.00 355 ASP A N 1
ATOM 2763 C CA . ASP A 1 355 ? -9.534 -14.299 -2.613 1.00 97.00 355 ASP A CA 1
ATOM 2764 C C . ASP A 1 355 ? -10.250 -14.931 -1.406 1.00 97.00 355 ASP A C 1
ATOM 2766 O O . ASP A 1 355 ? -9.687 -15.091 -0.321 1.00 97.00 355 ASP A O 1
ATOM 2770 N N . LYS A 1 356 ? -11.505 -15.347 -1.594 1.00 95.19 356 LYS A N 1
ATOM 2771 C CA . LYS A 1 356 ? -12.297 -16.032 -0.555 1.00 95.19 356 LYS A CA 1
ATOM 2772 C C . LYS A 1 356 ? -11.654 -17.306 0.020 1.00 95.19 356 LYS A C 1
ATOM 2774 O O . LYS A 1 356 ? -12.031 -17.740 1.102 1.00 95.19 356 LYS A O 1
ATOM 2779 N N . ASN A 1 357 ? -10.704 -17.911 -0.693 1.00 94.50 357 ASN A N 1
ATOM 2780 C CA . ASN A 1 357 ? -9.970 -19.097 -0.253 1.00 94.50 357 ASN A CA 1
ATOM 2781 C C . ASN A 1 357 ? -8.657 -18.730 0.462 1.00 94.50 357 ASN A C 1
ATOM 2783 O O . ASN A 1 357 ? -7.873 -19.620 0.779 1.00 94.50 357 ASN A O 1
ATOM 2787 N N . GLY A 1 358 ? -8.378 -17.440 0.685 1.00 94.31 358 GLY A N 1
ATOM 2788 C CA . GLY A 1 358 ? -7.135 -16.951 1.281 1.00 94.31 358 GLY A CA 1
ATOM 2789 C C . GLY A 1 358 ? -5.943 -16.919 0.318 1.00 94.31 358 GLY A C 1
ATOM 2790 O O . GLY A 1 358 ? -4.806 -16.779 0.766 1.00 94.31 358 GLY A O 1
ATOM 2791 N N . ARG A 1 359 ? -6.141 -17.084 -0.996 1.00 96.25 359 ARG A N 1
ATOM 2792 C CA . ARG A 1 359 ? -5.051 -17.018 -1.983 1.00 96.25 359 ARG A CA 1
ATOM 2793 C C . ARG A 1 359 ? -4.648 -15.568 -2.208 1.00 96.25 359 ARG A C 1
ATOM 2795 O O . ARG A 1 359 ? -5.497 -14.732 -2.502 1.00 96.25 359 ARG A O 1
ATOM 2802 N N . ILE A 1 360 ? -3.347 -15.295 -2.139 1.00 97.75 360 ILE A N 1
ATOM 2803 C CA . ILE A 1 360 ? -2.790 -13.964 -2.374 1.00 97.75 360 ILE A CA 1
ATOM 2804 C C . ILE A 1 360 ? -2.418 -13.818 -3.854 1.00 97.75 360 ILE A C 1
ATOM 2806 O O . ILE A 1 360 ? -1.687 -14.635 -4.423 1.00 97.75 360 ILE A O 1
ATOM 2810 N N . HIS A 1 361 ? -2.877 -12.731 -4.461 1.00 97.56 361 HIS A N 1
ATOM 2811 C CA . HIS A 1 361 ? -2.535 -12.293 -5.807 1.00 97.56 361 HIS A CA 1
ATOM 2812 C C . HIS A 1 361 ? -1.751 -10.985 -5.727 1.00 97.56 361 HIS A C 1
ATOM 2814 O O . HIS A 1 361 ? -2.186 -10.057 -5.051 1.00 97.56 361 HIS A O 1
ATOM 2820 N N . THR A 1 362 ? -0.611 -10.899 -6.419 1.00 97.62 362 THR A N 1
ATOM 2821 C CA . THR A 1 362 ? 0.263 -9.717 -6.367 1.00 97.62 362 THR A CA 1
ATOM 2822 C C . THR A 1 362 ? 0.606 -9.175 -7.747 1.00 97.62 362 THR A C 1
ATOM 2824 O O . THR A 1 362 ? 0.771 -9.928 -8.712 1.00 97.62 362 THR A O 1
ATOM 2827 N N . TRP A 1 363 ? 0.715 -7.852 -7.850 1.00 98.12 363 TRP A N 1
ATOM 2828 C CA . TRP A 1 363 ? 1.170 -7.149 -9.051 1.00 98.12 363 TRP A CA 1
ATOM 2829 C C . TRP A 1 363 ? 1.774 -5.783 -8.690 1.00 98.12 363 TRP A C 1
ATOM 2831 O O . TRP A 1 363 ? 1.651 -5.320 -7.559 1.00 98.12 363 TRP A O 1
ATOM 2841 N N . GLY A 1 364 ? 2.460 -5.148 -9.646 1.00 97.38 364 GLY A N 1
ATOM 2842 C CA . GLY A 1 364 ? 3.223 -3.915 -9.425 1.00 97.38 364 GLY A CA 1
ATOM 2843 C C . GLY A 1 364 ? 4.740 -4.138 -9.373 1.00 97.38 364 GLY A C 1
ATOM 2844 O O . GLY A 1 364 ? 5.278 -5.032 -10.043 1.00 97.38 364 GLY A O 1
ATOM 2845 N N . LEU A 1 365 ? 5.443 -3.319 -8.583 1.00 95.94 365 LEU A N 1
ATOM 2846 C CA . LEU A 1 365 ? 6.910 -3.289 -8.538 1.00 95.94 365 LEU A CA 1
ATOM 2847 C C . LEU A 1 365 ? 7.509 -4.524 -7.843 1.00 95.94 365 LEU A C 1
ATOM 2849 O O . LEU A 1 365 ? 7.423 -4.686 -6.627 1.00 95.94 365 LEU A O 1
ATOM 2853 N N . LYS A 1 366 ? 8.210 -5.364 -8.613 1.00 95.56 366 LYS A N 1
ATOM 2854 C CA . LYS A 1 366 ? 8.910 -6.566 -8.108 1.00 95.56 366 LYS A CA 1
ATOM 2855 C C . LYS A 1 366 ? 10.267 -6.262 -7.465 1.00 95.56 366 LYS A C 1
ATOM 2857 O O . LYS A 1 366 ? 10.744 -7.067 -6.667 1.00 95.56 366 LYS A O 1
ATOM 2862 N N . GLY A 1 367 ? 10.880 -5.146 -7.847 1.00 95.38 367 GLY A N 1
ATOM 2863 C CA . GLY A 1 367 ? 12.268 -4.782 -7.569 1.00 95.38 367 GLY A CA 1
ATOM 2864 C C . GLY A 1 367 ? 13.019 -4.446 -8.862 1.00 95.38 367 GLY A C 1
ATOM 2865 O O . GLY A 1 367 ? 12.403 -4.333 -9.924 1.00 95.38 367 GLY A O 1
ATOM 2866 N N . TYR A 1 368 ? 14.339 -4.304 -8.767 1.00 95.06 368 TYR A N 1
ATOM 2867 C CA . TYR A 1 368 ? 15.216 -3.809 -9.827 1.00 95.06 368 TYR A CA 1
ATOM 2868 C C . TYR A 1 368 ? 16.339 -4.802 -10.134 1.00 95.06 368 TYR A C 1
ATOM 2870 O O . TYR A 1 368 ? 16.974 -5.332 -9.219 1.00 95.06 368 TYR A O 1
ATOM 2878 N N . LEU A 1 369 ? 16.639 -5.001 -11.423 1.00 94.12 369 LEU A N 1
ATOM 2879 C CA . LEU A 1 369 ? 17.692 -5.924 -11.872 1.00 94.12 369 LEU A CA 1
ATOM 2880 C C . LEU A 1 369 ? 19.074 -5.532 -11.339 1.00 94.12 369 LEU A C 1
ATOM 2882 O O . LEU A 1 369 ? 19.840 -6.400 -10.939 1.00 94.12 369 LEU A O 1
ATOM 2886 N N . MET A 1 370 ? 19.383 -4.235 -11.353 1.00 94.69 370 MET A N 1
ATOM 2887 C CA . MET A 1 370 ? 20.675 -3.686 -10.927 1.00 94.69 370 MET A CA 1
ATOM 2888 C C . MET A 1 370 ? 20.549 -2.744 -9.727 1.00 94.69 370 MET A C 1
ATOM 2890 O O . MET A 1 370 ? 21.523 -2.097 -9.360 1.00 94.69 370 MET A O 1
ATOM 2894 N N . GLY A 1 371 ? 19.377 -2.692 -9.091 1.00 95.06 371 GLY A N 1
ATOM 2895 C CA . GLY A 1 371 ? 19.106 -1.727 -8.032 1.00 95.06 371 GLY A CA 1
ATOM 2896 C C . GLY A 1 371 ? 18.801 -0.328 -8.565 1.00 95.06 371 GLY A C 1
ATOM 2897 O O . GLY A 1 371 ? 18.545 -0.130 -9.758 1.00 95.06 371 GLY A O 1
ATOM 2898 N N . THR A 1 372 ? 18.839 0.644 -7.665 1.00 95.06 372 THR A N 1
ATOM 2899 C CA . THR A 1 372 ? 18.567 2.053 -7.961 1.00 95.06 372 THR A CA 1
ATOM 2900 C C . THR A 1 372 ? 19.704 2.956 -7.510 1.00 95.06 372 THR A C 1
ATOM 2902 O O . THR A 1 372 ? 20.521 2.596 -6.664 1.00 95.06 372 THR A O 1
ATOM 2905 N N . ASP A 1 373 ? 19.762 4.148 -8.093 1.00 92.94 373 ASP A N 1
ATOM 2906 C CA . ASP A 1 373 ? 20.728 5.175 -7.714 1.00 92.94 373 ASP A CA 1
ATOM 2907 C C . ASP A 1 373 ? 20.281 6.014 -6.500 1.00 92.94 373 ASP A C 1
ATOM 2909 O O . ASP A 1 373 ? 19.226 5.790 -5.901 1.00 92.94 373 ASP A O 1
ATOM 2913 N N . GLN A 1 374 ? 21.072 7.040 -6.173 1.00 92.81 374 GLN A N 1
ATOM 2914 C CA . GLN A 1 374 ? 20.798 7.991 -5.088 1.00 92.81 374 GLN A CA 1
ATOM 2915 C C . GLN A 1 374 ? 19.508 8.813 -5.252 1.00 92.81 374 GLN A C 1
ATOM 2917 O O . GLN A 1 374 ? 19.101 9.491 -4.316 1.00 92.81 374 GLN A O 1
ATOM 2922 N N . TYR A 1 375 ? 18.866 8.775 -6.420 1.00 91.44 375 TYR A N 1
ATOM 2923 C CA . TYR A 1 375 ? 17.589 9.439 -6.691 1.00 91.44 375 TYR A CA 1
ATOM 2924 C C . TYR A 1 375 ? 16.436 8.438 -6.844 1.00 91.44 375 TYR A C 1
ATOM 2926 O O . TYR A 1 375 ? 15.314 8.849 -7.117 1.00 91.44 375 TYR A O 1
ATOM 2934 N N . GLY A 1 376 ? 16.690 7.137 -6.684 1.00 91.69 376 GLY A N 1
ATOM 2935 C CA . GLY A 1 376 ? 15.688 6.086 -6.844 1.00 91.69 376 GLY A CA 1
ATOM 2936 C C . GLY A 1 376 ? 15.381 5.699 -8.291 1.00 91.69 376 GLY A C 1
ATOM 2937 O O . GLY A 1 376 ? 14.378 5.039 -8.553 1.00 91.69 376 GLY A O 1
ATOM 2938 N N . ARG A 1 377 ? 16.239 6.078 -9.244 1.00 91.31 377 ARG A N 1
ATOM 2939 C CA . ARG A 1 377 ? 16.101 5.700 -10.660 1.00 91.31 377 ARG A CA 1
ATOM 2940 C C . ARG A 1 377 ? 16.719 4.327 -10.908 1.00 91.31 377 ARG A C 1
ATOM 2942 O O . ARG A 1 377 ? 17.779 4.023 -10.363 1.00 91.31 377 ARG A O 1
ATOM 2949 N N . ASP A 1 378 ? 16.095 3.537 -11.780 1.00 92.88 378 ASP A N 1
ATOM 2950 C CA . ASP A 1 378 ? 16.576 2.203 -12.164 1.00 92.88 378 ASP A CA 1
ATOM 2951 C C . ASP A 1 378 ? 17.954 2.283 -12.846 1.00 92.88 378 ASP A C 1
ATOM 2953 O O . ASP A 1 378 ? 18.107 2.874 -13.922 1.00 92.88 378 ASP A O 1
ATOM 2957 N N . LEU A 1 379 ? 18.965 1.669 -12.223 1.00 93.31 379 LEU A N 1
ATOM 2958 C CA . LEU A 1 379 ? 20.339 1.670 -12.725 1.00 93.31 379 LEU A CA 1
ATOM 2959 C C . LEU A 1 379 ? 20.471 0.975 -14.081 1.00 93.31 379 LEU A C 1
ATOM 2961 O O . LEU A 1 379 ? 21.261 1.422 -14.914 1.00 93.31 379 LEU A O 1
ATOM 2965 N N . PHE A 1 380 ? 19.682 -0.067 -14.343 1.00 92.00 380 PHE A N 1
ATOM 2966 C CA . PHE A 1 380 ? 19.720 -0.774 -15.621 1.00 92.00 380 PHE A CA 1
ATOM 2967 C C . PHE A 1 380 ? 19.254 0.135 -16.763 1.00 92.00 380 PHE A C 1
ATOM 2969 O O . PHE A 1 380 ? 19.934 0.272 -17.781 1.00 92.00 380 PHE A O 1
ATOM 2976 N N . VAL A 1 381 ? 18.138 0.839 -16.563 1.00 89.81 381 VAL A N 1
ATOM 2977 C CA . VAL A 1 381 ? 17.590 1.785 -17.548 1.00 89.81 381 VAL A CA 1
ATOM 2978 C C . VAL A 1 381 ? 18.536 2.968 -17.773 1.00 89.81 381 VAL A C 1
ATOM 2980 O O . VAL A 1 381 ? 18.729 3.416 -18.910 1.00 89.81 381 VAL A O 1
ATOM 2983 N N . ARG A 1 382 ? 19.195 3.442 -16.707 1.00 90.38 382 ARG A N 1
ATOM 2984 C CA . ARG A 1 382 ? 20.239 4.473 -16.806 1.00 90.38 382 ARG A CA 1
ATOM 2985 C C . ARG A 1 382 ? 21.430 4.014 -17.640 1.00 90.38 382 ARG A C 1
ATOM 2987 O O . ARG A 1 382 ? 21.872 4.773 -18.500 1.00 90.38 382 ARG A O 1
ATOM 2994 N N . LEU A 1 383 ? 21.927 2.798 -17.418 1.00 89.88 383 LEU A N 1
ATOM 2995 C CA . LEU A 1 383 ? 23.045 2.238 -18.182 1.00 89.88 383 LEU A CA 1
ATOM 2996 C C . LEU A 1 383 ? 22.698 2.086 -19.665 1.00 89.88 383 LEU A C 1
ATOM 2998 O O . LEU A 1 383 ? 23.505 2.460 -20.512 1.00 89.88 383 LEU A O 1
ATOM 3002 N N . LEU A 1 384 ? 21.489 1.619 -19.987 1.00 89.38 384 LEU A N 1
ATOM 3003 C CA . LEU A 1 384 ? 21.030 1.521 -21.374 1.00 89.38 384 LEU A CA 1
ATOM 3004 C C . LEU A 1 384 ? 20.949 2.898 -22.048 1.00 89.38 384 LEU A C 1
ATOM 3006 O O . LEU A 1 384 ? 21.427 3.079 -23.167 1.00 89.38 384 LEU A O 1
ATOM 3010 N N . THR A 1 385 ? 20.386 3.889 -21.354 1.00 87.25 385 THR A N 1
ATOM 3011 C CA . THR A 1 385 ? 20.219 5.243 -21.902 1.00 87.25 385 THR A CA 1
ATOM 3012 C C . THR A 1 385 ? 21.562 5.953 -22.074 1.00 87.25 385 THR A C 1
ATOM 3014 O O . THR A 1 385 ? 21.813 6.542 -23.125 1.00 87.25 385 THR A O 1
ATOM 3017 N N . GLY A 1 386 ? 22.447 5.865 -21.076 1.00 86.56 386 GLY A N 1
ATOM 3018 C CA . GLY A 1 386 ? 23.801 6.417 -21.146 1.00 86.56 386 GLY A CA 1
ATOM 3019 C C . GLY A 1 386 ? 24.643 5.734 -22.224 1.00 86.56 386 GLY A C 1
ATOM 3020 O O . GLY A 1 386 ? 25.264 6.412 -23.039 1.00 86.56 386 GLY A O 1
ATOM 3021 N N . GLY A 1 387 ? 24.583 4.400 -22.299 1.00 85.81 387 GLY A N 1
ATOM 3022 C CA . GLY A 1 387 ? 25.237 3.620 -23.349 1.00 85.81 387 GLY A CA 1
ATOM 3023 C C . GLY A 1 387 ? 24.791 4.040 -24.749 1.00 85.81 387 GLY A C 1
ATOM 3024 O O . GLY A 1 387 ? 25.629 4.169 -25.638 1.00 85.81 387 GLY A O 1
ATOM 3025 N N . ARG A 1 388 ? 23.497 4.334 -24.944 1.00 89.06 388 ARG A N 1
ATOM 3026 C CA . ARG A 1 388 ? 22.961 4.784 -26.239 1.00 89.06 388 ARG A CA 1
ATOM 3027 C C . ARG A 1 388 ? 23.575 6.105 -26.678 1.00 89.06 388 ARG A C 1
ATOM 3029 O O . ARG A 1 388 ? 23.950 6.233 -27.840 1.00 89.06 388 ARG A O 1
ATOM 3036 N N . VAL A 1 389 ? 23.705 7.066 -25.763 1.00 87.50 389 VAL A N 1
ATOM 3037 C CA . VAL A 1 389 ? 24.327 8.366 -26.057 1.00 87.50 389 VAL A CA 1
ATOM 3038 C C . VAL A 1 389 ? 25.793 8.175 -26.447 1.00 87.50 389 VAL A C 1
ATOM 3040 O O . VAL A 1 389 ? 26.201 8.634 -27.513 1.00 87.50 389 VAL A O 1
ATOM 3043 N N . THR A 1 390 ? 26.561 7.423 -25.653 1.00 88.94 390 THR A N 1
ATOM 3044 C CA . THR A 1 390 ? 27.985 7.174 -25.924 1.00 88.94 390 THR A CA 1
ATOM 3045 C C . THR A 1 390 ? 28.206 6.427 -27.242 1.00 88.94 390 THR A C 1
ATOM 3047 O O . THR A 1 390 ? 29.055 6.835 -28.033 1.00 88.94 390 THR A O 1
ATOM 3050 N N . LEU A 1 391 ? 27.427 5.374 -27.526 1.00 88.00 391 LEU A N 1
ATOM 3051 C CA . LEU A 1 391 ? 27.537 4.621 -28.783 1.00 88.00 391 LEU A CA 1
ATOM 3052 C C . LEU A 1 391 ? 27.115 5.448 -29.999 1.00 88.00 391 LEU A C 1
ATOM 3054 O O . LEU A 1 391 ? 27.724 5.307 -31.054 1.00 88.00 391 LEU A O 1
ATOM 3058 N N . THR A 1 392 ? 26.115 6.323 -29.866 1.00 86.75 392 THR A N 1
ATOM 3059 C CA . THR A 1 392 ? 25.701 7.218 -30.961 1.00 86.75 392 THR A CA 1
ATOM 3060 C C . THR A 1 392 ? 26.809 8.216 -31.291 1.00 86.75 392 THR A C 1
ATOM 3062 O O . THR A 1 392 ? 27.156 8.373 -32.458 1.00 86.75 392 THR A O 1
ATOM 3065 N N . ILE A 1 393 ? 27.413 8.844 -30.275 1.00 90.12 393 ILE A N 1
ATOM 3066 C CA . ILE A 1 393 ? 28.542 9.769 -30.462 1.00 90.12 393 ILE A CA 1
ATOM 3067 C C . ILE A 1 393 ? 29.737 9.035 -31.081 1.00 90.12 393 ILE A C 1
ATOM 3069 O O . ILE A 1 393 ? 30.324 9.528 -32.041 1.00 90.12 393 ILE A O 1
ATOM 3073 N N . GLY A 1 394 ? 30.061 7.836 -30.587 1.00 87.12 394 GLY A N 1
ATOM 3074 C CA . GLY A 1 394 ? 31.132 7.009 -31.144 1.00 87.12 394 GLY A CA 1
ATOM 3075 C C . GLY A 1 394 ? 30.883 6.615 -32.603 1.00 87.12 394 GLY A C 1
ATOM 3076 O O . GLY A 1 394 ? 31.778 6.744 -33.432 1.00 87.12 394 GLY A O 1
ATOM 3077 N N . ALA A 1 395 ? 29.661 6.198 -32.945 1.00 84.44 395 ALA A N 1
ATOM 3078 C CA . ALA A 1 395 ? 29.292 5.858 -34.317 1.00 84.44 395 ALA A CA 1
ATOM 3079 C C . ALA A 1 395 ? 29.404 7.068 -35.258 1.00 84.44 395 ALA A C 1
ATOM 3081 O O . ALA A 1 395 ? 29.963 6.942 -36.345 1.00 84.44 395 ALA A O 1
ATOM 3082 N N . LEU A 1 396 ? 28.935 8.246 -34.828 1.00 88.31 396 LEU A N 1
ATOM 3083 C CA . LEU A 1 396 ? 29.083 9.489 -35.590 1.00 88.31 396 LEU A CA 1
ATOM 3084 C C . LEU A 1 396 ? 30.557 9.857 -35.788 1.00 88.31 396 LEU A C 1
ATOM 3086 O O . LEU A 1 396 ? 30.946 10.192 -36.902 1.00 88.31 396 LEU A O 1
ATOM 3090 N N . ALA A 1 397 ? 31.385 9.739 -34.747 1.00 89.62 397 ALA A N 1
ATOM 3091 C CA . ALA A 1 397 ? 32.818 10.011 -34.837 1.00 89.62 397 ALA A CA 1
ATOM 3092 C C . ALA A 1 397 ? 33.519 9.092 -35.853 1.00 89.62 397 ALA A C 1
ATOM 3094 O O . ALA A 1 397 ? 34.295 9.576 -36.675 1.00 89.62 397 ALA A O 1
ATOM 3095 N N . VAL A 1 398 ? 33.199 7.791 -35.852 1.00 90.75 398 VAL A N 1
ATOM 3096 C CA . VAL A 1 398 ? 33.749 6.827 -36.821 1.00 90.75 398 VAL A CA 1
ATOM 3097 C C . VAL A 1 398 ? 33.317 7.169 -38.248 1.00 90.75 398 VAL A C 1
ATOM 3099 O O . VAL A 1 398 ? 34.158 7.180 -39.144 1.00 90.75 398 VAL A O 1
ATOM 3102 N N . ILE A 1 399 ? 32.037 7.490 -38.467 1.00 87.62 399 ILE A N 1
ATOM 3103 C CA . ILE A 1 399 ? 31.525 7.880 -39.791 1.00 87.62 399 ILE A CA 1
ATOM 3104 C C . ILE A 1 399 ? 32.242 9.134 -40.299 1.00 87.62 399 ILE A C 1
ATOM 3106 O O . ILE A 1 399 ? 32.686 9.154 -41.443 1.00 87.62 399 ILE A O 1
ATOM 3110 N N . ILE A 1 400 ? 32.398 10.152 -39.448 1.00 89.62 400 ILE A N 1
ATOM 3111 C CA . ILE A 1 400 ? 33.108 11.388 -39.798 1.00 89.62 400 ILE A CA 1
ATOM 3112 C C . ILE A 1 400 ? 34.559 11.074 -40.183 1.00 89.62 400 ILE A C 1
ATOM 3114 O O . ILE A 1 400 ? 34.990 11.496 -41.248 1.00 89.62 400 ILE A O 1
ATOM 3118 N N . SER A 1 401 ? 35.273 10.269 -39.385 1.00 91.50 401 SER A N 1
ATOM 3119 C CA . SER A 1 401 ? 36.670 9.879 -39.659 1.00 91.50 401 SER A CA 1
ATOM 3120 C C . SER A 1 401 ? 36.870 8.976 -40.881 1.00 91.50 401 SER A C 1
ATOM 3122 O O . SER A 1 401 ? 37.996 8.765 -41.312 1.00 91.50 401 SER A O 1
ATOM 3124 N N . ALA A 1 402 ? 35.799 8.364 -41.391 1.00 87.56 402 ALA A N 1
ATOM 3125 C CA . ALA A 1 402 ? 35.852 7.530 -42.587 1.00 87.56 402 ALA A CA 1
ATOM 3126 C C . ALA A 1 402 ? 35.561 8.327 -43.869 1.00 87.56 402 ALA A C 1
ATOM 3128 O O . ALA A 1 402 ? 35.852 7.842 -44.962 1.00 87.56 402 ALA A O 1
ATOM 3129 N N . ILE A 1 403 ? 34.938 9.504 -43.741 1.00 89.12 403 ILE A N 1
ATOM 3130 C CA . ILE A 1 403 ? 34.550 10.378 -44.859 1.00 89.12 403 ILE A CA 1
ATOM 3131 C C . ILE A 1 403 ? 35.555 11.523 -45.040 1.00 89.12 403 ILE A C 1
ATOM 3133 O O . ILE A 1 403 ? 35.829 11.901 -46.179 1.00 89.12 403 ILE A O 1
ATOM 3137 N N . ILE A 1 404 ? 36.053 12.081 -43.931 1.00 73.56 404 ILE A N 1
ATOM 3138 C CA . ILE A 1 404 ? 37.093 13.120 -43.868 1.00 73.56 404 ILE A CA 1
ATOM 3139 C C . ILE A 1 404 ? 38.438 12.436 -43.664 1.00 73.56 404 ILE A C 1
ATOM 3141 O O . ILE A 1 404 ? 39.388 12.802 -44.390 1.00 73.56 404 ILE A O 1
#